Protein AF-A0A382N797-F1 (afdb_monomer)

Mean predicted aligned error: 18.4 Å

Secondary structure (DSSP, 8-state):
--S----TTS-----TT--TT-EEEE-EEEE-STTGGG-TTTTEEEE-PPTTSTT-TTTTSS---EEEE--SS-------TT-SS-----SPPP---TT-EEEEE-SSTTSEEEESBTTB-SSEE--HHHHHHTHHHHS-EEEE-TTSEEEEE-TT-EEE-GGGTS-SEEES--TTSSS-S-EEEEEETTTTEEEEESTT--SS-TTEETTEE-SSGGG--SEEEEEEEEETTTTEEEEEEE-SSSEEEEEEEEHHHHHTTS--EEB--TTSTTB-TT-SEE-B-TTS-B----SSTTSSSSSEEE-SS-EEE-BTTBSHHHHHHTT-EEE-S---TTTT--PPTTEEEETTEEEEP---------TT------

pLDDT: mean 86.3, std 14.15, range [41.28, 98.81]

Foldseek 3Di:
DDDDDDDPPPPPPDDPPQDAFDKDWAWDWAFDDPPCVVPSPVRTDIFFEDQQDPQQVPHPDPDGTGMDHHHPDDDDDDDDTYYHPDDCPDVDLQPQPLPAAKKFFQLAWQQKAWDAAASDRPPHTDHNVNSVQQVLRRPWIWHQHSNQWTWTRSDQWHQDDCLAVDDGGTHQ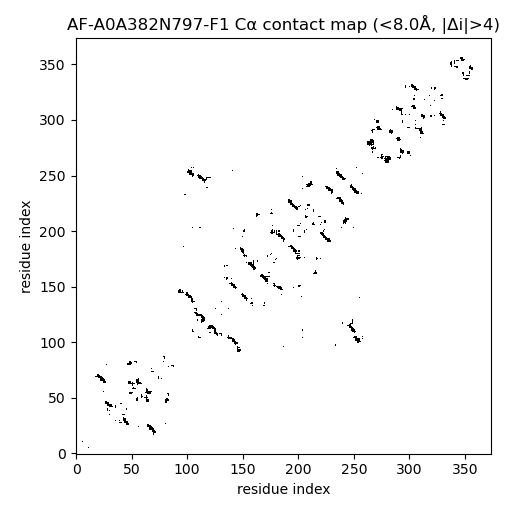DGPPLRRPWRKGWDDDPVQQKIKIFTFNDDDRDSQAAAQAGRSYSVVGDRMGMWRWDADPSSQWIWTWHHNNNHIIIGIMGHPCVSVLVPAAEFDCQPLFPGHDPSGPDFHADPVGFTQTAHPDLVSDPAWFWHDRGTTDRDDDPDAQVNSVVVPTHTRHDDPPLCPPPDEDPQWDDDNVDTDHDDDDDDPDDPPDDDDDDD

Nearest PDB structures (foldseek):
  3pe7-assembly1_A  TM=2.117E-01  e=1.673E-01  Yersinia enterocolitica subsp. enterocolitica 8081
  5jh8-assembly1_A  TM=4.481E-01  e=4.728E+00  Chromobacterium violaceum ATCC 12472
  3cz8-assembly1_A  TM=4.196E-01  e=6.721E+00  Bacillus subtilis subsp. subtilis str. 168
  2inw-assembly2_B  TM=3.812E-01  e=9.011E+00  Shigella flexneri

Radius of gyration: 37.66 Å; Cα contacts (8 Å, |Δi|>4): 709; chains: 1; bounding box: 90×65×115 Å

Organism: NCBI:txid408172

Structure (mmCIF, N/CA/C/O backbone):
data_AF-A0A382N797-F1
#
_entry.id   AF-A0A382N797-F1
#
loop_
_atom_site.group_PDB
_atom_site.id
_atom_site.type_symbol
_atom_site.label_atom_id
_atom_site.label_alt_id
_atom_site.label_comp_id
_atom_site.label_asym_id
_atom_site.label_entity_id
_atom_site.label_seq_id
_atom_site.pdbx_PDB_ins_code
_atom_site.Cartn_x
_atom_site.Cartn_y
_atom_site.Cartn_z
_atom_site.occupancy
_atom_site.B_iso_or_equiv
_atom_site.auth_seq_id
_atom_site.auth_comp_id
_atom_site.auth_asym_id
_atom_site.auth_atom_id
_atom_site.pdbx_PDB_model_num
ATOM 1 N N . TRP A 1 1 ? -46.484 -10.397 19.538 1.00 66.19 1 TRP A N 1
ATOM 2 C CA . TRP A 1 1 ? -46.231 -10.933 18.192 1.00 66.19 1 TRP A CA 1
ATOM 3 C C . TRP A 1 1 ? -46.050 -12.440 18.267 1.00 66.19 1 TRP A C 1
ATOM 5 O O . TRP A 1 1 ? -45.453 -12.907 19.232 1.00 66.19 1 TRP A O 1
ATOM 15 N N . SER A 1 2 ? -46.591 -13.198 17.315 1.00 71.06 2 SER A N 1
ATOM 16 C CA . SER A 1 2 ? -46.309 -14.629 17.145 1.00 71.06 2 SER A CA 1
ATOM 17 C C . SER A 1 2 ? -45.451 -14.793 15.897 1.00 71.06 2 SER A C 1
ATOM 19 O O . SER A 1 2 ? -45.883 -14.368 14.832 1.00 71.06 2 SER A O 1
ATOM 21 N N . GLY A 1 3 ? -44.262 -15.375 16.022 1.00 77.31 3 GLY A N 1
ATOM 22 C CA . GLY A 1 3 ? -43.321 -15.494 14.912 1.00 77.31 3 GLY A CA 1
ATOM 23 C C . GLY A 1 3 ? -41.944 -15.951 15.380 1.00 77.31 3 GLY A C 1
ATOM 24 O O . GLY A 1 3 ? -41.797 -16.489 16.480 1.00 77.31 3 GLY A O 1
ATOM 25 N N . TRP A 1 4 ? -40.952 -15.722 14.534 1.00 78.25 4 TRP A N 1
ATOM 26 C CA . TRP A 1 4 ? -39.536 -15.977 14.778 1.00 78.25 4 TRP A CA 1
ATOM 27 C C . TRP A 1 4 ? -38.754 -14.662 14.656 1.00 78.25 4 TRP A C 1
ATOM 29 O O . TRP A 1 4 ? -39.277 -13.668 14.159 1.00 78.25 4 TRP A O 1
ATOM 39 N N . GLY A 1 5 ? -37.517 -14.647 15.148 1.00 78.00 5 GLY A N 1
ATOM 40 C CA . GLY A 1 5 ? -36.593 -13.525 14.999 1.00 78.00 5 GLY A CA 1
ATOM 41 C C . GLY A 1 5 ? -35.250 -14.029 14.489 1.00 78.00 5 GLY A C 1
ATOM 42 O O . GLY A 1 5 ? -34.885 -15.175 14.752 1.00 78.00 5 GLY A O 1
ATOM 43 N N . VAL A 1 6 ? -34.539 -13.178 13.758 1.00 75.31 6 VAL A N 1
ATOM 44 C CA . VAL A 1 6 ? -33.198 -13.444 13.226 1.00 75.31 6 VAL A CA 1
ATOM 45 C C . VAL A 1 6 ? -32.295 -12.289 13.637 1.00 75.31 6 VAL A C 1
ATOM 47 O O . VAL A 1 6 ? -32.719 -11.135 13.568 1.00 75.31 6 VAL A O 1
ATOM 50 N N . ALA A 1 7 ? -31.081 -12.594 14.093 1.00 72.06 7 ALA A N 1
ATOM 51 C CA . ALA A 1 7 ? -30.064 -11.583 14.351 1.00 72.06 7 ALA A CA 1
ATOM 52 C C . ALA A 1 7 ? -29.232 -11.327 13.086 1.00 72.06 7 ALA A C 1
ATOM 54 O O . ALA A 1 7 ? -29.001 -12.227 12.276 1.00 72.06 7 ALA A O 1
ATOM 55 N N . TYR A 1 8 ? -28.796 -10.080 12.917 1.00 63.75 8 TYR A N 1
ATOM 56 C CA . TYR A 1 8 ? -27.909 -9.682 11.827 1.00 63.75 8 TYR A CA 1
ATOM 57 C C . TYR A 1 8 ? -26.561 -10.414 11.941 1.00 63.75 8 TYR A C 1
ATOM 59 O O . TYR A 1 8 ? -25.984 -10.459 13.025 1.00 63.75 8 TYR A O 1
ATOM 67 N N . GLY A 1 9 ? -26.069 -10.982 10.834 1.00 58.47 9 GLY A N 1
ATOM 68 C CA . GLY A 1 9 ? -24.763 -11.656 10.765 1.00 58.47 9 GLY A CA 1
ATOM 69 C C . GLY A 1 9 ? -24.755 -13.171 11.025 1.00 58.47 9 GLY A C 1
ATOM 70 O O . GLY A 1 9 ? -23.738 -13.813 10.786 1.00 58.47 9 GLY A O 1
ATOM 71 N N . ASP A 1 10 ? -25.870 -13.787 11.425 1.00 53.91 10 ASP A N 1
ATOM 72 C CA . ASP A 1 10 ? -25.884 -15.200 11.858 1.00 53.91 10 ASP A CA 1
ATOM 73 C C . ASP A 1 10 ? -25.878 -16.252 10.726 1.00 53.91 10 ASP A C 1
ATOM 75 O O . ASP A 1 10 ? -26.130 -17.432 10.976 1.00 53.91 10 ASP A O 1
ATOM 79 N N . GLY A 1 11 ? -25.600 -15.877 9.471 1.00 52.81 11 GLY A N 1
ATOM 80 C CA . GLY A 1 11 ? -25.524 -16.841 8.361 1.00 52.81 11 GLY A CA 1
ATOM 81 C C . GLY A 1 11 ? -26.768 -17.739 8.258 1.00 52.81 11 GLY A C 1
ATOM 82 O O . GLY A 1 11 ? -26.660 -18.938 7.986 1.00 52.81 11 GLY A O 1
ATOM 83 N N . VAL A 1 12 ? -27.952 -17.190 8.553 1.00 60.25 12 VAL A N 1
ATOM 84 C CA . VAL A 1 12 ? -29.204 -17.952 8.595 1.00 60.25 12 VAL A CA 1
ATOM 85 C C . VAL A 1 12 ? -29.566 -18.400 7.182 1.00 60.25 12 VAL A C 1
ATOM 87 O O . VAL A 1 12 ? -30.046 -17.626 6.366 1.00 60.25 12 VAL A O 1
ATOM 90 N N . THR A 1 13 ? -29.342 -19.683 6.904 1.00 59.62 13 THR A N 1
ATOM 91 C CA . THR A 1 13 ? -29.558 -20.295 5.581 1.00 59.62 13 THR A CA 1
ATOM 92 C C . THR A 1 13 ? -30.968 -20.851 5.381 1.00 59.62 13 THR A C 1
ATOM 94 O O . THR A 1 13 ? -31.317 -21.249 4.274 1.00 59.62 13 THR A O 1
ATOM 97 N N . SER A 1 14 ? -31.790 -20.929 6.435 1.00 64.88 14 SER A N 1
ATOM 98 C CA . SER A 1 14 ? -33.197 -21.326 6.310 1.00 64.88 14 SER A CA 1
ATOM 99 C C . SER A 1 14 ? -34.033 -20.895 7.510 1.00 64.88 14 SER A C 1
ATOM 101 O O . SER A 1 14 ? -33.578 -20.938 8.654 1.00 64.88 14 SER A O 1
ATOM 103 N N . ILE A 1 15 ? -35.285 -20.523 7.243 1.00 71.88 15 ILE A N 1
ATOM 104 C CA . ILE A 1 15 ? -36.275 -20.158 8.253 1.00 71.88 15 ILE A CA 1
ATOM 105 C C . ILE A 1 15 ? -37.553 -20.952 7.980 1.00 71.88 15 ILE A C 1
ATOM 107 O O . ILE A 1 15 ? -38.082 -20.957 6.870 1.00 71.88 15 ILE A O 1
ATOM 111 N N . GLY A 1 16 ? -38.041 -21.672 8.991 1.00 73.06 16 GLY A N 1
ATOM 112 C CA . GLY A 1 16 ? -39.265 -22.463 8.867 1.00 73.06 16 GLY A CA 1
ATOM 113 C C . GLY A 1 16 ? -40.511 -21.581 8.726 1.00 73.06 16 GLY A C 1
ATOM 114 O O . GLY A 1 16 ? -40.621 -20.551 9.385 1.00 73.06 16 GLY A O 1
ATOM 115 N N . GLY A 1 17 ? -41.479 -22.013 7.913 1.00 76.12 17 GLY A N 1
ATOM 116 C CA . GLY A 1 17 ? -42.756 -21.308 7.721 1.00 76.12 17 GLY A CA 1
ATOM 117 C C . GLY A 1 17 ? -42.804 -20.353 6.523 1.00 76.12 17 GLY A C 1
ATOM 118 O O . GLY A 1 17 ? -43.843 -19.741 6.296 1.00 76.12 17 GLY A O 1
ATOM 119 N N . LEU A 1 18 ? -41.728 -20.264 5.736 1.00 81.44 18 LEU A N 1
ATOM 120 C CA . LEU A 1 18 ? -41.671 -19.535 4.464 1.00 81.44 18 LEU A CA 1
ATOM 121 C C . LEU A 1 18 ? -42.104 -20.434 3.291 1.00 81.44 18 LEU A C 1
ATOM 123 O O . LEU A 1 18 ? -41.305 -20.796 2.433 1.00 81.44 18 LEU A O 1
ATOM 127 N N . GLU A 1 19 ? -43.362 -20.875 3.294 1.00 86.44 19 GLU A N 1
ATOM 128 C CA . GLU A 1 19 ? -43.910 -21.696 2.204 1.00 86.44 19 GLU A CA 1
ATOM 129 C C . GLU A 1 19 ? -44.138 -20.859 0.934 1.00 86.44 19 GLU A C 1
ATOM 131 O O . GLU A 1 19 ? -44.420 -19.663 1.008 1.00 86.44 19 GLU A O 1
ATOM 136 N N . ASP A 1 20 ? -44.052 -21.477 -0.242 1.00 88.25 20 ASP A N 1
ATOM 137 C CA . ASP A 1 20 ? -44.350 -20.786 -1.499 1.00 88.25 20 ASP A CA 1
ATOM 138 C C . ASP A 1 20 ? -45.790 -20.237 -1.513 1.00 88.25 20 ASP A C 1
ATOM 140 O O . ASP A 1 20 ? -46.739 -20.929 -1.132 1.00 88.25 20 ASP A O 1
ATOM 144 N N . GLY A 1 21 ? -45.951 -18.980 -1.924 1.00 86.50 21 GLY A N 1
ATOM 145 C CA . GLY A 1 21 ? -47.214 -18.245 -1.889 1.00 86.50 21 GLY A CA 1
ATOM 146 C C . GLY A 1 21 ? -47.620 -17.714 -0.510 1.00 86.50 21 GLY A C 1
ATOM 147 O O . GLY A 1 21 ? -48.727 -17.188 -0.372 1.00 86.50 21 GLY A O 1
ATOM 148 N N . SER A 1 22 ? -46.771 -17.846 0.516 1.00 88.81 22 SER A N 1
ATOM 149 C CA . SER A 1 22 ? -47.026 -17.261 1.837 1.00 88.81 22 SER A CA 1
ATOM 150 C C . SER A 1 22 ? -46.609 -15.789 1.910 1.00 88.81 22 SER A C 1
ATOM 152 O O . SER A 1 22 ? -45.646 -15.355 1.275 1.00 88.81 22 SER A O 1
ATOM 154 N N . THR A 1 23 ? -47.353 -15.018 2.700 1.00 88.94 23 THR A N 1
ATOM 155 C CA . THR A 1 23 ? -47.099 -13.601 2.978 1.00 88.94 23 THR A CA 1
ATOM 156 C C . THR A 1 23 ? -46.704 -13.427 4.434 1.00 88.94 23 THR A C 1
ATOM 158 O O . THR A 1 23 ? -47.371 -13.986 5.308 1.00 88.94 23 THR A O 1
ATOM 161 N N . HIS A 1 24 ? -45.676 -12.625 4.698 1.00 88.88 24 HIS A N 1
ATOM 162 C CA . HIS A 1 24 ? -45.154 -12.408 6.046 1.00 88.88 24 HIS A CA 1
ATOM 163 C C . HIS A 1 24 ? -44.958 -10.929 6.323 1.00 88.88 24 HIS A C 1
ATOM 165 O O . HIS A 1 24 ? -44.534 -10.183 5.444 1.00 88.88 24 HIS A O 1
ATOM 171 N N . GLU A 1 25 ? -45.237 -10.543 7.563 1.00 90.50 25 GLU A N 1
ATOM 172 C CA . GLU A 1 25 ? -44.983 -9.207 8.085 1.00 90.50 25 GLU A CA 1
ATOM 173 C C . GLU A 1 25 ? -43.771 -9.216 9.015 1.00 90.50 25 GLU A C 1
ATOM 175 O O . GLU A 1 25 ? -43.542 -10.189 9.740 1.00 90.50 25 GLU A O 1
ATOM 180 N N . PHE A 1 26 ? -43.010 -8.127 9.026 1.00 88.88 26 PHE A N 1
ATOM 181 C CA . PHE A 1 26 ? -41.843 -7.978 9.882 1.00 88.88 26 PHE A CA 1
ATOM 182 C C . PHE A 1 26 ? -41.591 -6.517 10.296 1.00 88.88 26 PHE A C 1
ATOM 184 O O . PHE A 1 26 ? -42.184 -5.566 9.796 1.00 88.88 26 PHE A O 1
ATOM 191 N N . LEU A 1 27 ? -40.684 -6.369 11.254 1.00 88.88 27 LEU A N 1
ATOM 192 C CA . LEU A 1 27 ? -40.275 -5.167 11.970 1.00 88.88 27 LEU A CA 1
ATOM 193 C C . LEU A 1 27 ? -38.800 -5.374 12.290 1.00 88.88 27 LEU A C 1
ATOM 195 O O . LEU A 1 27 ? -38.366 -6.510 12.511 1.00 88.88 27 LEU A O 1
ATOM 199 N N . VAL A 1 28 ? -38.043 -4.287 12.361 1.00 86.94 28 VAL A N 1
ATOM 200 C CA . VAL A 1 28 ? -36.624 -4.348 12.704 1.00 86.94 28 VAL A CA 1
ATOM 201 C C . VAL A 1 28 ? -36.442 -3.818 14.122 1.00 86.94 28 VAL A C 1
ATOM 203 O O . VAL A 1 28 ? -36.907 -2.733 14.467 1.00 86.94 28 VAL A O 1
ATOM 206 N N . LEU A 1 29 ? -35.787 -4.613 14.964 1.00 86.62 29 LEU A N 1
ATOM 207 C CA . LEU A 1 29 ? -35.462 -4.255 16.340 1.00 86.62 29 LEU A CA 1
ATOM 208 C C . LEU A 1 29 ? -33.958 -4.009 16.433 1.00 86.62 29 LEU A C 1
ATOM 210 O O . LEU A 1 29 ? -33.167 -4.950 16.418 1.00 86.62 29 LEU A O 1
ATOM 214 N N . CYS A 1 30 ? -33.562 -2.743 16.542 1.00 85.62 30 CYS A N 1
ATOM 215 C CA . CYS A 1 30 ? -32.170 -2.370 16.771 1.00 85.62 30 CYS A CA 1
ATOM 216 C C . CYS A 1 30 ? -31.855 -2.513 18.259 1.00 85.62 30 CYS A C 1
ATOM 218 O O . CYS A 1 30 ? -32.030 -1.559 19.026 1.00 85.62 30 CYS A O 1
ATOM 220 N N . ALA A 1 31 ? -31.445 -3.718 18.657 1.00 85.31 31 ALA A N 1
ATOM 221 C CA . ALA A 1 31 ? -31.042 -4.035 20.021 1.00 85.31 31 ALA A CA 1
ATOM 222 C C . ALA A 1 31 ? -29.854 -3.169 20.459 1.00 85.31 31 ALA A C 1
ATOM 224 O O . ALA A 1 31 ? -28.892 -3.000 19.711 1.00 85.31 31 ALA A O 1
ATOM 225 N N . GLN A 1 32 ? -29.905 -2.630 21.676 1.00 80.19 32 GLN A N 1
ATOM 226 C CA . GLN A 1 32 ? -28.826 -1.826 22.244 1.00 80.19 32 GLN A CA 1
ATOM 227 C C . GLN A 1 32 ? -28.446 -2.294 23.650 1.00 80.19 32 GLN A C 1
ATOM 229 O O . GLN A 1 32 ? -29.306 -2.593 24.480 1.00 80.19 32 GLN A O 1
ATOM 234 N N . GLY A 1 33 ? -27.139 -2.277 23.922 1.00 78.81 33 GLY A N 1
ATOM 235 C CA . GLY A 1 33 ? -26.557 -2.596 25.225 1.00 78.81 33 GLY A CA 1
ATOM 236 C C . GLY A 1 33 ? -26.504 -4.090 25.565 1.00 78.81 33 GLY A C 1
ATOM 237 O O . GLY A 1 33 ? -27.075 -4.946 24.885 1.00 78.81 33 GLY A O 1
ATOM 238 N N . ASP A 1 34 ? -25.807 -4.399 26.658 1.00 80.00 34 ASP A N 1
ATOM 239 C CA . ASP A 1 34 ? -25.708 -5.757 27.194 1.00 80.00 34 ASP A CA 1
ATOM 240 C C . ASP A 1 34 ? -27.033 -6.206 27.827 1.00 80.00 34 ASP A C 1
ATOM 242 O O . ASP A 1 34 ? -27.694 -5.451 28.542 1.00 80.00 34 ASP A O 1
ATOM 246 N N . GLY A 1 35 ? -27.406 -7.473 27.626 1.00 78.19 35 GLY A N 1
ATOM 247 C CA . GLY A 1 35 ? -28.601 -8.057 28.245 1.00 78.19 35 GLY A CA 1
ATOM 248 C C . GLY A 1 35 ? -29.896 -7.912 27.446 1.00 78.19 35 GLY A C 1
ATOM 249 O O . GLY A 1 35 ? -30.950 -8.281 27.964 1.00 78.19 35 GLY A O 1
ATOM 250 N N . TRP A 1 36 ? -29.842 -7.436 26.197 1.00 83.12 36 TRP A N 1
ATOM 251 C CA . TRP A 1 36 ? -31.020 -7.257 25.334 1.00 83.12 36 TRP A CA 1
ATOM 252 C C . TRP A 1 36 ? -31.884 -8.520 25.197 1.00 83.12 36 TRP A C 1
ATOM 254 O O . TRP A 1 36 ? -33.098 -8.439 25.035 1.00 83.12 36 TRP A O 1
ATOM 264 N N . TRP A 1 37 ? -31.282 -9.704 25.322 1.00 84.25 37 TRP A N 1
ATOM 265 C CA . TRP A 1 37 ? -31.961 -10.998 25.229 1.00 84.25 37 TRP A CA 1
ATOM 266 C C . TRP A 1 37 ? -32.987 -11.255 26.346 1.00 84.25 37 TRP A C 1
ATOM 268 O O . TRP A 1 37 ? -33.820 -12.150 26.207 1.00 84.25 37 TRP A O 1
ATOM 278 N N . TYR A 1 38 ? -32.945 -10.510 27.459 1.00 86.06 38 TYR A N 1
ATOM 279 C CA . TYR A 1 38 ? -33.938 -10.629 28.534 1.00 86.06 38 TYR A CA 1
ATOM 280 C C . TYR A 1 38 ? -35.264 -9.938 28.197 1.00 86.06 38 TYR A C 1
ATOM 282 O O . TYR A 1 38 ? -36.314 -10.400 28.644 1.00 86.06 38 TYR A O 1
ATOM 290 N N . ASP A 1 39 ? -35.216 -8.852 27.423 1.00 88.69 39 ASP A N 1
ATOM 291 C CA . ASP A 1 39 ? -36.387 -8.119 26.946 1.00 88.69 39 ASP A CA 1
ATOM 292 C C . ASP A 1 39 ? -36.033 -7.339 25.673 1.00 88.69 39 ASP A C 1
ATOM 294 O O . ASP A 1 39 ? -35.756 -6.140 25.703 1.00 88.69 39 ASP A O 1
ATOM 298 N N . ILE A 1 40 ? -36.043 -8.035 24.533 1.00 85.06 40 ILE A N 1
ATOM 299 C CA . ILE A 1 40 ? -35.671 -7.446 23.239 1.00 85.06 40 ILE A CA 1
ATOM 300 C C . ILE A 1 40 ? -36.532 -6.226 22.895 1.00 85.06 40 ILE A C 1
ATOM 302 O O . ILE A 1 40 ? -36.052 -5.297 22.258 1.00 85.06 40 ILE A O 1
ATOM 306 N N . TRP A 1 41 ? -37.785 -6.188 23.342 1.00 87.00 41 TRP A N 1
ATOM 307 C CA . TRP A 1 41 ? -38.703 -5.095 23.038 1.00 87.00 41 TRP A CA 1
ATOM 308 C C . TRP A 1 41 ? -38.371 -3.833 23.821 1.00 87.00 41 TRP A C 1
ATOM 310 O O . TRP A 1 41 ? -38.393 -2.743 23.257 1.00 87.00 41 TRP A O 1
ATOM 320 N N . ALA A 1 42 ? -38.048 -3.971 25.107 1.00 87.69 42 ALA A N 1
ATOM 321 C CA . ALA A 1 42 ? -37.626 -2.838 25.923 1.00 87.69 42 ALA A CA 1
ATOM 322 C C . ALA A 1 42 ? -36.185 -2.393 25.617 1.00 87.69 42 ALA A C 1
ATOM 324 O O . ALA A 1 42 ? -35.848 -1.229 25.831 1.00 87.69 42 ALA A O 1
ATOM 325 N N . SER A 1 43 ? -35.346 -3.306 25.123 1.00 88.25 43 SER A N 1
ATOM 326 C CA . SER A 1 43 ? -33.927 -3.075 24.830 1.00 88.25 43 SER A CA 1
ATOM 327 C C . SER A 1 43 ? -33.634 -2.725 23.372 1.00 88.25 43 SER A C 1
ATOM 329 O O . SER A 1 43 ? -32.468 -2.719 22.982 1.00 88.25 43 SER A O 1
ATOM 331 N N . SER A 1 44 ? -34.651 -2.432 22.560 1.00 88.31 44 SER A N 1
ATOM 332 C CA . SER A 1 44 ? -34.453 -2.095 21.149 1.00 88.31 44 SER A CA 1
ATOM 333 C C . SER A 1 44 ? -35.111 -0.785 20.763 1.00 88.31 44 SER A C 1
ATOM 335 O O . SER A 1 44 ? -36.187 -0.434 21.243 1.00 88.31 44 SER A O 1
ATOM 337 N N . THR A 1 45 ? -34.491 -0.100 19.806 1.00 88.38 45 THR A N 1
ATOM 338 C CA . THR A 1 45 ? -35.207 0.894 19.005 1.00 88.38 45 THR A CA 1
ATOM 339 C C . THR A 1 45 ? -36.016 0.154 17.943 1.00 88.38 45 THR A C 1
ATOM 341 O O . THR A 1 45 ? -35.453 -0.617 17.167 1.00 88.38 45 THR A O 1
ATOM 344 N N . LEU A 1 46 ? -37.335 0.359 17.930 1.00 86.94 46 LEU A N 1
ATOM 345 C CA . LEU A 1 46 ? -38.235 -0.230 16.939 1.00 86.94 46 LEU A CA 1
ATOM 346 C C . LEU A 1 46 ? -38.202 0.587 15.646 1.00 86.94 46 LEU A C 1
ATOM 348 O O . LEU A 1 46 ? -38.516 1.777 15.659 1.00 86.94 46 LEU A O 1
ATOM 352 N N . LEU A 1 47 ? -37.871 -0.072 14.541 1.00 86.88 47 LEU A N 1
ATOM 353 C CA . LEU A 1 47 ? -37.933 0.481 13.198 1.00 86.88 47 LEU A CA 1
ATOM 354 C C . LEU A 1 47 ? -39.072 -0.188 12.424 1.00 86.88 47 LEU A C 1
ATOM 356 O O . LEU A 1 47 ? -39.081 -1.403 12.213 1.00 86.88 47 LEU A O 1
ATOM 360 N N . GLN A 1 48 ? -40.034 0.629 12.008 1.00 86.81 48 GLN A N 1
ATOM 361 C CA . GLN A 1 48 ? -41.289 0.216 11.383 1.00 86.81 48 GLN A CA 1
ATOM 362 C C . GLN A 1 48 ? -41.763 1.302 10.403 1.00 86.81 48 GLN A C 1
ATOM 364 O O . GLN A 1 48 ? -41.332 2.451 10.559 1.00 86.81 48 GLN A O 1
ATOM 369 N N . PRO A 1 49 ? -42.600 0.976 9.402 1.00 85.25 49 PRO A N 1
ATOM 370 C CA . PRO A 1 49 ? -43.150 1.984 8.504 1.00 85.25 49 PRO A CA 1
ATOM 371 C C . PRO A 1 49 ? -44.133 2.914 9.234 1.00 85.25 49 PRO A C 1
ATOM 373 O O . PRO A 1 49 ? -44.524 2.681 10.380 1.00 85.25 49 PRO A O 1
ATOM 376 N N . GLU A 1 50 ? -44.556 3.988 8.567 1.00 86.00 50 GLU A N 1
ATOM 377 C CA . GLU A 1 50 ? -45.672 4.800 9.058 1.00 86.00 50 GLU A CA 1
ATOM 378 C C . GLU A 1 50 ? -46.992 4.028 8.883 1.00 86.00 50 GLU A C 1
ATOM 380 O O . GLU A 1 50 ? -47.215 3.389 7.854 1.00 86.00 50 GLU A O 1
ATOM 385 N N . LEU A 1 51 ? -47.877 4.074 9.885 1.00 88.06 51 LEU A N 1
ATOM 386 C CA . LEU A 1 51 ? -49.164 3.372 9.845 1.00 88.06 51 LEU A CA 1
ATOM 387 C C . LEU A 1 51 ? -50.019 3.859 8.669 1.00 88.06 51 LEU A C 1
ATOM 389 O O . LEU A 1 51 ? -50.281 5.057 8.543 1.00 88.06 51 LEU A O 1
ATOM 393 N N . GLY A 1 52 ? -50.490 2.928 7.838 1.00 83.94 52 GLY A N 1
ATOM 394 C CA . GLY A 1 52 ? -51.257 3.222 6.629 1.00 83.94 52 GLY A CA 1
ATOM 395 C C . GLY A 1 52 ? -50.437 3.786 5.464 1.00 83.94 52 GLY A C 1
ATOM 396 O O . GLY A 1 52 ? -51.034 4.266 4.497 1.00 83.94 52 GLY A O 1
ATOM 397 N N . SER A 1 53 ? -49.103 3.760 5.547 1.00 84.06 53 SER A N 1
ATOM 398 C CA . SER A 1 53 ? -48.226 4.046 4.404 1.00 84.06 53 SER A CA 1
ATOM 399 C C . SER A 1 53 ? -48.234 2.899 3.387 1.00 84.06 53 SER A C 1
ATOM 401 O O . SER A 1 53 ? -48.813 1.844 3.617 1.00 84.06 53 SER A O 1
ATOM 403 N N . GLU A 1 54 ? -47.600 3.085 2.232 1.00 82.69 54 GLU A N 1
ATOM 404 C CA . GLU A 1 54 ? -47.556 2.051 1.187 1.00 82.69 54 GLU A CA 1
ATOM 405 C C . GLU A 1 54 ? -46.717 0.808 1.547 1.00 82.69 54 GLU A C 1
ATOM 407 O O . GLU A 1 54 ? -46.908 -0.244 0.942 1.00 82.69 54 GLU A O 1
ATOM 412 N N . CYS A 1 55 ? -45.833 0.901 2.544 1.00 83.38 55 CYS A N 1
ATOM 413 C CA . CYS A 1 55 ? -45.056 -0.230 3.072 1.00 83.38 55 CYS A CA 1
ATOM 414 C C . CYS A 1 55 ? -45.652 -0.818 4.337 1.00 83.38 55 CYS A C 1
ATOM 416 O O . CYS A 1 55 ? -45.081 -1.764 4.874 1.00 83.38 55 CYS A O 1
ATOM 418 N N . ASP A 1 56 ? -46.758 -0.251 4.820 1.00 89.62 56 ASP A N 1
ATOM 419 C CA . ASP A 1 56 ? -47.633 -0.945 5.744 1.00 89.62 56 ASP A CA 1
ATOM 420 C C . ASP A 1 56 ? -48.316 -2.074 4.965 1.00 89.62 56 ASP A C 1
ATOM 422 O O . ASP A 1 56 ? -49.294 -1.870 4.237 1.00 89.62 56 ASP A O 1
ATOM 426 N N . PHE A 1 57 ? -47.708 -3.258 5.032 1.00 89.12 57 PHE A N 1
ATOM 427 C CA . PHE A 1 57 ? -48.004 -4.365 4.128 1.00 89.12 57 PHE A CA 1
ATOM 428 C C . PHE A 1 57 ? -49.478 -4.779 4.191 1.00 89.12 57 PHE A C 1
ATOM 430 O O . PHE A 1 57 ? -50.078 -5.123 3.167 1.00 89.12 57 PHE A O 1
ATOM 437 N N . VAL A 1 58 ? -50.084 -4.687 5.378 1.00 87.88 58 VAL A N 1
ATOM 438 C CA . VAL A 1 58 ? -51.520 -4.879 5.590 1.00 87.88 58 VAL A CA 1
ATOM 439 C C . VAL A 1 58 ? -52.171 -3.548 5.960 1.00 87.88 58 VAL A C 1
ATOM 441 O O . VAL A 1 58 ? -52.657 -3.341 7.069 1.00 87.88 58 VAL A O 1
ATOM 444 N N . ALA A 1 59 ? -52.257 -2.654 4.974 1.00 76.94 59 ALA A N 1
ATOM 445 C CA . ALA A 1 59 ? -52.891 -1.355 5.151 1.00 76.94 59 ALA A CA 1
ATOM 446 C C . ALA A 1 59 ? -54.310 -1.466 5.753 1.00 76.94 59 ALA A C 1
ATOM 448 O O . ALA A 1 59 ? -55.225 -2.059 5.165 1.00 76.94 59 ALA A O 1
ATOM 449 N N . GLY A 1 60 ? -54.509 -0.822 6.906 1.00 74.62 60 GLY A N 1
ATOM 450 C CA . GLY A 1 60 ? -55.812 -0.695 7.566 1.00 74.62 60 GLY A CA 1
ATOM 451 C C . GLY A 1 60 ? -56.030 -1.594 8.782 1.00 74.62 60 GLY A C 1
ATOM 452 O O . GLY A 1 60 ? -57.155 -1.627 9.294 1.00 74.62 60 GLY A O 1
ATOM 453 N N . ASP A 1 61 ? -54.997 -2.291 9.252 1.00 85.75 61 ASP A N 1
ATOM 454 C CA . ASP A 1 61 ? -54.972 -2.804 10.617 1.00 85.75 61 ASP A CA 1
ATOM 455 C C . ASP A 1 61 ? -54.422 -1.745 11.610 1.00 85.75 61 ASP A C 1
ATOM 457 O O . ASP A 1 61 ? -54.414 -0.544 11.323 1.00 85.75 61 ASP A O 1
ATOM 461 N N . GLU A 1 62 ? -54.082 -2.159 12.834 1.00 88.94 62 GLU A N 1
ATOM 462 C CA . GLU A 1 62 ? -53.555 -1.267 13.879 1.00 88.94 62 GLU A CA 1
ATOM 463 C C . GLU A 1 62 ? -52.015 -1.313 13.988 1.00 88.94 62 GLU A C 1
ATOM 465 O O . GLU A 1 62 ? -51.452 -0.705 14.904 1.00 88.94 62 GLU A O 1
ATOM 470 N N . TYR A 1 63 ? -51.329 -2.029 13.091 1.00 88.19 63 TYR A N 1
ATOM 471 C CA . TYR A 1 63 ? -49.911 -2.363 13.182 1.00 88.19 63 TYR A CA 1
ATOM 472 C C . TYR A 1 63 ? -49.171 -2.029 11.889 1.00 88.19 63 TYR A C 1
ATOM 474 O O . TYR A 1 63 ? -49.255 -2.744 10.905 1.00 88.19 63 TYR A O 1
ATOM 482 N N . ALA A 1 64 ? -48.340 -0.991 11.931 1.00 88.88 64 ALA A N 1
ATOM 483 C CA . ALA A 1 64 ? -47.490 -0.656 10.801 1.00 88.88 64 ALA A CA 1
ATOM 484 C C . ALA A 1 64 ? -46.338 -1.667 10.696 1.00 88.88 64 ALA A C 1
ATOM 486 O O . ALA A 1 64 ? -45.346 -1.526 11.410 1.00 88.88 64 ALA A O 1
ATOM 487 N N . ASN A 1 65 ? -46.452 -2.670 9.826 1.00 90.75 65 ASN A N 1
ATOM 488 C CA . ASN A 1 65 ? -45.393 -3.656 9.597 1.00 90.75 65 ASN A CA 1
ATOM 489 C C . ASN A 1 65 ? -44.939 -3.63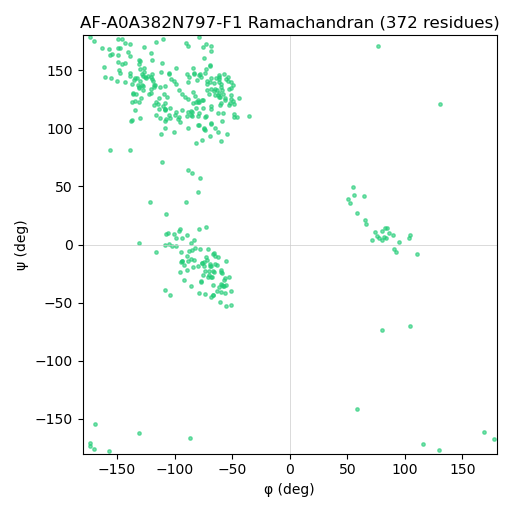6 8.138 1.00 90.75 65 ASN A C 1
ATOM 491 O O . ASN A 1 65 ? -45.749 -3.500 7.223 1.00 90.75 65 ASN A O 1
ATOM 495 N N . TYR A 1 66 ? -43.644 -3.854 7.915 1.00 90.12 66 TYR A N 1
ATOM 496 C CA . TYR A 1 66 ? -43.167 -4.218 6.583 1.00 90.12 66 TYR A CA 1
ATOM 497 C C . TYR A 1 66 ? -43.671 -5.609 6.224 1.00 90.12 66 TYR A C 1
ATOM 499 O O . TYR A 1 66 ? -44.071 -6.376 7.098 1.00 90.12 66 TYR A O 1
ATOM 507 N N . GLY A 1 67 ? -43.565 -5.996 4.958 1.00 89.94 67 GLY A N 1
ATOM 508 C CA . GLY A 1 67 ? -43.868 -7.364 4.583 1.00 89.94 67 GLY A CA 1
ATOM 509 C C . GLY A 1 67 ? -43.329 -7.767 3.228 1.00 89.94 67 GLY A C 1
ATOM 510 O O . GLY A 1 67 ? -42.834 -6.950 2.454 1.00 89.94 67 GLY A O 1
ATOM 511 N N . PHE A 1 68 ? -43.403 -9.064 2.972 1.00 89.25 68 PHE A N 1
ATOM 512 C CA . PHE A 1 68 ? -42.955 -9.682 1.734 1.00 89.25 68 PHE A CA 1
ATOM 513 C C . PHE A 1 68 ? -43.802 -10.913 1.405 1.00 89.25 68 PHE A C 1
ATOM 515 O O . PHE A 1 68 ? -44.513 -11.462 2.250 1.00 89.25 68 PHE A O 1
ATOM 522 N N . THR A 1 69 ? -43.732 -11.352 0.148 1.00 89.25 69 THR A N 1
ATOM 523 C CA . THR A 1 69 ? -44.401 -12.567 -0.338 1.00 89.25 69 THR A CA 1
ATOM 524 C C . THR A 1 69 ? -43.371 -13.517 -0.927 1.00 89.25 69 THR A C 1
ATOM 526 O O . THR A 1 69 ? -42.589 -13.114 -1.785 1.00 89.25 69 THR A O 1
ATOM 529 N N . VAL A 1 70 ? -43.397 -14.777 -0.502 1.00 88.06 70 VAL A N 1
ATOM 530 C CA . VAL A 1 70 ? -42.542 -15.837 -1.051 1.00 88.06 70 VAL A CA 1
ATOM 531 C C . VAL A 1 70 ? -43.141 -16.331 -2.366 1.00 88.06 70 VAL A C 1
ATOM 533 O O . VAL A 1 70 ? -44.303 -16.725 -2.385 1.00 88.06 70 VAL A O 1
ATOM 536 N N . ASN A 1 71 ? -42.370 -16.309 -3.460 1.00 83.88 71 ASN A N 1
ATOM 537 C CA . ASN A 1 71 ? -42.838 -16.707 -4.796 1.00 83.88 71 ASN A CA 1
ATOM 538 C C . ASN A 1 71 ? -41.782 -17.527 -5.559 1.00 83.88 71 ASN A C 1
ATOM 540 O O . ASN A 1 71 ? -41.071 -17.011 -6.419 1.00 83.88 71 ASN A O 1
ATOM 544 N N . GLY A 1 72 ? -41.699 -18.822 -5.273 1.00 76.12 72 GLY A N 1
ATOM 545 C CA . GLY A 1 72 ? -40.962 -19.811 -6.064 1.00 76.12 72 GLY A CA 1
ATOM 546 C C . GLY A 1 72 ? -39.434 -19.726 -5.997 1.00 76.12 72 GLY A C 1
ATOM 547 O O . GLY A 1 72 ? -38.772 -20.494 -6.698 1.00 76.12 72 GLY A O 1
ATOM 548 N N . GLY A 1 73 ? -38.877 -18.835 -5.174 1.00 78.88 73 GLY A N 1
ATOM 549 C CA . GLY A 1 73 ? -37.440 -18.614 -5.009 1.00 78.88 73 GLY A CA 1
ATOM 550 C C . GLY A 1 73 ? -37.123 -17.643 -3.870 1.00 78.88 73 GLY A C 1
ATOM 551 O O . GLY A 1 73 ? -38.023 -17.239 -3.128 1.00 78.88 73 GLY A O 1
ATOM 552 N N . ASP A 1 74 ? -35.841 -17.298 -3.751 1.00 77.38 74 ASP A N 1
ATOM 553 C CA . ASP A 1 74 ? -35.341 -16.341 -2.763 1.00 77.38 74 ASP A CA 1
ATOM 554 C C . ASP A 1 74 ? -35.973 -14.957 -2.982 1.00 77.38 74 ASP A C 1
ATOM 556 O O . ASP A 1 74 ? -36.260 -14.555 -4.113 1.00 77.38 74 ASP A O 1
ATOM 560 N N . VAL A 1 75 ? -36.239 -14.249 -1.882 1.00 74.94 75 VAL A N 1
ATOM 561 C CA . VAL A 1 75 ? -36.886 -12.933 -1.894 1.00 74.94 75 VAL A CA 1
ATOM 562 C C . VAL A 1 75 ? -35.907 -11.901 -1.359 1.00 74.94 75 VAL A C 1
ATOM 564 O O . VAL A 1 75 ? -35.625 -11.884 -0.161 1.00 74.94 75 VAL A O 1
ATOM 567 N N . ASP A 1 76 ? -35.454 -11.011 -2.235 1.00 74.56 76 ASP A N 1
ATOM 568 C CA . ASP A 1 76 ? -34.689 -9.834 -1.838 1.00 74.56 76 ASP A CA 1
ATOM 569 C C . ASP A 1 76 ? -35.650 -8.744 -1.356 1.00 74.56 76 ASP A C 1
ATOM 571 O O . ASP A 1 76 ? -36.504 -8.259 -2.104 1.00 74.56 76 ASP A O 1
ATOM 575 N N . VAL A 1 77 ? -35.532 -8.371 -0.082 1.00 74.94 77 VAL A N 1
ATOM 576 C CA . VAL A 1 77 ? -36.324 -7.297 0.526 1.00 74.94 77 VAL A CA 1
ATOM 577 C C . VAL A 1 77 ? -35.412 -6.101 0.773 1.00 74.94 77 VAL A C 1
ATOM 579 O O . VAL A 1 77 ? -34.677 -6.065 1.757 1.00 74.94 77 VAL A O 1
ATOM 582 N N . SER A 1 78 ? -35.478 -5.105 -0.108 1.00 72.94 78 SER A N 1
ATOM 583 C CA . SER A 1 78 ? -34.773 -3.828 0.055 1.00 72.94 78 SER A CA 1
ATOM 584 C C . SER A 1 78 ? -35.756 -2.748 0.493 1.00 72.94 78 SER A C 1
ATOM 586 O O . SER A 1 78 ? -36.613 -2.330 -0.283 1.00 72.94 78 SER A O 1
ATOM 588 N N . LEU A 1 79 ? -35.645 -2.312 1.748 1.00 71.50 79 LEU A N 1
ATOM 589 C CA . LEU A 1 79 ? -36.503 -1.292 2.350 1.00 71.50 79 LEU A CA 1
ATOM 590 C C . LEU A 1 79 ? -35.663 -0.342 3.202 1.00 71.50 79 LEU A C 1
ATOM 592 O O . LEU A 1 79 ? -34.704 -0.761 3.850 1.00 71.50 79 LEU A O 1
ATOM 596 N N . CYS A 1 80 ? -36.069 0.923 3.256 1.00 69.50 80 CYS A N 1
ATOM 597 C CA . CYS A 1 80 ? -35.407 1.932 4.073 1.00 69.50 80 CYS A CA 1
ATOM 598 C C . CYS A 1 80 ? -36.136 2.074 5.400 1.00 69.50 80 CYS A C 1
ATOM 600 O O . CYS A 1 80 ? -37.265 2.558 5.472 1.00 69.50 80 CYS A O 1
ATOM 602 N N . ALA A 1 81 ? -35.484 1.616 6.464 1.00 66.69 81 ALA A N 1
ATOM 603 C CA . ALA A 1 81 ? -36.101 1.520 7.771 1.00 66.69 81 ALA A CA 1
ATOM 604 C C . ALA A 1 81 ? -36.615 2.895 8.258 1.00 66.69 81 ALA A C 1
ATOM 606 O O . ALA A 1 81 ? -35.840 3.803 8.541 1.00 66.69 81 ALA A O 1
ATOM 607 N N . GLY A 1 82 ? -37.939 3.031 8.363 1.00 64.00 82 GLY A N 1
ATOM 608 C CA . GLY A 1 82 ? -38.654 4.207 8.856 1.00 64.00 82 GLY A CA 1
ATOM 609 C C . GLY A 1 82 ? -39.436 4.987 7.792 1.00 64.00 82 GLY A C 1
ATOM 610 O O . GLY A 1 82 ? -40.188 5.884 8.166 1.00 64.00 82 GLY A O 1
ATOM 611 N N . THR A 1 83 ? -39.296 4.680 6.494 1.00 67.00 83 THR A N 1
ATOM 612 C CA . THR A 1 83 ? -40.011 5.387 5.408 1.00 67.00 83 THR A CA 1
ATOM 613 C C . THR A 1 83 ? -40.329 4.464 4.227 1.00 67.00 83 THR A C 1
ATOM 615 O O . THR A 1 83 ? -39.796 3.361 4.151 1.00 67.00 83 THR A O 1
ATOM 618 N N . CYS A 1 84 ? -41.170 4.934 3.301 1.00 64.94 84 CYS A N 1
ATOM 619 C CA . CYS A 1 84 ? -41.588 4.164 2.128 1.00 64.94 84 CYS A CA 1
ATOM 620 C C . CYS A 1 84 ? -41.021 4.601 0.790 1.00 64.94 84 CYS A C 1
ATOM 622 O O . CYS A 1 84 ? -40.628 3.771 -0.020 1.00 64.94 84 CYS A O 1
ATOM 624 N N . ASP A 1 85 ? -40.918 5.910 0.614 1.00 54.97 85 ASP A N 1
ATOM 625 C CA . ASP A 1 85 ? -40.503 6.520 -0.642 1.00 54.97 85 ASP A CA 1
ATOM 626 C C . ASP A 1 85 ? -39.067 7.057 -0.595 1.00 54.97 85 ASP A C 1
ATOM 628 O O . ASP A 1 85 ? -38.600 7.661 -1.563 1.00 54.97 85 ASP A O 1
ATOM 632 N N . ALA A 1 86 ? -38.356 6.913 0.529 1.00 55.66 86 ALA A N 1
ATOM 633 C CA . ALA A 1 86 ? -36.961 7.319 0.559 1.00 55.66 86 ALA A CA 1
ATOM 634 C C . ALA A 1 86 ? -36.135 6.256 -0.163 1.00 55.66 86 ALA A C 1
ATOM 636 O O . ALA A 1 86 ? -36.123 5.090 0.231 1.00 55.66 86 ALA A O 1
ATOM 637 N N . THR A 1 87 ? -35.373 6.670 -1.177 1.00 53.88 87 THR A N 1
ATOM 638 C CA . THR A 1 87 ? -34.082 6.026 -1.396 1.00 53.88 87 THR A CA 1
ATOM 639 C C . THR A 1 87 ? -33.362 6.054 -0.064 1.00 53.88 87 THR A C 1
ATOM 641 O O . THR A 1 87 ? -33.372 7.078 0.625 1.00 53.88 87 THR A O 1
ATOM 644 N N . CYS A 1 88 ? -32.770 4.933 0.322 1.00 59.31 88 CYS A N 1
ATOM 645 C CA . CYS A 1 88 ? -31.815 4.942 1.403 1.00 59.31 88 CYS A CA 1
ATOM 646 C C . CYS A 1 88 ? -30.713 5.849 0.865 1.00 59.31 88 CYS A C 1
ATOM 648 O O . CYS A 1 88 ? -29.896 5.407 0.062 1.00 59.31 88 CYS A O 1
ATOM 650 N N . ASP A 1 89 ? -30.735 7.132 1.225 1.00 49.03 89 ASP A N 1
ATOM 651 C CA . ASP A 1 89 ? -29.509 7.900 1.322 1.00 49.03 89 ASP A CA 1
ATOM 652 C C . ASP A 1 89 ? -28.747 7.111 2.368 1.00 49.03 89 AS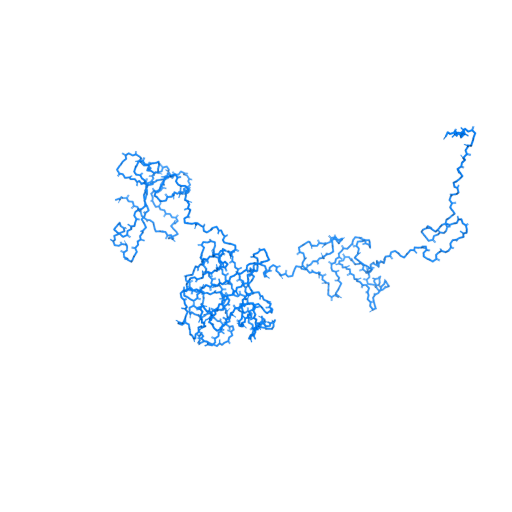P A C 1
ATOM 654 O O . ASP A 1 89 ? -29.018 7.237 3.566 1.00 49.03 89 ASP A O 1
ATOM 658 N N . GLY A 1 90 ? -27.980 6.129 1.894 1.00 44.53 90 GLY A N 1
ATOM 659 C CA . GLY A 1 90 ? -27.352 5.165 2.756 1.00 44.53 90 GLY A CA 1
ATOM 660 C C . GLY A 1 90 ? -26.655 5.945 3.860 1.00 44.53 90 GLY A C 1
ATOM 661 O O . GLY A 1 90 ? -25.937 6.913 3.601 1.00 44.53 90 GLY A O 1
ATOM 662 N N . GLY A 1 91 ? -26.774 5.473 5.100 1.00 48.38 91 GLY A N 1
ATOM 663 C CA . GLY A 1 91 ? -25.499 5.255 5.770 1.00 48.38 91 GLY A CA 1
ATOM 664 C C . GLY A 1 91 ? -24.760 4.348 4.800 1.00 48.38 91 GLY A C 1
ATOM 665 O O . GLY A 1 91 ? -25.172 3.199 4.677 1.00 48.38 91 GLY A O 1
ATOM 666 N N . GLY A 1 92 ? -23.934 4.957 3.942 1.00 41.88 92 GLY A N 1
ATOM 667 C CA . GLY A 1 92 ? -23.526 4.341 2.692 1.00 41.88 92 GLY A CA 1
ATOM 668 C C . GLY A 1 92 ? -23.015 2.945 2.983 1.00 41.88 92 GLY A C 1
ATOM 669 O O . GLY A 1 92 ? -22.258 2.769 3.938 1.00 41.88 92 GLY A O 1
ATOM 670 N N . ASP A 1 93 ? -23.349 1.986 2.123 1.00 44.00 93 ASP A N 1
ATOM 671 C CA . ASP A 1 93 ? -22.211 1.204 1.658 1.00 44.00 93 ASP A CA 1
ATOM 672 C C . ASP A 1 93 ? -21.180 2.256 1.246 1.00 44.00 93 ASP A C 1
ATOM 674 O O . ASP A 1 93 ? -21.553 3.170 0.489 1.00 44.00 93 ASP A O 1
ATOM 678 N N . PRO A 1 94 ? -19.979 2.270 1.849 1.00 45.66 94 PRO A N 1
ATOM 679 C CA . PRO A 1 94 ? -18.956 3.173 1.377 1.00 45.66 94 PRO A CA 1
ATOM 680 C C . PRO A 1 94 ? -18.908 2.961 -0.131 1.00 45.66 94 PRO A C 1
ATOM 682 O O . PRO A 1 94 ? -18.760 1.829 -0.590 1.00 45.66 94 PRO A O 1
ATOM 685 N N . GLU A 1 95 ? -19.100 4.028 -0.912 1.00 45.16 95 GLU A N 1
ATOM 686 C CA . GLU A 1 95 ? -18.616 4.003 -2.289 1.00 45.16 95 GLU A CA 1
ATOM 687 C C . GLU A 1 95 ? -17.211 3.402 -2.208 1.00 45.16 95 GLU A C 1
ATOM 689 O O . GLU A 1 95 ? -16.453 3.878 -1.346 1.00 45.16 95 GLU A O 1
ATOM 694 N N . PRO A 1 96 ? -16.903 2.333 -2.974 1.00 53.69 96 PRO A N 1
ATOM 695 C CA . PRO A 1 96 ? -15.668 1.586 -2.812 1.00 53.69 96 PRO A CA 1
ATOM 696 C C . PRO A 1 96 ? -14.549 2.605 -2.774 1.00 53.69 96 PRO A C 1
ATOM 698 O O . PRO A 1 96 ? -14.349 3.377 -3.717 1.00 53.69 96 PRO A O 1
ATOM 701 N N . THR A 1 97 ? -13.927 2.720 -1.601 1.00 72.94 97 THR A N 1
ATOM 702 C CA . THR A 1 97 ? -12.935 3.767 -1.415 1.00 72.94 97 THR A CA 1
ATOM 703 C C . THR A 1 97 ? -11.834 3.489 -2.426 1.00 72.94 97 THR A C 1
ATOM 705 O O . THR A 1 97 ? -11.510 2.326 -2.657 1.00 72.94 97 THR A O 1
ATOM 708 N N . VAL A 1 98 ? -11.201 4.522 -2.972 1.00 85.56 98 VAL A N 1
ATOM 709 C CA . VAL A 1 98 ? -10.015 4.345 -3.830 1.00 85.56 98 VAL A CA 1
ATOM 710 C C . VAL A 1 98 ? -8.891 3.553 -3.138 1.00 85.56 98 VAL A C 1
ATOM 712 O O . VAL A 1 98 ? -7.971 3.086 -3.791 1.00 85.56 98 VAL A O 1
ATOM 715 N N . LEU A 1 99 ? -8.968 3.387 -1.810 1.00 93.50 99 LEU A N 1
ATOM 716 C CA . LEU A 1 99 ? -8.036 2.595 -1.012 1.00 93.50 99 LEU A CA 1
ATOM 717 C C . LEU A 1 99 ? -8.382 1.105 -0.937 1.00 93.50 99 LEU A C 1
ATOM 719 O O . LEU A 1 99 ? -7.552 0.344 -0.447 1.00 93.50 99 LEU A O 1
ATOM 723 N N . ALA A 1 100 ? -9.583 0.692 -1.351 1.00 93.19 100 ALA A N 1
ATOM 724 C CA . ALA A 1 100 ? -10.048 -0.679 -1.183 1.00 93.19 100 ALA A CA 1
ATOM 725 C C . ALA A 1 100 ? -9.112 -1.666 -1.899 1.00 93.19 100 ALA A C 1
ATOM 727 O O . ALA A 1 100 ? -8.650 -1.410 -3.010 1.00 93.19 100 ALA A O 1
ATOM 728 N N . GLY A 1 101 ? -8.832 -2.793 -1.248 1.00 93.50 101 GLY A N 1
ATOM 729 C CA . GLY A 1 101 ? -7.851 -3.777 -1.697 1.00 93.50 101 GLY A CA 1
ATOM 730 C C . GLY A 1 101 ? -6.662 -3.922 -0.749 1.00 93.50 101 GLY A C 1
ATOM 731 O O . GLY A 1 101 ? -6.655 -3.411 0.374 1.00 93.50 101 GLY A O 1
ATOM 732 N N . ALA A 1 102 ? -5.664 -4.682 -1.198 1.00 97.00 102 ALA A N 1
ATOM 733 C CA . ALA A 1 102 ? -4.457 -4.986 -0.438 1.00 97.00 102 ALA A CA 1
ATOM 734 C C . ALA A 1 102 ? -3.302 -4.070 -0.852 1.00 97.00 102 ALA A C 1
ATOM 736 O O . ALA A 1 102 ? -3.084 -3.817 -2.039 1.00 97.00 102 ALA A O 1
ATOM 737 N N . TRP A 1 103 ? -2.548 -3.598 0.135 1.00 98.69 103 TRP A N 1
ATOM 738 C CA . TRP A 1 103 ? -1.385 -2.735 -0.042 1.00 98.69 103 TRP A CA 1
ATOM 739 C C . TRP A 1 103 ? -0.181 -3.316 0.683 1.00 98.69 103 TRP A C 1
ATOM 741 O O . TRP A 1 103 ? -0.324 -3.840 1.782 1.00 98.69 103 TRP A O 1
ATOM 751 N N . ARG A 1 104 ? 1.015 -3.147 0.121 1.00 98.31 104 ARG A N 1
ATOM 752 C CA . ARG A 1 104 ? 2.288 -3.525 0.754 1.00 98.31 104 ARG A CA 1
ATOM 753 C C . ARG A 1 104 ? 3.270 -2.370 0.697 1.00 98.31 104 ARG A C 1
ATOM 755 O O . ARG A 1 104 ? 3.156 -1.479 -0.149 1.00 98.31 104 ARG A O 1
ATOM 762 N N . ILE A 1 105 ? 4.262 -2.378 1.584 1.00 98.62 105 ILE A N 1
ATOM 763 C CA . ILE A 1 105 ? 5.395 -1.449 1.476 1.00 98.62 105 ILE A CA 1
ATOM 764 C C . ILE A 1 105 ? 6.108 -1.745 0.162 1.00 98.62 105 ILE A C 1
ATOM 766 O O . ILE A 1 105 ? 6.436 -2.893 -0.122 1.00 98.62 105 ILE A O 1
ATOM 770 N N . ALA A 1 106 ? 6.339 -0.711 -0.648 1.00 97.38 106 ALA A N 1
ATOM 771 C CA . ALA A 1 106 ? 7.020 -0.872 -1.920 1.00 97.38 106 ALA A CA 1
ATOM 772 C C . ALA A 1 106 ? 8.397 -1.524 -1.670 1.00 97.38 106 ALA A C 1
ATOM 774 O O . ALA A 1 106 ? 9.174 -0.986 -0.874 1.00 97.38 106 ALA A O 1
ATOM 775 N N . PRO A 1 107 ? 8.726 -2.660 -2.315 1.00 95.88 107 PRO A N 1
ATOM 776 C CA . PRO A 1 107 ? 9.964 -3.401 -2.066 1.00 95.88 107 PRO A CA 1
ATOM 777 C C . PRO A 1 107 ? 11.167 -2.733 -2.757 1.00 95.88 107 PRO A C 1
ATOM 779 O O . PRO A 1 107 ? 11.865 -3.323 -3.577 1.00 95.88 107 PRO A O 1
ATOM 782 N N . GLU A 1 108 ? 11.409 -1.462 -2.437 1.00 92.31 108 GLU A N 1
ATOM 783 C CA . GLU A 1 108 ? 12.468 -0.632 -3.001 1.00 92.31 108 GLU A CA 1
ATOM 784 C C . GLU A 1 108 ? 13.146 0.237 -1.931 1.00 92.31 108 GLU A C 1
ATOM 786 O O . GLU A 1 108 ? 12.635 0.457 -0.828 1.00 92.31 108 GLU A O 1
ATOM 791 N N . ALA A 1 109 ? 14.342 0.740 -2.243 1.00 92.75 109 ALA A N 1
ATOM 792 C CA . ALA A 1 109 ? 15.067 1.632 -1.344 1.00 92.75 109 ALA A CA 1
ATOM 793 C C . ALA A 1 109 ? 14.306 2.951 -1.130 1.00 92.75 109 ALA A C 1
ATOM 795 O O . ALA A 1 109 ? 13.773 3.532 -2.074 1.00 92.75 109 ALA A O 1
ATOM 796 N N . ASN A 1 110 ? 14.372 3.483 0.089 1.00 93.81 110 ASN A N 1
ATOM 797 C CA . ASN A 1 110 ? 13.668 4.691 0.532 1.00 93.81 110 ASN A CA 1
ATOM 798 C C . ASN A 1 110 ? 12.131 4.570 0.572 1.00 93.81 110 ASN A C 1
ATOM 800 O O . ASN A 1 110 ? 11.450 5.587 0.645 1.00 93.81 110 ASN A O 1
ATOM 804 N N . ALA A 1 111 ? 11.569 3.361 0.566 1.00 97.44 111 ALA A N 1
ATOM 805 C CA . ALA A 1 111 ? 10.145 3.141 0.812 1.00 97.44 111 ALA A CA 1
ATOM 806 C C . ALA A 1 111 ? 9.747 3.254 2.296 1.00 97.44 111 ALA A C 1
ATOM 808 O O . ALA A 1 111 ? 8.570 3.388 2.596 1.00 97.44 111 ALA A O 1
ATOM 809 N N . LEU A 1 112 ? 10.701 3.215 3.230 1.00 96.88 112 LEU A N 1
ATOM 810 C CA . LEU A 1 112 ? 10.506 3.343 4.677 1.00 96.88 112 LEU A CA 1
ATOM 811 C C . LEU A 1 112 ? 11.570 4.305 5.206 1.00 96.88 112 LEU A C 1
ATOM 813 O O . LEU A 1 112 ? 12.767 4.018 5.121 1.00 96.88 112 LEU A O 1
ATOM 817 N N . MET A 1 113 ? 11.165 5.460 5.728 1.00 97.81 113 MET A N 1
ATOM 818 C CA . MET A 1 113 ? 12.105 6.496 6.159 1.00 97.81 113 MET A CA 1
ATOM 819 C C . MET A 1 113 ? 11.622 7.274 7.377 1.00 97.81 113 MET A C 1
ATOM 821 O O . MET A 1 113 ? 10.423 7.409 7.611 1.00 97.81 113 MET A O 1
ATOM 825 N N . VAL A 1 114 ? 12.576 7.834 8.120 1.00 98.50 114 VAL A N 1
ATOM 826 C CA . VAL A 1 114 ? 12.308 8.685 9.279 1.00 98.50 114 VAL A CA 1
ATOM 827 C C . VAL A 1 114 ? 13.220 9.909 9.292 1.00 98.50 114 VAL A C 1
ATOM 829 O O . VAL A 1 114 ? 14.426 9.819 9.024 1.00 98.50 114 VAL A O 1
ATOM 832 N N . GLY A 1 115 ? 12.649 11.062 9.632 1.00 98.19 115 GLY A N 1
ATOM 833 C CA . GLY A 1 115 ? 13.398 12.307 9.769 1.00 98.19 115 GLY A CA 1
ATOM 834 C C . GLY A 1 115 ? 12.585 13.469 10.324 1.00 98.19 115 GLY A C 1
ATOM 835 O O . GLY A 1 115 ? 11.458 13.322 10.797 1.00 98.19 115 GLY A O 1
ATOM 836 N N . GLU A 1 116 ? 13.185 14.657 10.285 1.00 97.81 116 GLU A N 1
ATOM 837 C CA . GLU A 1 116 ? 12.619 15.881 10.862 1.00 97.81 116 GLU A CA 1
ATOM 838 C C . GLU A 1 116 ? 11.429 16.476 10.088 1.00 97.81 116 GLU A C 1
ATOM 840 O O . GLU A 1 116 ? 10.779 17.395 10.589 1.00 97.81 116 GLU A O 1
ATOM 845 N N . ALA A 1 117 ? 11.148 15.986 8.879 1.00 96.50 117 ALA A N 1
ATOM 846 C CA . ALA A 1 117 ? 10.076 16.472 8.016 1.00 96.50 117 ALA A CA 1
ATOM 847 C C . ALA A 1 117 ? 9.417 15.313 7.239 1.00 96.50 117 ALA A C 1
ATOM 849 O O . ALA A 1 117 ? 10.073 14.295 7.009 1.00 96.50 117 ALA A O 1
ATOM 850 N N . PRO A 1 118 ? 8.153 15.461 6.799 1.00 95.25 118 PRO A N 1
ATOM 851 C CA . PRO A 1 118 ? 7.517 14.515 5.881 1.00 95.25 118 PRO A CA 1
ATOM 852 C C . PRO A 1 118 ? 8.353 14.294 4.618 1.00 95.25 118 PRO A C 1
ATOM 854 O O . PRO A 1 118 ? 8.942 15.248 4.103 1.00 95.25 118 PRO A O 1
ATOM 857 N N . ASN A 1 119 ? 8.359 13.067 4.087 1.00 92.00 119 ASN A N 1
ATOM 858 C CA . ASN A 1 119 ? 9.086 12.705 2.861 1.00 92.00 119 ASN A CA 1
ATOM 859 C C . ASN A 1 119 ? 10.599 12.966 2.936 1.00 92.00 119 ASN A C 1
ATOM 861 O O . ASN A 1 119 ? 11.247 13.228 1.919 1.00 92.00 119 ASN A O 1
ATOM 865 N N . PHE A 1 120 ? 11.166 12.940 4.144 1.00 92.06 120 PHE A N 1
ATOM 866 C CA . PHE A 1 120 ? 12.574 13.229 4.364 1.00 92.06 120 PHE A CA 1
ATOM 867 C C . PHE A 1 120 ? 13.209 12.249 5.351 1.00 92.06 120 PHE A C 1
ATOM 869 O O . PHE A 1 120 ? 13.019 12.340 6.560 1.00 92.06 120 PHE A O 1
ATOM 876 N N . GLY A 1 121 ? 14.044 11.350 4.835 1.00 93.69 121 GLY A N 1
ATOM 877 C CA . GLY A 1 121 ? 14.809 10.370 5.607 1.00 93.69 121 GLY A CA 1
ATOM 878 C C . GLY A 1 121 ? 16.077 10.911 6.270 1.00 93.69 121 GLY A C 1
ATOM 879 O O . GLY A 1 121 ? 17.135 10.292 6.171 1.00 93.69 121 GLY A O 1
ATOM 880 N N . GLY A 1 122 ? 16.006 12.083 6.907 1.00 95.88 122 GLY A N 1
ATOM 881 C CA . GLY A 1 122 ? 17.165 12.767 7.496 1.00 95.88 122 GLY A CA 1
ATOM 882 C C . GLY A 1 122 ? 17.901 11.976 8.582 1.00 95.88 122 GLY A C 1
ATOM 883 O O . GLY A 1 122 ? 19.088 12.215 8.819 1.00 95.88 122 GLY A O 1
ATOM 884 N N . TRP A 1 123 ? 17.220 11.030 9.237 1.00 97.94 123 TRP A N 1
ATOM 885 C CA . TRP A 1 123 ? 17.813 10.177 10.270 1.00 97.94 123 TRP A CA 1
ATOM 886 C C . TRP A 1 123 ? 18.104 8.773 9.759 1.00 97.94 123 TRP A C 1
ATOM 888 O O . TRP A 1 123 ? 19.174 8.236 10.052 1.00 97.94 123 TRP A O 1
ATOM 898 N N . TRP A 1 124 ? 17.176 8.181 9.005 1.00 98.25 124 TRP A N 1
ATOM 899 C CA . TRP A 1 124 ? 17.355 6.859 8.412 1.00 98.25 124 TRP A CA 1
ATOM 900 C C . TRP A 1 124 ? 16.380 6.619 7.248 1.00 98.25 124 TRP A C 1
ATOM 902 O O . TRP A 1 124 ? 15.285 7.183 7.198 1.00 98.25 124 TRP A O 1
ATOM 912 N N . SER A 1 125 ? 16.771 5.762 6.305 1.00 97.75 125 SER A N 1
ATOM 913 C CA . SER A 1 125 ? 15.916 5.218 5.239 1.00 97.75 125 SER A CA 1
ATOM 914 C C . SER A 1 125 ? 16.360 3.801 4.904 1.00 97.75 125 SER A C 1
ATOM 916 O O . SER A 1 125 ? 17.556 3.507 4.987 1.00 97.75 125 SER A O 1
ATOM 918 N N . ASN A 1 126 ? 15.423 2.937 4.512 1.00 98.31 126 ASN A N 1
ATOM 919 C CA . ASN A 1 126 ? 15.755 1.576 4.106 1.00 98.31 126 ASN A CA 1
ATOM 920 C C . ASN A 1 126 ? 16.592 1.582 2.818 1.00 98.31 126 ASN A C 1
ATOM 922 O O . ASN A 1 126 ? 16.333 2.328 1.872 1.00 98.31 126 ASN A O 1
ATOM 926 N N . SER A 1 127 ? 17.595 0.716 2.772 1.00 95.50 127 SER A N 1
ATOM 927 C CA . SER A 1 127 ? 18.350 0.402 1.563 1.00 95.50 127 SER A CA 1
ATOM 928 C C . SER A 1 127 ? 17.690 -0.738 0.782 1.00 95.50 127 SER A C 1
ATOM 930 O O . SER A 1 127 ? 16.812 -1.428 1.295 1.00 95.50 127 SER A O 1
ATOM 932 N N . ALA A 1 128 ? 18.162 -1.000 -0.440 1.00 92.00 128 ALA A N 1
ATOM 933 C CA . ALA A 1 128 ? 17.756 -2.196 -1.184 1.00 92.00 128 ALA A CA 1
ATOM 934 C C . ALA A 1 128 ? 18.112 -3.494 -0.430 1.00 92.00 128 ALA A C 1
ATOM 936 O O . ALA A 1 128 ? 17.349 -4.446 -0.453 1.00 92.00 128 ALA A O 1
ATOM 937 N N . ALA A 1 129 ? 19.226 -3.511 0.312 1.00 92.00 129 ALA A N 1
ATOM 938 C CA . ALA A 1 129 ? 19.609 -4.670 1.118 1.00 92.00 129 ALA A CA 1
ATOM 939 C C . ALA A 1 129 ? 18.689 -4.882 2.334 1.00 92.00 129 ALA A C 1
ATOM 941 O O . ALA A 1 129 ? 18.559 -6.007 2.811 1.00 92.00 129 ALA A O 1
ATOM 942 N N . ASP A 1 130 ? 18.055 -3.820 2.845 1.00 96.50 130 ASP A N 1
ATOM 943 C CA . ASP A 1 130 ? 17.064 -3.946 3.916 1.00 96.50 130 ASP A CA 1
ATOM 944 C C . ASP A 1 130 ? 15.769 -4.596 3.416 1.00 96.50 130 ASP A C 1
ATOM 946 O O . ASP A 1 130 ? 15.108 -5.256 4.209 1.00 96.50 130 ASP A O 1
ATOM 950 N N . VAL A 1 131 ? 15.432 -4.456 2.126 1.00 94.62 131 VAL A N 1
ATOM 951 C CA . VAL A 1 131 ? 14.289 -5.158 1.513 1.00 94.62 131 VAL A CA 1
ATOM 952 C C . VAL A 1 131 ? 14.494 -6.668 1.611 1.00 94.62 131 VAL A C 1
ATOM 954 O O . VAL A 1 131 ? 13.646 -7.368 2.153 1.00 94.62 131 VAL A O 1
ATOM 957 N N . ASP A 1 132 ? 15.669 -7.159 1.207 1.00 92.44 132 ASP A N 1
ATOM 958 C CA . ASP A 1 132 ? 16.004 -8.586 1.296 1.00 92.44 132 ASP A CA 1
ATOM 959 C C . ASP A 1 132 ? 16.113 -9.069 2.751 1.00 92.44 132 ASP A C 1
ATOM 961 O O . ASP A 1 132 ? 15.640 -10.149 3.108 1.00 92.44 132 ASP A O 1
ATOM 965 N N . ALA A 1 133 ? 16.763 -8.280 3.613 1.00 94.88 133 ALA A N 1
ATOM 966 C CA . ALA A 1 133 ? 17.002 -8.661 5.004 1.00 94.88 133 ALA A CA 1
ATOM 967 C C . ALA A 1 133 ? 15.725 -8.666 5.858 1.00 94.88 133 ALA A C 1
ATOM 969 O O . ALA A 1 133 ? 15.693 -9.335 6.891 1.00 94.88 133 ALA A O 1
ATOM 970 N N . ARG A 1 134 ? 14.701 -7.915 5.440 1.00 97.38 134 ARG A N 1
ATOM 971 C CA . ARG A 1 134 ? 13.412 -7.771 6.123 1.00 97.38 134 ARG A CA 1
ATOM 972 C C . ARG A 1 134 ? 12.262 -8.201 5.219 1.00 97.38 134 ARG A C 1
ATOM 974 O O . ARG A 1 134 ? 11.212 -7.580 5.264 1.00 97.38 134 ARG A O 1
ATOM 981 N N . ALA A 1 135 ? 12.458 -9.235 4.399 1.00 96.00 135 ALA A N 1
ATOM 982 C CA . ALA A 1 135 ? 11.465 -9.665 3.413 1.00 96.00 135 ALA A CA 1
ATOM 983 C C . ALA A 1 135 ? 10.059 -9.861 4.018 1.00 96.00 135 ALA A C 1
ATOM 985 O O . ALA A 1 135 ? 9.103 -9.377 3.430 1.00 96.00 135 ALA A O 1
ATOM 986 N N . CYS A 1 136 ? 9.981 -10.427 5.231 1.00 97.81 136 CYS A N 1
ATOM 987 C CA . CYS A 1 136 ? 8.749 -10.605 6.016 1.00 97.81 136 CYS A CA 1
ATOM 988 C C . CYS A 1 136 ? 8.028 -9.300 6.433 1.00 97.81 136 CYS A C 1
ATOM 990 O O . CYS A 1 136 ? 6.968 -9.343 7.026 1.00 97.81 136 CYS A O 1
ATOM 992 N N . LEU A 1 137 ? 8.644 -8.123 6.266 1.00 98.31 137 LEU A N 1
ATOM 993 C CA . LEU A 1 137 ? 7.983 -6.822 6.457 1.00 98.31 137 LEU A CA 1
ATOM 994 C C . LEU A 1 137 ? 7.396 -6.303 5.140 1.00 98.31 137 LEU A C 1
ATOM 996 O O . LEU A 1 137 ? 6.456 -5.515 5.137 1.00 98.31 137 LEU A O 1
ATOM 1000 N N . PHE A 1 138 ? 8.033 -6.649 4.020 1.00 97.81 138 PHE A N 1
ATOM 1001 C CA . PHE A 1 138 ? 7.669 -6.141 2.698 1.00 97.81 138 PHE A CA 1
ATOM 1002 C C . PHE A 1 138 ? 6.604 -7.010 2.015 1.00 97.81 138 PHE A C 1
ATOM 1004 O O . PHE A 1 138 ? 6.015 -6.563 1.032 1.00 97.81 138 PHE A O 1
ATOM 1011 N N . ASP A 1 139 ? 6.344 -8.218 2.517 1.00 96.44 139 ASP A N 1
ATOM 1012 C CA . ASP A 1 139 ? 5.223 -9.066 2.105 1.00 96.44 139 ASP A CA 1
ATOM 1013 C C . ASP A 1 139 ? 3.961 -8.896 2.975 1.00 96.44 139 ASP A C 1
ATOM 1015 O O . ASP A 1 139 ? 2.889 -9.292 2.522 1.00 96.44 139 ASP A O 1
ATOM 1019 N N . ASP A 1 140 ? 4.062 -8.256 4.148 1.00 98.56 140 ASP A N 1
ATOM 1020 C CA . ASP A 1 140 ? 2.926 -7.879 5.003 1.00 98.56 140 ASP A CA 1
ATOM 1021 C C . ASP A 1 140 ? 1.910 -7.003 4.252 1.00 98.56 140 ASP A C 1
ATOM 1023 O O . ASP A 1 140 ? 2.253 -5.930 3.738 1.00 98.56 140 ASP A O 1
ATOM 1027 N N . GLU A 1 141 ? 0.636 -7.409 4.258 1.00 98.44 141 GLU A N 1
ATOM 1028 C CA . GLU A 1 141 ? -0.437 -6.674 3.586 1.00 98.44 141 GLU A CA 1
ATOM 1029 C C . GLU A 1 141 ? -1.313 -5.866 4.551 1.00 98.44 141 GLU A C 1
ATOM 1031 O O . GLU A 1 141 ? -1.698 -6.304 5.640 1.00 98.44 141 GLU A O 1
ATOM 1036 N N . TYR A 1 142 ? -1.707 -4.686 4.084 1.00 98.69 142 TYR A N 1
ATOM 1037 C CA . TYR A 1 142 ? -2.709 -3.819 4.688 1.00 98.69 142 TYR A CA 1
ATOM 1038 C C . TYR A 1 142 ? -3.965 -3.871 3.822 1.00 98.69 142 TYR A C 1
ATOM 1040 O O . TYR A 1 142 ? -3.968 -3.354 2.703 1.00 98.69 142 TYR A O 1
ATOM 1048 N N . VAL A 1 143 ? -5.013 -4.530 4.313 1.00 97.62 143 VAL A N 1
ATOM 1049 C CA . VAL A 1 143 ? -6.222 -4.810 3.533 1.00 97.62 143 VAL A CA 1
ATOM 1050 C C . VAL A 1 143 ? -7.349 -3.881 3.960 1.00 97.62 143 VAL A C 1
ATOM 1052 O O . VAL A 1 143 ? -7.811 -3.937 5.100 1.00 97.62 143 VAL A O 1
ATOM 1055 N N . PHE A 1 144 ? -7.801 -3.050 3.027 1.00 96.81 144 PHE A N 1
ATOM 1056 C CA . PHE A 1 144 ? -8.954 -2.168 3.168 1.00 96.81 144 PHE A CA 1
ATOM 1057 C C . PHE A 1 144 ? -10.167 -2.828 2.504 1.00 96.81 144 PHE A C 1
ATOM 1059 O O . PHE A 1 144 ? -10.177 -3.039 1.290 1.00 96.81 144 PHE A O 1
ATOM 1066 N N . GLY A 1 145 ? -11.176 -3.192 3.293 1.00 89.06 145 GLY A N 1
ATOM 1067 C CA . GLY A 1 145 ? -12.424 -3.755 2.784 1.00 89.06 145 GLY A CA 1
ATOM 1068 C C . GLY A 1 145 ? -13.351 -2.679 2.226 1.00 89.06 145 GLY A C 1
ATOM 1069 O O . GLY A 1 145 ? -13.425 -1.575 2.756 1.00 89.06 145 GLY A O 1
ATOM 1070 N N . GLU A 1 146 ? -14.111 -3.005 1.182 1.00 84.00 146 GLU A N 1
ATOM 1071 C CA . GLU A 1 146 ? -15.101 -2.085 0.595 1.00 84.00 146 GLU A CA 1
ATOM 1072 C C . GLU A 1 146 ? -16.172 -1.639 1.607 1.00 84.00 146 GLU A C 1
ATOM 1074 O O . GLU A 1 146 ? -16.724 -0.551 1.493 1.00 84.00 146 GLU A O 1
ATOM 1079 N N . ASP A 1 147 ? -16.412 -2.447 2.641 1.00 79.38 147 ASP A N 1
ATOM 1080 C CA . ASP A 1 147 ? -17.352 -2.201 3.738 1.00 79.38 147 ASP A CA 1
ATOM 1081 C C . ASP A 1 147 ? -16.778 -1.324 4.872 1.00 79.38 147 ASP A C 1
ATOM 1083 O O . ASP A 1 147 ? -17.431 -1.118 5.899 1.00 79.38 147 ASP A O 1
ATOM 1087 N N . GLY A 1 148 ? -15.553 -0.811 4.719 1.00 85.12 148 GLY A N 1
ATOM 1088 C CA . GLY A 1 148 ? -14.851 -0.039 5.747 1.00 85.12 148 GLY A CA 1
ATOM 1089 C C . GLY A 1 148 ? -14.126 -0.896 6.791 1.00 85.12 148 GLY A C 1
ATOM 1090 O O . GLY A 1 148 ? -13.584 -0.349 7.759 1.00 85.12 148 GLY A O 1
ATOM 1091 N N . SER A 1 149 ? -14.091 -2.222 6.630 1.00 88.50 149 SER A N 1
ATOM 1092 C CA . SER A 1 149 ? -13.249 -3.100 7.450 1.00 88.50 149 SER A CA 1
ATOM 1093 C C . SER A 1 149 ? -11.762 -2.910 7.137 1.00 88.50 149 SER A C 1
ATOM 1095 O O . SER A 1 149 ? -11.379 -2.493 6.044 1.00 88.50 149 SER A O 1
ATOM 1097 N N . PHE A 1 150 ? -10.901 -3.195 8.113 1.00 96.31 150 PHE A N 1
ATOM 1098 C CA . PHE A 1 150 ? -9.452 -3.142 7.940 1.00 96.31 150 PHE A CA 1
ATOM 1099 C C . PHE A 1 150 ? -8.791 -4.382 8.536 1.00 96.31 150 PHE A C 1
ATOM 1101 O O . PHE A 1 150 ? -9.211 -4.851 9.594 1.00 96.31 150 PHE A O 1
ATOM 1108 N N . ASN A 1 151 ? -7.738 -4.887 7.891 1.00 96.31 151 ASN A N 1
ATOM 1109 C CA . ASN A 1 151 ? -6.954 -5.993 8.425 1.00 96.31 151 ASN A CA 1
ATOM 1110 C C . ASN A 1 151 ? -5.454 -5.866 8.127 1.00 96.31 151 ASN A C 1
ATOM 1112 O O . ASN A 1 151 ? -5.055 -5.543 7.009 1.00 96.31 151 ASN A O 1
ATOM 1116 N N . ASN A 1 152 ? -4.628 -6.211 9.115 1.00 98.44 152 ASN A N 1
ATOM 1117 C CA . ASN A 1 152 ? -3.208 -6.486 8.916 1.00 98.44 152 ASN A CA 1
ATOM 1118 C C . ASN A 1 152 ? -3.046 -7.981 8.601 1.00 98.44 152 ASN A C 1
ATOM 1120 O O . ASN A 1 152 ? -3.260 -8.822 9.473 1.00 98.44 152 ASN A O 1
ATOM 1124 N N . VAL A 1 153 ? -2.677 -8.329 7.369 1.00 98.00 153 VAL A N 1
ATOM 1125 C CA . VAL A 1 153 ? -2.415 -9.716 6.955 1.00 98.00 153 VAL A CA 1
ATOM 1126 C C . VAL A 1 153 ? -0.907 -9.939 6.946 1.00 98.00 153 VAL A C 1
ATOM 1128 O O . VAL A 1 153 ? -0.225 -9.604 5.986 1.00 98.00 153 VAL A O 1
ATOM 1131 N N . LEU A 1 154 ? -0.400 -10.513 8.038 1.00 96.25 154 LEU A N 1
ATOM 1132 C CA . LEU A 1 154 ? 1.038 -10.627 8.323 1.00 96.25 154 LEU A CA 1
ATOM 1133 C C . LEU A 1 154 ? 1.636 -12.010 8.002 1.00 96.25 154 LEU A C 1
ATOM 1135 O O . LEU A 1 154 ? 2.728 -12.360 8.437 1.00 96.25 154 LEU A O 1
ATOM 1139 N N . GLY A 1 155 ? 0.864 -12.876 7.341 1.00 93.25 155 GLY A N 1
ATOM 1140 C CA . GLY A 1 155 ? 1.300 -14.234 7.017 1.00 93.25 155 GLY A CA 1
ATOM 1141 C C . GLY A 1 155 ? 1.687 -15.086 8.238 1.00 93.25 155 GLY A C 1
ATOM 1142 O O . GLY A 1 155 ? 1.007 -15.092 9.266 1.00 93.25 155 GLY A O 1
ATOM 1143 N N . ALA A 1 156 ? 2.743 -15.891 8.081 1.00 95.00 156 ALA A N 1
ATOM 1144 C CA . ALA A 1 156 ? 3.285 -16.741 9.146 1.00 95.00 156 ALA A CA 1
ATOM 1145 C C . ALA A 1 156 ? 4.353 -16.025 9.989 1.00 95.00 156 ALA A C 1
ATOM 1147 O O . ALA A 1 156 ? 4.632 -16.444 11.117 1.00 95.00 156 ALA A O 1
ATOM 1148 N N . ASP A 1 157 ? 4.959 -14.982 9.433 1.00 97.06 157 ASP A N 1
ATOM 1149 C CA . ASP A 1 157 ? 6.026 -14.209 10.031 1.00 97.06 157 ASP A CA 1
ATOM 1150 C C . ASP A 1 157 ? 5.997 -12.757 9.556 1.00 97.06 157 ASP A C 1
ATOM 1152 O O . ASP A 1 157 ? 5.810 -12.497 8.381 1.00 97.06 157 ASP A O 1
ATOM 1156 N N . THR A 1 158 ? 6.264 -11.840 10.485 1.00 98.44 158 THR A N 1
ATOM 1157 C CA . THR A 1 158 ? 6.469 -10.405 10.243 1.00 98.44 158 THR A CA 1
ATOM 1158 C C . THR A 1 158 ? 7.802 -9.971 10.851 1.00 98.44 158 THR A C 1
ATOM 1160 O O . THR A 1 158 ? 8.444 -10.723 11.603 1.00 98.44 158 THR A O 1
ATOM 1163 N N . TRP A 1 159 ? 8.250 -8.750 10.561 1.00 98.25 159 TRP A N 1
ATOM 1164 C CA . TRP A 1 159 ? 9.429 -8.185 11.207 1.00 98.25 159 TRP A CA 1
ATOM 1165 C C . TRP A 1 159 ? 9.133 -7.761 12.646 1.00 98.25 159 TRP A C 1
ATOM 1167 O O . TRP A 1 159 ? 8.636 -6.667 12.915 1.00 98.25 159 TRP A O 1
ATOM 1177 N N . ASN A 1 160 ? 9.529 -8.610 13.589 1.00 98.38 160 ASN A N 1
ATOM 1178 C CA . ASN A 1 160 ? 9.440 -8.300 15.004 1.00 98.38 160 ASN A CA 1
ATOM 1179 C C . ASN A 1 160 ? 10.638 -7.474 15.483 1.00 98.38 160 ASN A C 1
ATOM 1181 O O . ASN A 1 160 ? 11.780 -7.665 15.057 1.00 98.38 160 ASN A O 1
ATOM 1185 N N . GLU A 1 161 ? 10.394 -6.605 16.458 1.00 97.88 161 GLU A N 1
ATOM 1186 C CA . GLU A 1 161 ? 11.406 -5.811 17.149 1.00 97.88 161 GLU A CA 1
ATOM 1187 C C . GLU A 1 161 ? 11.426 -6.125 18.655 1.00 97.88 161 GLU A C 1
ATOM 1189 O O . GLU A 1 161 ? 10.450 -6.583 19.252 1.00 97.88 161 GLU A O 1
ATOM 1194 N N . GLY A 1 162 ? 12.548 -5.829 19.319 1.00 97.62 162 GLY A N 1
ATOM 1195 C CA . GLY A 1 162 ? 12.742 -6.188 20.731 1.00 97.62 162 GLY A CA 1
ATOM 1196 C C . GLY A 1 162 ? 11.725 -5.585 21.715 1.00 97.62 162 GLY A C 1
ATOM 1197 O O . GLY A 1 162 ? 11.535 -6.138 22.800 1.00 97.62 162 GLY A O 1
ATOM 1198 N N . TRP A 1 163 ? 11.050 -4.485 21.359 1.00 97.56 163 TRP A N 1
ATOM 1199 C CA . TRP A 1 163 ? 10.011 -3.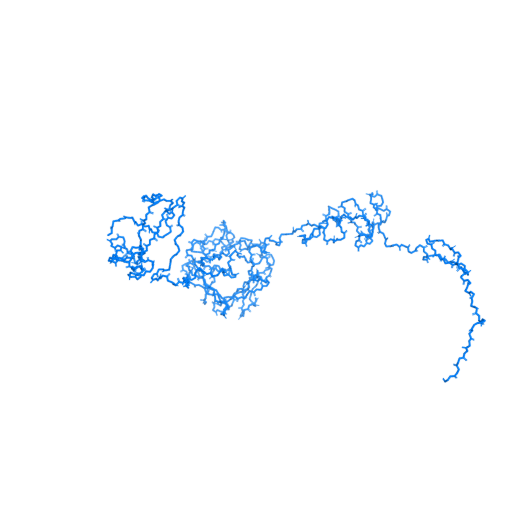868 22.198 1.00 97.56 163 TRP A CA 1
ATOM 1200 C C . TRP A 1 163 ? 8.771 -4.765 22.355 1.00 97.56 163 TRP A C 1
ATOM 1202 O O . TRP A 1 163 ? 8.076 -4.666 23.364 1.00 97.56 163 TRP A O 1
ATOM 1212 N N . GLN A 1 164 ? 8.545 -5.703 21.428 1.00 98.12 164 GLN A N 1
ATOM 1213 C CA . GLN A 1 164 ? 7.467 -6.697 21.500 1.00 98.12 164 GLN A CA 1
ATOM 1214 C C . GLN A 1 164 ? 7.785 -7.856 22.463 1.00 98.12 164 GLN A C 1
ATOM 1216 O O . GLN A 1 164 ? 6.953 -8.730 22.687 1.00 98.12 164 GLN A O 1
ATOM 1221 N N . GLY A 1 165 ? 8.986 -7.889 23.055 1.00 96.75 165 GLY A N 1
ATOM 1222 C CA . GLY A 1 165 ? 9.394 -8.938 23.995 1.00 96.75 165 GLY A CA 1
ATOM 1223 C C . GLY A 1 165 ? 9.861 -10.240 23.336 1.00 96.75 165 GLY A C 1
ATOM 1224 O O . GLY A 1 165 ? 10.058 -11.239 24.033 1.00 96.75 165 GLY A O 1
ATOM 1225 N N . VAL A 1 166 ? 10.080 -10.228 22.020 1.00 97.19 166 VAL A N 1
ATOM 1226 C CA . VAL A 1 166 ? 10.628 -11.341 21.231 1.00 97.19 166 VAL A CA 1
ATOM 1227 C C . VAL A 1 166 ? 11.984 -10.967 20.619 1.00 97.19 166 VAL A C 1
ATOM 1229 O O . VAL A 1 166 ? 12.472 -9.848 20.783 1.00 97.19 166 VAL A O 1
ATOM 1232 N N . ALA A 1 167 ? 12.651 -11.929 19.978 1.00 97.00 167 ALA A N 1
ATOM 1233 C CA . ALA A 1 167 ? 13.893 -11.653 19.261 1.00 97.00 167 ALA A CA 1
ATOM 1234 C C . ALA A 1 167 ? 13.612 -10.796 18.018 1.00 97.00 167 ALA A C 1
ATOM 1236 O O . ALA A 1 167 ? 12.630 -11.036 17.325 1.00 97.00 167 ALA A O 1
ATOM 1237 N N . GLU A 1 168 ? 14.488 -9.830 17.740 1.00 97.81 168 GLU A N 1
ATOM 1238 C CA . GLU A 1 168 ? 14.378 -8.988 16.547 1.00 97.81 168 GLU A CA 1
ATOM 1239 C C . GLU A 1 168 ? 14.654 -9.798 15.273 1.00 97.81 168 GLU A C 1
ATOM 1241 O O . GLU A 1 168 ? 15.632 -10.553 15.212 1.00 97.81 168 GLU A O 1
ATOM 1246 N N . GLY A 1 169 ? 13.798 -9.619 14.269 1.00 97.88 169 GLY A N 1
ATOM 1247 C CA . GLY A 1 169 ? 13.848 -10.309 12.984 1.00 97.88 169 GLY A CA 1
ATOM 1248 C C . GLY A 1 169 ? 12.507 -10.925 12.588 1.00 97.88 169 GLY A C 1
ATOM 1249 O O . GLY A 1 169 ? 11.514 -10.797 13.303 1.00 97.88 169 GLY A O 1
ATOM 1250 N N . CYS A 1 170 ? 12.495 -11.622 11.451 1.00 98.31 170 CYS A N 1
ATOM 1251 C CA . CYS A 1 170 ? 11.313 -12.344 10.984 1.00 98.31 170 CYS A CA 1
ATOM 1252 C C . CYS A 1 170 ? 10.890 -13.432 11.982 1.00 98.31 170 CYS A C 1
ATOM 1254 O O . CYS A 1 170 ? 11.702 -14.279 12.376 1.00 98.31 170 CYS A O 1
ATOM 1256 N N . GLY A 1 171 ? 9.624 -13.409 12.392 1.00 98.25 171 GLY A N 1
ATOM 1257 C CA . GLY A 1 171 ? 9.027 -14.413 13.267 1.00 98.25 171 GLY A CA 1
ATOM 1258 C C . GLY A 1 171 ? 7.523 -14.220 13.440 1.00 98.25 171 GLY A C 1
ATOM 1259 O O . GLY A 1 171 ? 6.960 -13.267 12.918 1.00 98.25 171 GLY A O 1
ATOM 1260 N N . GLU A 1 172 ? 6.886 -15.117 14.197 1.00 98.25 172 GLU A N 1
ATOM 1261 C CA . GLU A 1 172 ? 5.432 -15.106 14.426 1.00 98.25 172 GLU A CA 1
ATOM 1262 C C . GLU A 1 172 ? 4.946 -13.725 14.920 1.00 98.25 172 GLU A C 1
ATOM 1264 O O . GLU A 1 172 ? 5.583 -13.159 15.820 1.00 98.25 172 GLU A O 1
ATOM 1269 N N . PRO A 1 173 ? 3.856 -13.173 14.354 1.00 98.25 173 PRO A N 1
ATOM 1270 C CA . PRO A 1 173 ? 3.306 -11.894 14.791 1.00 98.25 173 PRO A CA 1
ATOM 1271 C C . PRO A 1 173 ? 2.932 -11.872 16.282 1.00 98.25 173 PRO A C 1
ATOM 1273 O O . PRO A 1 173 ? 2.512 -12.880 16.854 1.00 98.25 173 PRO A O 1
ATOM 1276 N N . VAL A 1 174 ? 3.086 -10.712 16.931 1.00 98.31 174 VAL A N 1
ATOM 1277 C CA . VAL A 1 174 ? 2.905 -10.565 18.388 1.00 98.31 174 VAL A CA 1
ATOM 1278 C C . VAL A 1 174 ? 1.719 -9.661 18.717 1.00 98.31 174 VAL A C 1
ATOM 1280 O O . VAL A 1 174 ? 1.723 -8.474 18.386 1.00 98.31 174 VAL A O 1
ATOM 1283 N N . ALA A 1 175 ? 0.745 -10.205 19.455 1.00 97.12 175 ALA A N 1
ATOM 1284 C CA . ALA A 1 175 ? -0.421 -9.471 19.942 1.00 97.12 175 ALA A CA 1
ATOM 1285 C C . ALA A 1 175 ? -0.028 -8.195 20.726 1.00 97.12 175 ALA A C 1
ATOM 1287 O O . ALA A 1 175 ? 0.920 -8.235 21.517 1.00 97.12 175 ALA A O 1
ATOM 1288 N N . PRO A 1 176 ? -0.764 -7.077 20.570 1.00 97.44 176 PRO A N 1
ATOM 1289 C CA . PRO A 1 176 ? -1.981 -6.935 19.763 1.00 97.44 176 PRO A CA 1
ATOM 1290 C C . PRO A 1 176 ? -1.722 -6.625 18.274 1.00 97.44 176 PRO A C 1
ATOM 1292 O O . PRO A 1 176 ? -2.674 -6.479 17.519 1.00 97.44 176 PRO A O 1
ATOM 1295 N N . HIS A 1 177 ? -0.462 -6.534 17.837 1.00 98.25 177 HIS A N 1
ATOM 1296 C CA . HIS A 1 177 ? -0.079 -6.204 16.456 1.00 98.25 177 HIS A CA 1
ATOM 1297 C C . HIS A 1 177 ? 0.058 -7.456 15.577 1.00 98.25 177 HIS A C 1
ATOM 1299 O O . HIS A 1 177 ? 0.960 -7.548 14.751 1.00 98.25 177 HIS A O 1
ATOM 1305 N N . ASP A 1 178 ? -0.796 -8.455 15.796 1.00 97.25 178 ASP A N 1
ATOM 1306 C CA . ASP A 1 178 ? -0.739 -9.767 15.141 1.00 97.25 178 ASP A CA 1
ATOM 1307 C C . ASP A 1 178 ? -1.813 -9.968 14.063 1.00 97.25 178 ASP A C 1
ATOM 1309 O O . ASP A 1 178 ? -2.014 -11.083 13.587 1.00 97.25 178 ASP A O 1
ATOM 1313 N N . GLY A 1 179 ? -2.529 -8.901 13.696 1.00 95.25 179 GLY A N 1
ATOM 1314 C CA . GLY A 1 179 ? -3.634 -8.967 12.738 1.00 95.25 179 GLY A CA 1
ATOM 1315 C C . GLY A 1 179 ? -4.926 -9.559 13.305 1.00 95.25 179 GLY A C 1
ATOM 1316 O O . GLY A 1 179 ? -5.880 -9.762 12.564 1.00 95.25 179 GLY A O 1
ATOM 1317 N N . SER A 1 180 ? -5.007 -9.830 14.613 1.00 91.44 180 SER A N 1
ATOM 1318 C CA . SER A 1 180 ? -6.241 -10.339 15.234 1.00 91.44 180 SER A CA 1
ATOM 1319 C C . SER A 1 180 ? -7.243 -9.244 15.629 1.00 91.44 180 SER A C 1
ATOM 1321 O O . SER A 1 180 ? -8.345 -9.550 16.098 1.00 91.44 180 SER A O 1
ATOM 1323 N N . ALA A 1 181 ? -6.876 -7.968 15.467 1.00 87.81 181 ALA A N 1
ATOM 1324 C CA . ALA A 1 181 ? -7.716 -6.836 15.830 1.00 87.81 181 ALA A CA 1
ATOM 1325 C C . ALA A 1 181 ? -8.995 -6.786 14.978 1.00 87.81 181 ALA A C 1
ATOM 1327 O O . ALA A 1 181 ? -8.950 -6.868 13.754 1.00 87.81 181 ALA A O 1
ATOM 1328 N N . ASN A 1 182 ? -10.146 -6.575 15.623 1.00 88.25 182 ASN A N 1
ATOM 1329 C CA . ASN A 1 182 ? -11.368 -6.207 14.910 1.00 88.25 182 ASN A CA 1
ATOM 1330 C C . ASN A 1 182 ? -11.275 -4.728 14.519 1.00 88.25 182 ASN A C 1
ATOM 1332 O O . ASN A 1 182 ? -11.633 -3.861 15.323 1.00 88.25 182 ASN A O 1
ATOM 1336 N N . ALA A 1 183 ? -10.725 -4.462 13.336 1.00 90.56 183 ALA A N 1
ATOM 1337 C CA . ALA A 1 183 ? -10.356 -3.127 12.903 1.00 90.56 183 ALA A CA 1
ATOM 1338 C C . ALA A 1 183 ? -11.227 -2.597 11.758 1.00 90.56 183 ALA A C 1
ATOM 1340 O O . ALA A 1 183 ? -11.849 -3.340 10.997 1.00 90.56 183 ALA A O 1
ATOM 1341 N N . SER A 1 184 ? -11.275 -1.275 11.652 1.00 92.75 184 SER A N 1
ATOM 1342 C CA . SER A 1 184 ? -11.973 -0.554 10.590 1.00 92.75 184 SER A CA 1
ATOM 1343 C C . SER A 1 184 ? -11.163 0.657 10.152 1.00 92.75 184 SER A C 1
ATOM 1345 O O . SER A 1 184 ? -10.254 1.095 10.863 1.00 92.75 184 SER A O 1
ATOM 1347 N N . TYR A 1 185 ? -11.514 1.241 9.011 1.00 95.75 185 TYR A N 1
ATOM 1348 C CA . TYR A 1 185 ? -10.914 2.488 8.560 1.00 95.75 185 TYR A CA 1
ATOM 1349 C C . TYR A 1 185 ? -11.952 3.524 8.137 1.00 95.75 185 TYR A C 1
ATOM 1351 O O . TYR A 1 185 ? -13.097 3.214 7.814 1.00 95.75 185 TYR A O 1
ATOM 1359 N N . SER A 1 186 ? -11.527 4.782 8.137 1.00 90.56 186 SER A N 1
ATOM 1360 C CA . SER A 1 186 ? -12.218 5.872 7.459 1.00 90.56 186 SER A CA 1
ATOM 1361 C C . SER A 1 186 ? -11.225 6.680 6.634 1.00 90.56 186 SER A C 1
ATOM 1363 O O . SER A 1 186 ? -10.119 6.978 7.089 1.00 90.56 186 SER A O 1
ATOM 1365 N N . TYR A 1 187 ? -11.626 7.031 5.415 1.00 92.81 187 TYR A N 1
ATOM 1366 C CA . TYR A 1 187 ? -10.836 7.840 4.494 1.00 92.81 187 TYR A CA 1
ATOM 1367 C C . TYR A 1 187 ? -11.519 9.192 4.265 1.00 92.81 187 TYR A C 1
ATOM 1369 O O . TYR A 1 187 ? -12.698 9.249 3.917 1.00 92.81 187 TYR A O 1
ATOM 1377 N N . ASP A 1 188 ? -10.776 10.275 4.483 1.00 89.81 188 ASP A N 1
ATOM 1378 C CA . ASP A 1 188 ? -11.181 11.646 4.177 1.00 89.81 188 ASP A CA 1
ATOM 1379 C C . ASP A 1 188 ? -10.311 12.166 3.027 1.00 89.81 188 ASP A C 1
ATOM 1381 O O . ASP A 1 188 ? -9.193 12.642 3.241 1.00 89.81 188 ASP A O 1
ATOM 1385 N N . ASP A 1 189 ? -10.831 12.054 1.802 1.00 85.81 189 ASP A N 1
ATOM 1386 C CA . ASP A 1 189 ? -10.167 12.516 0.576 1.00 85.81 189 ASP A CA 1
ATOM 1387 C C . ASP A 1 189 ? -9.870 14.023 0.609 1.00 85.81 189 ASP A C 1
ATOM 1389 O O . ASP A 1 189 ? -8.774 14.467 0.272 1.00 85.81 189 ASP A O 1
ATOM 1393 N N . ALA A 1 190 ? -10.808 14.828 1.115 1.00 83.00 190 ALA A N 1
ATOM 1394 C CA . ALA A 1 190 ? -10.644 16.277 1.163 1.00 83.00 190 ALA A CA 1
ATOM 1395 C C . ALA A 1 190 ? -9.528 16.706 2.129 1.00 83.00 190 ALA A C 1
ATOM 1397 O O . ALA A 1 190 ? -8.842 17.702 1.879 1.00 83.00 190 ALA A O 1
ATOM 1398 N N . ALA A 1 191 ? -9.359 15.977 3.234 1.00 87.06 191 ALA A N 1
ATOM 1399 C CA . ALA A 1 191 ? -8.264 16.183 4.174 1.00 87.06 191 ALA A CA 1
ATOM 1400 C C . ALA A 1 191 ? -6.968 15.468 3.756 1.00 87.06 191 ALA A C 1
ATOM 1402 O O . ALA A 1 191 ? -5.905 15.830 4.256 1.00 87.06 191 ALA A O 1
ATOM 1403 N N . GLY A 1 192 ? -7.049 14.471 2.871 1.00 92.00 192 GLY A N 1
ATOM 1404 C CA . GLY A 1 192 ? -5.940 13.578 2.552 1.00 92.00 192 GLY A CA 1
ATOM 1405 C C . GLY A 1 192 ? -5.519 12.741 3.757 1.00 92.00 192 GLY A C 1
ATOM 1406 O O . GLY A 1 192 ? -4.327 12.604 4.010 1.00 92.00 192 GLY A O 1
ATOM 1407 N N . THR A 1 193 ? -6.472 12.225 4.541 1.00 96.75 193 THR A N 1
ATOM 1408 C CA . THR A 1 193 ? -6.159 11.429 5.741 1.00 96.75 193 THR A CA 1
ATOM 1409 C C . THR A 1 193 ? -6.897 10.098 5.767 1.00 96.75 193 THR A C 1
ATOM 1411 O O . THR A 1 193 ? -8.036 9.993 5.317 1.00 96.75 193 THR A O 1
ATOM 1414 N N . VAL A 1 194 ? -6.251 9.079 6.333 1.00 97.94 194 VAL A N 1
ATOM 1415 C CA . VAL A 1 194 ? -6.870 7.789 6.655 1.00 97.94 194 VAL A CA 1
ATOM 1416 C C . VAL A 1 194 ? -6.742 7.538 8.152 1.00 97.94 194 VAL A C 1
ATOM 1418 O O . VAL A 1 194 ? -5.683 7.756 8.738 1.00 97.94 194 VAL A O 1
ATOM 1421 N N . THR A 1 195 ? -7.827 7.114 8.794 1.00 97.75 195 THR A N 1
ATOM 1422 C CA . THR A 1 195 ? -7.840 6.754 10.216 1.00 97.75 195 THR A CA 1
ATOM 1423 C C . THR A 1 195 ? -8.166 5.281 10.364 1.00 97.75 195 THR A C 1
ATOM 1425 O O . THR A 1 195 ? -9.221 4.844 9.917 1.00 97.75 195 THR A O 1
ATOM 1428 N N . ILE A 1 196 ? -7.276 4.539 11.015 1.00 98.25 196 ILE A N 1
ATOM 1429 C CA . ILE A 1 196 ? -7.461 3.137 11.385 1.00 98.25 196 ILE A CA 1
ATOM 1430 C C . ILE A 1 196 ? -7.959 3.081 12.828 1.00 98.25 196 ILE A C 1
ATOM 1432 O O . ILE A 1 196 ? -7.413 3.753 13.703 1.00 98.25 196 ILE A O 1
ATOM 1436 N N . ASN A 1 197 ? -8.995 2.288 13.084 1.00 93.69 197 ASN A N 1
ATOM 1437 C CA . ASN A 1 197 ? -9.542 2.033 14.414 1.00 93.69 197 ASN A CA 1
ATOM 1438 C C . ASN A 1 197 ? -9.381 0.554 14.748 1.00 93.69 197 ASN A C 1
ATOM 1440 O O . ASN A 1 197 ? -9.666 -0.292 13.909 1.00 93.69 197 ASN A O 1
ATOM 1444 N N . GLY A 1 198 ? -8.973 0.251 15.977 1.00 95.19 198 GLY A N 1
ATOM 1445 C CA . GLY A 1 198 ? -8.702 -1.105 16.449 1.00 95.19 198 GLY A CA 1
ATOM 1446 C C . GLY A 1 198 ? -7.344 -1.179 17.139 1.00 95.19 198 GLY A C 1
ATOM 1447 O O . GLY A 1 198 ? -6.317 -0.876 16.538 1.00 95.19 198 GLY A O 1
ATOM 1448 N N . THR A 1 199 ? -7.328 -1.588 18.410 1.00 96.06 199 THR A N 1
ATOM 1449 C CA . THR A 1 199 ? -6.082 -1.719 19.175 1.00 96.06 199 THR A CA 1
ATOM 1450 C C . THR A 1 199 ? -5.144 -2.723 18.522 1.00 96.06 199 THR A C 1
ATOM 1452 O O . THR A 1 199 ? -5.485 -3.897 18.406 1.00 96.06 199 THR A O 1
ATOM 1455 N N . GLY A 1 200 ? -3.955 -2.251 18.145 1.00 96.12 200 GLY A N 1
ATOM 1456 C CA . GLY A 1 200 ? -2.929 -3.054 17.482 1.00 96.12 200 GLY A CA 1
ATOM 1457 C C . GLY A 1 200 ? -3.002 -3.061 15.953 1.00 96.12 200 GLY A C 1
ATOM 1458 O O . GLY A 1 200 ? -2.104 -3.617 15.329 1.00 96.12 200 GLY A O 1
ATOM 1459 N N . ALA A 1 201 ? -4.005 -2.420 15.344 1.00 98.31 201 ALA A N 1
ATOM 1460 C CA . ALA A 1 201 ? -4.051 -2.217 13.898 1.00 98.31 201 ALA A CA 1
ATOM 1461 C C . ALA A 1 201 ? -3.169 -1.031 13.476 1.00 98.31 201 ALA A C 1
ATOM 1463 O O . ALA A 1 201 ? -3.111 -0.012 14.169 1.00 98.31 201 ALA A O 1
ATOM 1464 N N . PHE A 1 202 ? -2.479 -1.152 12.341 1.00 98.62 202 PHE A N 1
ATOM 1465 C CA . PHE A 1 202 ? -1.504 -0.151 11.892 1.00 98.62 202 PHE A CA 1
ATOM 1466 C C . PHE A 1 202 ? -1.310 -0.139 10.371 1.00 98.62 202 PHE A C 1
ATOM 1468 O O . PHE A 1 202 ? -1.627 -1.103 9.681 1.00 98.62 202 PHE A O 1
ATOM 1475 N N . LEU A 1 203 ? -0.707 0.937 9.862 1.00 98.50 203 LEU A N 1
ATOM 1476 C CA . LEU A 1 203 ? -0.111 1.019 8.529 1.00 98.50 203 LEU A CA 1
ATOM 1477 C C . LEU A 1 203 ? 1.398 1.288 8.639 1.00 98.50 203 LEU A C 1
ATOM 1479 O O . LEU A 1 203 ? 1.838 2.124 9.435 1.00 98.50 203 LEU A O 1
ATOM 1483 N N . GLY A 1 204 ? 2.199 0.599 7.823 1.00 97.75 204 GLY A N 1
ATOM 1484 C CA . GLY A 1 204 ? 3.653 0.768 7.746 1.00 97.75 204 GLY A CA 1
ATOM 1485 C C . GLY A 1 204 ? 4.431 0.047 8.853 1.00 97.75 204 GLY A C 1
ATOM 1486 O O . GLY A 1 204 ? 5.098 -0.945 8.589 1.00 97.75 204 GLY A O 1
ATOM 1487 N N . LEU A 1 205 ? 4.404 0.548 10.091 1.00 98.19 205 LEU A N 1
ATOM 1488 C CA . LEU A 1 205 ? 5.137 -0.059 11.214 1.00 98.19 205 LEU A CA 1
ATOM 1489 C C . LEU A 1 205 ? 4.266 -0.180 12.460 1.00 98.19 205 LEU A C 1
ATOM 1491 O O . LEU A 1 205 ? 3.742 0.823 12.943 1.00 98.19 205 LEU A O 1
ATOM 1495 N N . ALA A 1 206 ? 4.242 -1.377 13.050 1.00 98.00 206 ALA A N 1
ATOM 1496 C CA . ALA A 1 206 ? 3.469 -1.697 14.251 1.00 98.00 206 ALA A CA 1
ATOM 1497 C C . ALA A 1 206 ? 3.758 -0.770 15.442 1.00 98.00 206 ALA A C 1
ATOM 1499 O O . ALA A 1 206 ? 2.866 -0.443 16.216 1.00 98.00 206 ALA A O 1
ATOM 1500 N N . LYS A 1 207 ? 5.005 -0.309 15.599 1.00 97.56 207 LYS A N 1
ATOM 1501 C CA . LYS A 1 207 ? 5.377 0.522 16.751 1.00 97.56 207 LYS A CA 1
ATOM 1502 C C . LYS A 1 207 ? 4.851 1.954 16.686 1.00 97.56 207 LYS A C 1
ATOM 1504 O O . LYS A 1 207 ? 4.831 2.609 17.723 1.00 97.56 207 LYS A O 1
ATOM 1509 N N . VAL A 1 208 ? 4.545 2.485 15.503 1.00 98.31 208 VAL A N 1
ATOM 1510 C CA . VAL A 1 208 ? 4.417 3.936 15.297 1.00 98.31 208 VAL A CA 1
ATOM 1511 C C . VAL A 1 208 ? 2.966 4.376 15.449 1.00 98.31 208 VAL A C 1
ATOM 1513 O O . VAL A 1 208 ? 2.086 3.843 14.785 1.00 98.31 208 VAL A O 1
ATOM 1516 N N . TYR A 1 209 ? 2.725 5.405 16.262 1.00 98.50 209 TYR A N 1
ATOM 1517 C CA . TYR A 1 209 ? 1.409 6.024 16.417 1.00 98.50 209 TYR A CA 1
ATOM 1518 C C . TYR A 1 209 ? 1.495 7.554 16.492 1.00 98.50 209 TYR A C 1
ATOM 1520 O O . TYR A 1 209 ? 2.576 8.145 16.554 1.00 98.50 209 TYR A O 1
ATOM 1528 N N . ASN A 1 210 ? 0.344 8.234 16.484 1.00 98.44 210 ASN A N 1
ATOM 1529 C CA . ASN A 1 210 ? 0.310 9.693 16.550 1.00 98.44 210 ASN A CA 1
ATOM 1530 C C . ASN A 1 210 ? 0.918 10.201 17.863 1.00 98.44 210 ASN A C 1
ATOM 1532 O O . ASN A 1 210 ? 0.354 10.028 18.942 1.00 98.44 210 ASN A O 1
ATOM 1536 N N . GLY A 1 211 ? 2.056 10.887 17.764 1.00 98.19 211 GLY A N 1
ATOM 1537 C CA . GLY A 1 211 ? 2.749 11.450 18.921 1.00 98.19 211 GLY A CA 1
ATOM 1538 C C . GLY A 1 211 ? 3.646 10.486 19.706 1.00 98.19 211 GLY A C 1
ATOM 1539 O O . GLY A 1 211 ? 4.184 10.921 20.728 1.00 98.19 211 GLY A O 1
ATOM 1540 N N . GLY A 1 212 ? 3.860 9.242 19.253 1.00 97.94 212 GLY A N 1
ATOM 1541 C CA . GLY A 1 212 ? 4.862 8.374 19.873 1.00 97.94 212 GLY A CA 1
ATOM 1542 C C . GLY A 1 212 ? 5.186 7.072 19.140 1.00 97.94 212 GLY A C 1
ATOM 1543 O O . GLY A 1 212 ? 4.703 6.788 18.047 1.00 97.94 212 GLY A O 1
ATOM 1544 N N . GLU A 1 213 ? 6.041 6.279 19.783 1.00 97.75 213 GLU A N 1
ATOM 1545 C CA . GLU A 1 213 ? 6.360 4.901 19.404 1.00 97.75 213 GLU A CA 1
ATOM 1546 C C . GLU A 1 213 ? 6.130 3.989 20.616 1.00 97.75 213 GLU A C 1
ATOM 1548 O O . GLU A 1 213 ? 6.358 4.400 21.761 1.00 97.75 213 GLU A O 1
ATOM 1553 N N . CYS A 1 214 ? 5.650 2.769 20.382 1.00 97.81 214 CYS A N 1
ATOM 1554 C CA . CYS A 1 214 ? 5.367 1.799 21.433 1.00 97.81 214 CYS A CA 1
ATOM 1555 C C . CYS A 1 214 ? 6.665 1.361 22.122 1.00 97.81 214 CYS A C 1
ATOM 1557 O O . CYS A 1 214 ? 7.646 1.003 21.468 1.00 97.81 214 CYS A O 1
ATOM 1559 N N . GLY A 1 215 ? 6.673 1.372 23.458 1.00 97.25 215 GLY A N 1
ATOM 1560 C CA . GLY A 1 215 ? 7.747 0.780 24.260 1.00 97.25 215 GLY A CA 1
ATOM 1561 C C . GLY A 1 215 ? 7.461 -0.674 24.642 1.00 97.25 215 GLY A C 1
ATOM 1562 O O . GLY A 1 215 ? 8.375 -1.400 25.035 1.00 97.25 215 GLY A O 1
ATOM 1563 N N . SER A 1 216 ? 6.198 -1.080 24.540 1.00 97.25 216 SER A N 1
ATOM 1564 C CA . SER A 1 216 ? 5.669 -2.409 24.815 1.00 97.25 216 SER A CA 1
ATOM 1565 C C . SER A 1 216 ? 4.362 -2.639 24.039 1.00 97.25 216 SER A C 1
ATOM 1567 O O . SER A 1 216 ? 3.738 -1.666 23.612 1.00 97.25 216 SER A O 1
ATOM 1569 N N . PRO A 1 217 ? 3.902 -3.894 23.882 1.00 97.31 217 PRO A N 1
ATOM 1570 C CA . PRO A 1 217 ? 2.613 -4.190 23.249 1.00 97.31 217 PRO A CA 1
ATOM 1571 C C . PRO A 1 217 ? 1.404 -3.499 23.900 1.00 97.31 217 PRO A C 1
ATOM 1573 O O . PRO A 1 217 ? 0.443 -3.182 23.207 1.00 97.31 217 PRO A O 1
ATOM 1576 N N . ASP A 1 218 ? 1.467 -3.220 25.206 1.00 96.44 218 ASP A N 1
ATOM 1577 C CA . ASP A 1 218 ? 0.388 -2.566 25.962 1.00 96.44 218 ASP A CA 1
ATOM 1578 C C . ASP A 1 218 ? 0.232 -1.069 25.626 1.00 96.44 218 ASP A C 1
ATOM 1580 O O . ASP A 1 218 ? -0.767 -0.458 26.004 1.00 96.44 218 ASP A O 1
ATOM 1584 N N . ASP A 1 219 ? 1.205 -0.468 24.929 1.00 97.31 219 ASP A N 1
ATOM 1585 C CA . ASP A 1 219 ? 1.160 0.940 24.512 1.00 97.31 219 ASP A CA 1
ATOM 1586 C C . ASP A 1 219 ? 0.338 1.156 23.224 1.00 97.31 219 ASP A C 1
ATOM 1588 O O . ASP A 1 219 ? 0.180 2.298 22.788 1.00 97.31 219 ASP A O 1
ATOM 1592 N N . ALA A 1 220 ? -0.180 0.081 22.614 1.00 97.56 220 ALA A N 1
ATOM 1593 C CA . ALA A 1 220 ? -0.941 0.136 21.370 1.00 97.56 220 ALA A CA 1
ATOM 1594 C C . ALA A 1 220 ? -2.198 1.023 21.515 1.00 97.56 220 ALA A C 1
ATOM 1596 O O . ALA A 1 220 ? -3.055 0.745 22.363 1.00 97.56 220 ALA A O 1
ATOM 1597 N N . PRO A 1 221 ? -2.354 2.082 20.702 1.00 97.31 221 PRO A N 1
ATOM 1598 C CA . PRO A 1 221 ? -3.526 2.949 20.764 1.00 97.31 221 PRO A CA 1
ATOM 1599 C C . PRO A 1 221 ? -4.761 2.273 20.157 1.00 97.31 221 PRO A C 1
ATOM 1601 O O . PRO A 1 221 ? -4.655 1.353 19.353 1.00 97.31 221 PRO A O 1
ATOM 1604 N N . GLU A 1 222 ? -5.952 2.769 20.496 1.00 95.50 222 GLU A N 1
ATOM 1605 C CA . GLU A 1 222 ? -7.220 2.313 19.899 1.00 95.50 222 GLU A CA 1
ATOM 1606 C C . GLU A 1 222 ? -7.455 2.868 18.480 1.00 95.50 222 GLU A C 1
ATOM 1608 O O . GLU A 1 222 ? -8.331 2.377 17.769 1.00 95.50 222 GLU A O 1
ATOM 1613 N N . SER A 1 223 ? -6.713 3.905 18.073 1.00 97.50 223 SER A N 1
ATOM 1614 C CA . SER A 1 223 ? -6.867 4.576 16.779 1.00 97.50 223 SER A CA 1
ATOM 1615 C C . SER A 1 223 ? -5.572 5.272 16.347 1.00 97.50 223 SER A C 1
ATOM 1617 O O . SER A 1 223 ? -4.857 5.824 17.191 1.00 97.50 223 SER A O 1
ATOM 1619 N N . ILE A 1 224 ? -5.280 5.250 15.043 1.00 98.81 224 ILE A N 1
ATOM 1620 C CA . ILE A 1 224 ? -4.126 5.912 14.422 1.00 98.81 224 ILE A CA 1
ATOM 1621 C C . ILE A 1 224 ? -4.576 6.610 13.135 1.00 98.81 224 ILE A C 1
ATOM 1623 O O . ILE A 1 224 ? -5.196 5.998 12.268 1.00 98.81 224 ILE A O 1
ATOM 1627 N N . THR A 1 225 ? -4.234 7.887 12.992 1.00 98.62 225 THR A N 1
ATOM 1628 C CA . THR A 1 225 ? -4.500 8.696 11.798 1.00 98.62 225 THR A CA 1
ATOM 1629 C C . THR A 1 225 ? -3.209 8.963 11.034 1.00 98.62 225 THR A C 1
ATOM 1631 O O . THR A 1 225 ? -2.190 9.337 11.618 1.00 98.62 225 THR A O 1
ATOM 1634 N N . TYR A 1 226 ? -3.267 8.836 9.717 1.00 98.75 226 TYR A N 1
ATOM 1635 C CA . TYR A 1 226 ? -2.157 9.076 8.810 1.00 98.75 226 TYR A CA 1
ATOM 1636 C C . TYR A 1 226 ? -2.537 10.130 7.775 1.00 98.75 226 TYR A C 1
ATOM 1638 O O . TYR A 1 226 ? -3.678 10.165 7.313 1.00 98.75 226 TYR A O 1
ATOM 1646 N N . ASP A 1 227 ? -1.566 10.949 7.384 1.00 98.62 227 ASP A N 1
ATOM 1647 C CA . ASP A 1 227 ? -1.672 11.789 6.194 1.00 98.62 227 ASP A CA 1
ATOM 1648 C C . ASP A 1 227 ? -1.273 10.940 4.980 1.00 98.62 227 ASP A C 1
ATOM 1650 O O . ASP A 1 227 ? -0.234 10.274 5.007 1.00 98.62 227 ASP A O 1
ATOM 1654 N N . ILE A 1 228 ? -2.078 10.949 3.919 1.00 98.06 228 ILE A N 1
ATOM 1655 C CA . ILE A 1 228 ? -1.814 10.187 2.698 1.00 98.06 228 ILE A CA 1
ATOM 1656 C C . ILE A 1 228 ? -1.837 11.055 1.448 1.00 98.06 228 ILE A C 1
ATOM 1658 O O . ILE A 1 228 ? -2.506 12.082 1.356 1.00 98.06 228 ILE A O 1
ATOM 1662 N N . THR A 1 229 ? -1.084 10.626 0.446 1.00 94.50 229 THR A N 1
ATOM 1663 C CA . THR A 1 229 ? -1.151 11.158 -0.913 1.00 94.50 229 THR A CA 1
ATOM 1664 C C . THR A 1 229 ? -1.094 9.995 -1.887 1.00 94.50 229 THR A C 1
ATOM 1666 O O . THR A 1 229 ? -0.138 9.220 -1.856 1.00 94.50 229 THR A O 1
ATOM 1669 N N . LEU A 1 230 ? -2.113 9.887 -2.737 1.00 92.50 230 LEU A N 1
ATOM 1670 C CA . LEU A 1 230 ? -2.170 8.895 -3.803 1.00 92.50 230 LEU A CA 1
ATOM 1671 C C . LEU A 1 230 ? -1.496 9.427 -5.073 1.00 92.50 230 LEU A C 1
ATOM 1673 O O . LEU A 1 230 ? -1.548 10.624 -5.377 1.00 92.50 230 LEU A O 1
ATOM 1677 N N . SER A 1 231 ? -0.826 8.538 -5.796 1.00 84.81 231 SER A N 1
ATOM 1678 C CA . SER A 1 231 ? -0.201 8.794 -7.092 1.00 84.81 231 SER A CA 1
ATOM 1679 C C . SER A 1 231 ? -0.279 7.553 -7.977 1.00 84.81 231 SER A C 1
ATOM 1681 O O . SER A 1 231 ? -0.764 6.511 -7.548 1.00 84.81 231 SER A O 1
ATOM 1683 N N . ASP A 1 232 ? 0.207 7.669 -9.216 1.00 79.44 232 ASP A N 1
ATOM 1684 C CA . ASP A 1 232 ? 0.271 6.557 -10.173 1.00 79.44 232 ASP A CA 1
ATOM 1685 C C . ASP A 1 232 ? -1.098 5.893 -10.396 1.00 79.44 232 ASP A C 1
ATOM 1687 O O . ASP A 1 232 ? -1.234 4.684 -10.308 1.00 79.44 232 ASP A O 1
ATOM 1691 N N . ASN A 1 233 ? -2.126 6.712 -10.660 1.00 79.81 233 ASN A N 1
ATOM 1692 C CA . ASN A 1 233 ? -3.522 6.271 -10.806 1.00 79.81 233 ASN A CA 1
ATOM 1693 C C . ASN A 1 233 ? -4.047 5.499 -9.584 1.00 79.81 233 ASN A C 1
ATOM 1695 O O . ASN A 1 233 ? -4.726 4.491 -9.733 1.00 79.81 233 ASN A O 1
ATOM 1699 N N . ASP A 1 234 ? -3.726 5.995 -8.390 1.00 86.94 234 ASP A N 1
ATOM 1700 C CA . ASP A 1 234 ? -4.126 5.413 -7.108 1.00 86.94 234 ASP A CA 1
ATOM 1701 C C . ASP A 1 234 ? -3.519 4.024 -6.832 1.00 86.94 234 ASP A C 1
ATOM 1703 O O . ASP A 1 234 ? -3.994 3.304 -5.964 1.00 86.94 234 ASP A O 1
ATOM 1707 N N . GLU A 1 235 ? -2.416 3.666 -7.502 1.00 89.06 235 GLU A N 1
ATOM 1708 C CA . GLU A 1 235 ? -1.654 2.435 -7.226 1.00 89.06 235 GLU A CA 1
ATOM 1709 C C . GLU A 1 235 ? -0.486 2.645 -6.252 1.00 89.06 235 GLU A C 1
ATOM 1711 O O . GLU A 1 235 ? 0.067 1.679 -5.720 1.00 89.06 235 GLU A O 1
ATOM 1716 N N . THR A 1 236 ? -0.097 3.899 -6.002 1.00 93.19 236 THR A N 1
ATOM 1717 C CA . THR A 1 236 ? 0.964 4.271 -5.058 1.00 93.19 236 THR A CA 1
ATOM 1718 C C . THR A 1 236 ? 0.400 5.182 -3.975 1.00 93.19 236 THR A C 1
ATOM 1720 O O . THR A 1 236 ? -0.205 6.212 -4.266 1.00 93.19 236 THR A O 1
ATOM 1723 N N . MET A 1 237 ? 0.681 4.861 -2.713 1.00 98.25 237 MET A N 1
ATOM 1724 C CA . MET A 1 237 ? 0.323 5.684 -1.563 1.00 98.25 237 MET A CA 1
ATOM 1725 C C . MET A 1 237 ? 1.585 6.137 -0.833 1.00 98.25 237 MET A C 1
ATOM 1727 O O . MET A 1 237 ? 2.355 5.335 -0.307 1.00 98.25 237 MET A O 1
ATOM 1731 N N . THR A 1 238 ? 1.774 7.451 -0.748 1.00 98.12 238 THR A N 1
ATOM 1732 C CA . THR A 1 238 ? 2.702 8.054 0.209 1.00 98.12 238 THR A CA 1
ATOM 1733 C C . THR A 1 238 ? 1.972 8.241 1.529 1.00 98.12 238 THR A C 1
ATOM 1735 O O . THR A 1 238 ? 1.025 9.018 1.600 1.00 98.12 238 THR A O 1
ATOM 1738 N N . LEU A 1 239 ? 2.411 7.533 2.561 1.00 98.62 239 LEU A N 1
ATOM 1739 C CA . LEU A 1 239 ? 1.833 7.520 3.899 1.00 98.62 239 LEU A CA 1
ATOM 1740 C C . LEU A 1 239 ? 2.772 8.244 4.866 1.00 98.62 239 LEU A C 1
ATOM 1742 O O . LEU A 1 239 ? 3.957 7.925 4.937 1.00 98.62 239 LEU A O 1
ATOM 1746 N N . VAL A 1 240 ? 2.259 9.193 5.640 1.00 98.81 240 VAL A N 1
ATOM 1747 C CA . VAL A 1 240 ? 3.034 9.981 6.602 1.00 98.81 240 VAL A CA 1
ATOM 1748 C C . VAL A 1 240 ? 2.367 9.936 7.970 1.00 98.81 240 VAL A C 1
ATOM 1750 O O . VAL A 1 240 ? 1.155 10.089 8.101 1.00 98.81 240 VAL A O 1
ATOM 1753 N N . ILE A 1 241 ? 3.179 9.779 9.015 1.00 98.75 241 ILE A N 1
ATOM 1754 C CA . ILE A 1 241 ? 2.725 9.892 10.400 1.00 98.75 241 ILE A CA 1
ATOM 1755 C C . ILE A 1 241 ? 3.705 10.708 11.236 1.00 98.75 241 ILE A C 1
ATOM 1757 O O . ILE A 1 241 ? 4.915 10.469 11.247 1.00 98.75 241 ILE A O 1
ATOM 1761 N N . ASN A 1 242 ? 3.166 11.686 11.962 1.00 98.44 242 ASN A N 1
ATOM 1762 C CA . ASN A 1 242 ? 3.909 12.439 12.963 1.00 98.44 242 ASN A CA 1
ATOM 1763 C C . ASN A 1 242 ? 3.886 11.688 14.298 1.00 98.44 242 ASN A C 1
ATOM 1765 O O . ASN A 1 242 ? 2.856 11.625 14.975 1.00 98.44 242 ASN A O 1
ATOM 1769 N N . PHE A 1 243 ? 5.042 11.171 14.700 1.00 98.12 243 PHE A N 1
ATOM 1770 C CA . PHE A 1 243 ? 5.196 10.428 15.950 1.00 98.12 243 PHE A CA 1
ATOM 1771 C C . PHE A 1 243 ? 5.693 11.312 17.110 1.00 98.12 243 PHE A C 1
ATOM 1773 O O . PHE A 1 243 ? 6.096 10.816 18.154 1.00 98.12 243 PHE A O 1
ATOM 1780 N N . GLY A 1 244 ? 5.668 12.640 16.953 1.00 97.38 244 GLY A N 1
ATOM 1781 C CA . GLY A 1 244 ? 6.030 13.636 17.963 1.00 97.38 244 GLY A CA 1
ATOM 1782 C C . GLY A 1 244 ? 7.398 14.279 17.702 1.00 97.38 244 GLY A C 1
ATOM 1783 O O . GLY A 1 244 ? 7.447 15.463 17.364 1.00 97.38 244 GLY A O 1
ATOM 1784 N N . PRO A 1 245 ? 8.521 13.549 17.858 1.00 96.94 245 PRO A N 1
ATOM 1785 C CA . PRO A 1 245 ? 9.860 14.062 17.561 1.00 96.94 245 PRO A CA 1
ATOM 1786 C C . PRO A 1 245 ? 10.119 14.336 16.075 1.00 96.94 245 PRO A C 1
ATOM 1788 O O . PRO A 1 245 ? 10.951 15.187 15.763 1.00 96.94 245 PRO A O 1
ATOM 1791 N N . GLY A 1 246 ? 9.443 13.618 15.177 1.00 98.12 246 GLY A N 1
ATOM 1792 C CA . GLY A 1 246 ? 9.614 13.717 13.730 1.00 98.12 246 GLY A CA 1
ATOM 1793 C C . GLY A 1 246 ? 8.522 12.967 12.976 1.00 98.12 246 GLY A C 1
ATOM 1794 O O . GLY A 1 246 ? 7.419 12.771 13.492 1.00 98.12 246 GLY A O 1
ATOM 1795 N N . PHE A 1 247 ? 8.846 12.541 11.760 1.00 98.69 247 PHE A N 1
ATOM 1796 C CA . PHE A 1 247 ? 7.906 11.908 10.845 1.00 98.69 247 PHE A CA 1
ATOM 1797 C C . PHE A 1 247 ? 8.454 10.582 10.349 1.00 98.69 247 PHE A C 1
ATOM 1799 O O . PHE A 1 247 ? 9.602 10.512 9.909 1.00 98.69 247 PHE A O 1
ATOM 1806 N N . TRP A 1 248 ? 7.606 9.563 10.386 1.00 98.75 248 TRP A N 1
ATOM 1807 C CA . TRP A 1 248 ? 7.776 8.385 9.553 1.00 98.75 248 TRP A CA 1
ATOM 1808 C C . TRP A 1 248 ? 7.078 8.628 8.215 1.00 98.75 248 TRP A C 1
ATOM 1810 O O . TRP A 1 248 ? 6.009 9.241 8.158 1.00 98.75 248 TRP A O 1
ATOM 1820 N N . THR A 1 249 ? 7.703 8.185 7.131 1.00 98.69 249 THR A N 1
ATOM 1821 C CA . THR A 1 249 ? 7.122 8.193 5.790 1.00 98.69 249 THR A CA 1
ATOM 1822 C C . THR A 1 249 ? 7.303 6.825 5.158 1.00 98.69 249 THR A C 1
ATOM 1824 O O . THR A 1 249 ? 8.395 6.252 5.211 1.00 98.69 249 THR A O 1
ATOM 1827 N N . PHE A 1 250 ? 6.230 6.335 4.550 1.00 98.81 250 PHE A N 1
ATOM 1828 C CA . PHE A 1 250 ? 6.182 5.068 3.849 1.00 98.81 250 PHE A CA 1
ATOM 1829 C C . PHE A 1 250 ? 5.703 5.281 2.418 1.00 98.81 250 PHE A C 1
ATOM 1831 O O . PHE A 1 250 ? 4.820 6.102 2.169 1.00 98.81 250 PHE A O 1
ATOM 1838 N N . LYS A 1 251 ? 6.263 4.518 1.487 1.00 98.50 251 LYS A N 1
ATOM 1839 C CA . LYS A 1 251 ? 5.713 4.333 0.151 1.00 98.50 251 LYS A CA 1
ATOM 1840 C C . LYS A 1 251 ? 5.080 2.952 0.112 1.00 98.50 251 LYS A C 1
ATOM 1842 O O . LYS A 1 251 ? 5.785 1.949 0.187 1.00 98.50 251 LYS A O 1
ATOM 1847 N N . LEU A 1 252 ? 3.763 2.915 0.015 1.00 98.62 252 LEU A N 1
ATOM 1848 C CA . LEU A 1 252 ? 2.991 1.708 -0.224 1.00 98.62 252 LEU A CA 1
ATOM 1849 C C . LEU A 1 252 ? 2.636 1.635 -1.711 1.00 98.62 252 LEU A C 1
ATOM 1851 O O . LEU A 1 252 ? 2.504 2.665 -2.377 1.00 98.62 252 LEU A O 1
ATOM 1855 N N . ARG A 1 253 ? 2.459 0.422 -2.218 1.00 97.50 253 ARG A N 1
ATOM 1856 C CA . ARG A 1 253 ? 1.824 0.160 -3.510 1.00 97.50 253 ARG A CA 1
ATOM 1857 C C . ARG A 1 253 ? 0.763 -0.916 -3.338 1.00 97.50 253 ARG A C 1
ATOM 1859 O O . ARG A 1 253 ? 0.852 -1.706 -2.395 1.00 97.50 253 ARG A O 1
ATOM 1866 N N . THR A 1 254 ? -0.226 -0.944 -4.224 1.00 96.62 254 THR A N 1
ATOM 1867 C CA . THR A 1 254 ? -1.192 -2.050 -4.247 1.00 96.62 254 THR A CA 1
ATOM 1868 C C . THR A 1 254 ? -0.445 -3.377 -4.386 1.00 96.62 254 THR A C 1
ATOM 1870 O O . THR A 1 254 ? 0.566 -3.457 -5.093 1.00 96.62 254 THR A O 1
ATOM 1873 N N . SER A 1 255 ? -0.914 -4.424 -3.703 1.00 95.25 255 SER A N 1
ATOM 1874 C CA . SER A 1 255 ? -0.322 -5.757 -3.828 1.00 95.25 255 SER A CA 1
ATOM 1875 C C . SER A 1 255 ? -0.317 -6.198 -5.288 1.00 95.25 255 SER A C 1
ATOM 1877 O O . SER A 1 255 ? 0.717 -6.654 -5.762 1.00 95.25 255 SER A O 1
ATOM 1879 N N . GLU A 1 256 ? -1.406 -5.941 -6.013 1.00 91.12 256 GLU A N 1
ATOM 1880 C CA . GLU A 1 256 ? -1.516 -6.194 -7.449 1.00 91.12 256 GLU A CA 1
ATOM 1881 C C . GLU A 1 256 ? -0.397 -5.506 -8.237 1.00 91.12 256 GLU A C 1
ATOM 1883 O O . GLU A 1 256 ? 0.368 -6.197 -8.890 1.00 91.12 256 GLU A O 1
ATOM 1888 N N . SER A 1 257 ? -0.166 -4.196 -8.091 1.00 89.06 257 SER A N 1
ATOM 1889 C CA . SER A 1 257 ? 0.882 -3.514 -8.875 1.00 89.06 257 SER A CA 1
ATOM 1890 C C . SER A 1 257 ? 2.321 -3.911 -8.497 1.00 89.06 257 SER A C 1
ATOM 1892 O O . SER A 1 257 ? 3.259 -3.675 -9.268 1.00 89.06 257 SER A O 1
ATOM 1894 N N . ILE A 1 258 ? 2.531 -4.501 -7.314 1.00 90.81 258 ILE A N 1
ATOM 1895 C CA . ILE A 1 258 ? 3.808 -5.123 -6.932 1.00 90.81 258 ILE A CA 1
ATOM 1896 C C . ILE A 1 258 ? 3.944 -6.509 -7.579 1.00 90.81 258 ILE A C 1
ATOM 1898 O O . ILE A 1 258 ? 5.024 -6.830 -8.073 1.00 90.81 258 ILE A O 1
ATOM 1902 N N . ASP A 1 259 ? 2.877 -7.310 -7.605 1.00 87.12 259 ASP A N 1
ATOM 1903 C CA . ASP A 1 259 ? 2.884 -8.659 -8.183 1.00 87.12 259 ASP A CA 1
ATOM 1904 C C . ASP A 1 259 ? 2.821 -8.643 -9.716 1.00 87.12 259 ASP A C 1
ATOM 1906 O O . ASP A 1 259 ? 3.423 -9.489 -10.366 1.00 87.12 259 ASP A O 1
ATOM 1910 N N . GLU A 1 260 ? 2.153 -7.670 -10.325 1.00 76.00 260 GLU A N 1
ATOM 1911 C CA . GLU A 1 260 ? 2.117 -7.445 -11.775 1.00 76.00 260 GLU A CA 1
ATOM 1912 C C . GLU A 1 260 ? 3.418 -6.834 -12.299 1.00 76.00 260 GLU A C 1
ATOM 1914 O O . GLU A 1 260 ? 3.726 -6.944 -13.480 1.00 76.00 260 GLU A O 1
ATOM 1919 N N . ASN A 1 261 ? 4.265 -6.305 -11.411 1.00 65.31 261 ASN A N 1
ATOM 1920 C CA . ASN A 1 261 ? 5.671 -6.045 -11.720 1.00 65.31 261 ASN A CA 1
ATOM 1921 C C . ASN A 1 261 ? 6.503 -7.350 -11.802 1.00 65.31 261 ASN A C 1
ATOM 1923 O O . ASN A 1 261 ? 7.736 -7.322 -11.747 1.00 65.31 261 ASN A O 1
ATOM 1927 N N . THR A 1 262 ? 5.846 -8.513 -11.905 1.00 60.78 262 THR A N 1
ATOM 1928 C CA . THR A 1 262 ? 6.484 -9.763 -12.306 1.00 60.78 262 THR A CA 1
ATOM 1929 C C . THR A 1 262 ? 6.887 -9.666 -13.767 1.00 60.78 262 THR A C 1
ATOM 1931 O O . THR A 1 262 ? 6.070 -9.497 -14.660 1.00 60.78 262 THR A O 1
ATOM 1934 N N . VAL A 1 263 ? 8.190 -9.786 -13.998 1.00 67.88 263 VAL A N 1
ATOM 1935 C CA . VAL A 1 263 ? 8.806 -9.757 -15.321 1.00 67.88 263 VAL A CA 1
ATOM 1936 C C . VAL A 1 263 ? 8.076 -10.698 -16.289 1.00 67.88 263 VAL A C 1
ATOM 1938 O O . VAL A 1 263 ? 8.194 -11.924 -16.182 1.00 67.88 263 VAL A O 1
ATOM 1941 N N . VAL A 1 264 ? 7.366 -10.130 -17.265 1.00 80.25 264 VAL A N 1
ATOM 1942 C CA . VAL A 1 264 ? 6.790 -10.879 -18.383 1.00 80.25 264 VAL A CA 1
ATOM 1943 C C . VAL A 1 264 ? 7.851 -10.927 -19.479 1.00 80.25 264 VAL A C 1
ATOM 1945 O O . VAL A 1 264 ? 8.084 -9.950 -20.190 1.00 80.25 264 VAL A O 1
ATOM 1948 N N . LEU A 1 265 ? 8.557 -12.058 -19.572 1.00 86.19 265 LEU A N 1
ATOM 1949 C CA . LEU A 1 265 ? 9.569 -12.277 -20.606 1.00 86.19 265 LEU A CA 1
ATOM 1950 C C . LEU A 1 265 ? 8.898 -12.570 -21.950 1.00 86.19 265 LEU A C 1
ATOM 1952 O O . LEU A 1 265 ? 8.279 -13.621 -22.114 1.00 86.19 265 LEU A O 1
ATOM 1956 N N . GLY A 1 266 ? 9.123 -11.705 -22.936 1.00 91.75 266 GLY A N 1
ATOM 1957 C CA . GLY A 1 266 ? 8.648 -11.903 -24.305 1.00 91.75 266 GLY A CA 1
ATOM 1958 C C . GLY A 1 266 ? 9.464 -11.115 -25.324 1.00 91.75 266 GLY A C 1
ATOM 1959 O O . GLY A 1 266 ? 10.467 -10.485 -24.989 1.00 91.75 266 GLY A O 1
ATOM 1960 N N . CYS A 1 267 ? 9.088 -11.191 -26.600 1.00 95.31 267 CYS A N 1
ATOM 1961 C CA . CYS A 1 267 ? 9.716 -10.355 -27.617 1.00 95.31 267 CYS A CA 1
ATOM 1962 C C . CYS A 1 267 ? 9.120 -8.945 -27.565 1.00 95.31 267 CYS A C 1
ATOM 1964 O O . CYS A 1 267 ? 7.913 -8.795 -27.748 1.00 9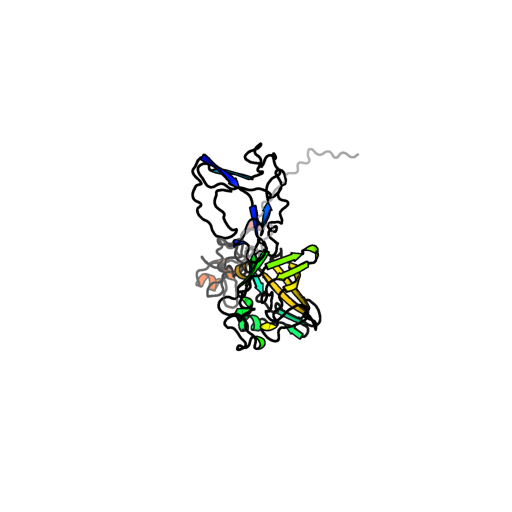5.31 267 CYS A O 1
ATOM 1966 N N . LEU A 1 268 ? 9.962 -7.926 -27.364 1.00 94.06 268 LEU A N 1
ATOM 1967 C CA . LEU A 1 268 ? 9.522 -6.528 -27.259 1.00 94.06 268 LEU A CA 1
ATOM 1968 C C . LEU A 1 268 ? 9.427 -5.806 -28.610 1.00 94.06 268 LEU A C 1
ATOM 1970 O O . LEU A 1 268 ? 8.995 -4.657 -28.654 1.00 94.06 268 LEU A O 1
ATOM 1974 N N . ASP A 1 269 ? 9.851 -6.444 -29.701 1.00 95.12 269 ASP A N 1
ATOM 1975 C CA . ASP A 1 269 ? 9.881 -5.843 -31.033 1.00 95.12 269 ASP A CA 1
ATOM 1976 C C . ASP A 1 269 ? 8.543 -6.040 -31.771 1.00 95.12 269 ASP A C 1
ATOM 1978 O O . ASP A 1 269 ? 8.218 -7.178 -32.119 1.00 95.12 269 ASP A O 1
ATOM 1982 N N . PRO A 1 270 ? 7.779 -4.969 -32.069 1.00 94.75 270 PRO A N 1
ATOM 1983 C CA . PRO A 1 270 ? 6.495 -5.069 -32.765 1.00 94.75 270 PRO A CA 1
ATOM 1984 C C . PRO A 1 270 ? 6.576 -5.616 -34.194 1.00 94.75 270 PRO A C 1
ATOM 1986 O O . PRO A 1 270 ? 5.547 -6.016 -34.742 1.00 94.75 270 PRO A O 1
ATOM 1989 N N . ASN A 1 271 ? 7.761 -5.611 -34.815 1.00 94.06 271 ASN A N 1
ATOM 1990 C CA . ASN A 1 271 ? 7.966 -6.171 -36.152 1.00 94.06 271 ASN A CA 1
ATOM 1991 C C . ASN A 1 271 ? 8.200 -7.691 -36.118 1.00 94.06 271 ASN A C 1
ATOM 1993 O O . ASN A 1 271 ? 8.122 -8.352 -37.154 1.00 94.06 271 ASN A O 1
ATOM 1997 N N . ALA A 1 272 ? 8.461 -8.272 -34.943 1.00 95.94 272 ALA A N 1
ATOM 1998 C CA . ALA A 1 272 ? 8.638 -9.708 -34.800 1.00 95.94 272 ALA A CA 1
ATOM 1999 C C . ALA A 1 272 ? 7.294 -10.454 -34.835 1.00 95.94 272 ALA A C 1
ATOM 2001 O O . ALA A 1 272 ? 6.280 -10.028 -34.281 1.00 95.94 272 ALA A O 1
ATOM 2002 N N . ALA A 1 273 ? 7.293 -11.648 -35.423 1.00 95.62 273 ALA A N 1
ATOM 2003 C CA . ALA A 1 273 ? 6.115 -12.506 -35.519 1.00 95.62 273 ALA A CA 1
ATOM 2004 C C . ALA A 1 273 ? 5.624 -13.026 -34.154 1.00 95.62 273 ALA A C 1
ATOM 2006 O O . ALA A 1 273 ? 4.461 -13.407 -34.025 1.00 95.62 273 ALA A O 1
ATOM 2007 N N . ASN A 1 274 ? 6.506 -13.072 -33.154 1.00 95.44 274 ASN A N 1
ATOM 2008 C CA . ASN A 1 274 ? 6.209 -13.460 -31.775 1.00 95.44 274 ASN A CA 1
ATOM 2009 C C . ASN A 1 274 ? 6.228 -12.265 -30.807 1.00 95.44 274 ASN A C 1
ATOM 2011 O O . ASN A 1 274 ? 6.505 -12.468 -29.625 1.00 95.44 274 ASN A O 1
ATOM 2015 N N . TYR A 1 275 ? 5.971 -11.048 -31.305 1.00 96.25 275 TYR A N 1
ATOM 2016 C CA . TYR A 1 275 ? 5.774 -9.869 -30.465 1.00 96.25 275 TYR A CA 1
ATOM 2017 C C . TYR A 1 275 ? 4.741 -10.149 -29.369 1.00 96.25 275 TYR A C 1
ATOM 2019 O O . TYR A 1 275 ? 3.636 -10.622 -29.657 1.00 96.25 275 TYR A O 1
ATOM 2027 N N . ASP A 1 276 ? 5.112 -9.846 -28.130 1.00 91.25 276 ASP A N 1
ATOM 2028 C CA . ASP A 1 276 ? 4.248 -9.978 -26.967 1.00 91.25 276 ASP A CA 1
ATOM 2029 C C . ASP A 1 276 ? 3.936 -8.575 -26.418 1.00 91.25 276 ASP A C 1
ATOM 2031 O O . ASP A 1 276 ? 4.835 -7.918 -25.887 1.00 91.25 276 ASP A O 1
ATOM 2035 N N . PRO A 1 277 ? 2.695 -8.075 -26.574 1.00 86.75 277 PRO A N 1
ATOM 2036 C CA . PRO A 1 277 ? 2.323 -6.752 -26.085 1.00 86.75 277 PRO A CA 1
ATOM 2037 C C . PRO A 1 277 ? 2.271 -6.664 -24.555 1.00 86.75 277 PRO A C 1
ATOM 2039 O O . PRO A 1 277 ? 2.290 -5.551 -24.034 1.00 86.75 277 PRO A O 1
ATOM 2042 N N . ASP A 1 278 ? 2.218 -7.804 -23.861 1.00 82.19 278 ASP A N 1
ATOM 2043 C CA . ASP A 1 278 ? 2.157 -7.881 -22.402 1.00 82.19 278 ASP A CA 1
ATOM 2044 C C . ASP A 1 278 ? 3.560 -8.064 -21.788 1.00 82.19 278 ASP A C 1
ATOM 2046 O O . ASP A 1 278 ? 3.719 -8.013 -20.568 1.00 82.19 278 ASP A O 1
ATOM 2050 N N . ALA A 1 279 ? 4.597 -8.256 -22.615 1.00 84.25 279 ALA A N 1
ATOM 2051 C CA . ALA A 1 279 ? 5.970 -8.407 -22.152 1.00 84.25 279 ALA A CA 1
ATOM 2052 C C . ALA A 1 279 ? 6.547 -7.099 -21.595 1.00 84.25 279 ALA A C 1
ATOM 2054 O O . ALA A 1 279 ? 6.540 -6.054 -22.248 1.00 84.25 279 ALA A O 1
ATOM 2055 N N . THR A 1 280 ? 7.122 -7.182 -20.397 1.00 79.12 280 THR A N 1
ATOM 2056 C CA . THR A 1 280 ? 7.808 -6.067 -19.731 1.00 79.12 280 THR A CA 1
ATOM 2057 C C . THR A 1 280 ? 9.313 -6.089 -19.986 1.00 79.12 280 THR A C 1
ATOM 2059 O O . THR A 1 280 ? 9.961 -5.043 -19.938 1.00 79.12 280 THR A O 1
ATOM 2062 N N . ASP A 1 281 ? 9.871 -7.262 -20.312 1.00 85.50 281 ASP A N 1
ATOM 2063 C CA . ASP A 1 281 ? 11.303 -7.464 -20.515 1.00 85.50 281 ASP A CA 1
ATOM 2064 C C . ASP A 1 281 ? 11.592 -8.369 -21.714 1.00 85.50 281 ASP A C 1
ATOM 2066 O O . ASP A 1 281 ? 10.900 -9.353 -21.988 1.00 85.50 281 ASP A O 1
ATOM 2070 N N . GLN A 1 282 ? 12.689 -8.059 -22.408 1.00 92.88 282 GLN A N 1
ATOM 2071 C CA . GLN A 1 282 ? 13.125 -8.815 -23.574 1.00 92.88 282 GLN A CA 1
ATOM 2072 C C . GLN A 1 282 ? 13.585 -10.217 -23.165 1.00 92.88 282 GLN A C 1
ATOM 2074 O O . GLN A 1 282 ? 14.600 -10.385 -22.487 1.00 92.88 282 GLN A O 1
ATOM 2079 N N . ALA A 1 283 ? 12.884 -11.236 -23.657 1.00 93.31 283 ALA A N 1
ATOM 2080 C CA . ALA A 1 283 ? 13.305 -12.621 -23.532 1.00 93.31 283 ALA A CA 1
ATOM 2081 C C . ALA A 1 283 ? 14.653 -12.833 -24.241 1.00 93.31 283 ALA A C 1
ATOM 2083 O O . ALA A 1 283 ? 14.818 -12.448 -25.405 1.00 93.31 283 ALA A O 1
ATOM 2084 N N . LEU A 1 284 ? 15.599 -13.464 -23.539 1.00 94.25 284 LEU A N 1
ATOM 2085 C CA . LEU A 1 284 ? 16.917 -13.843 -24.050 1.00 94.25 284 LEU A CA 1
ATOM 2086 C C . LEU A 1 284 ? 17.103 -15.361 -23.972 1.00 94.25 28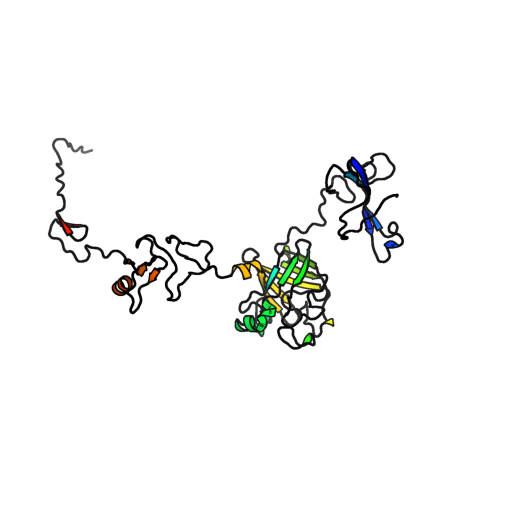4 LEU A C 1
ATOM 2088 O O . LEU A 1 284 ? 16.619 -16.008 -23.041 1.00 94.25 284 LEU A O 1
ATOM 2092 N N . ASP A 1 285 ? 17.834 -15.931 -24.925 1.00 91.94 285 ASP A N 1
ATOM 2093 C CA . ASP A 1 285 ? 18.269 -17.324 -24.843 1.00 91.94 285 ASP A CA 1
ATOM 2094 C C . ASP A 1 285 ? 19.490 -17.489 -23.910 1.00 91.94 285 ASP A C 1
ATOM 2096 O O . ASP A 1 285 ? 20.035 -16.533 -23.353 1.00 91.94 285 ASP A O 1
ATOM 2100 N N . GLN A 1 286 ? 19.962 -18.728 -23.738 1.00 91.25 286 GLN A N 1
ATOM 2101 C CA . GLN A 1 286 ? 21.111 -19.037 -22.871 1.00 91.25 286 GLN A CA 1
ATOM 2102 C C . GLN A 1 286 ? 22.456 -18.443 -23.345 1.00 91.25 286 GLN A C 1
ATOM 2104 O O . GLN A 1 286 ? 23.455 -18.559 -22.632 1.00 91.25 286 GLN A O 1
ATOM 2109 N N . TRP A 1 287 ? 22.505 -17.854 -24.541 1.00 88.12 287 TRP A N 1
ATOM 2110 C CA . TRP A 1 287 ? 23.675 -17.190 -25.116 1.00 88.12 287 TRP A CA 1
ATOM 2111 C C . TRP A 1 287 ? 23.521 -15.663 -25.165 1.00 88.12 287 TRP A C 1
ATOM 2113 O O . TRP A 1 287 ? 24.464 -14.981 -25.563 1.00 88.12 287 TRP A O 1
ATOM 2123 N N . GLY A 1 288 ? 22.383 -15.128 -24.711 1.00 89.12 288 GLY A N 1
ATOM 2124 C CA . GLY A 1 288 ? 22.093 -13.696 -24.698 1.00 89.12 288 GLY A CA 1
ATOM 2125 C C . GLY A 1 288 ? 21.540 -13.154 -26.017 1.00 89.12 288 GLY A C 1
ATOM 2126 O O . GLY A 1 288 ? 21.518 -11.938 -26.190 1.00 89.12 288 GLY A O 1
ATOM 2127 N N . ASN A 1 289 ? 21.105 -14.015 -26.942 1.00 92.69 289 ASN A N 1
ATOM 2128 C CA . ASN A 1 289 ? 20.406 -13.573 -28.151 1.00 92.69 289 ASN A CA 1
ATOM 2129 C C . ASN A 1 289 ? 18.957 -13.225 -27.808 1.00 92.69 289 ASN A C 1
ATOM 2131 O O . ASN A 1 289 ? 18.358 -13.874 -26.947 1.00 92.69 289 ASN A O 1
ATOM 2135 N N . ILE A 1 290 ? 18.377 -12.238 -28.493 1.00 95.81 290 ILE A N 1
ATOM 2136 C CA . ILE A 1 290 ? 16.974 -11.877 -28.275 1.00 95.81 290 ILE A CA 1
ATOM 2137 C C . ILE A 1 290 ? 16.070 -12.970 -28.849 1.00 95.81 290 ILE A C 1
ATOM 2139 O O . ILE A 1 290 ? 16.263 -13.415 -29.977 1.00 95.81 290 ILE A O 1
ATOM 2143 N N . VAL A 1 291 ? 15.073 -13.410 -28.087 1.00 96.69 291 VAL A N 1
ATOM 2144 C CA . VAL A 1 291 ? 14.108 -14.445 -28.498 1.00 96.69 291 VAL A CA 1
ATOM 2145 C C . VAL A 1 291 ? 12.972 -13.787 -29.289 1.00 96.69 291 VAL A C 1
ATOM 2147 O O . VAL A 1 291 ? 11.810 -13.771 -28.885 1.00 96.69 291 VAL A O 1
ATOM 2150 N N . CYS A 1 292 ? 13.339 -13.182 -30.415 1.00 97.12 292 CYS A N 1
ATOM 2151 C CA . CYS A 1 292 ? 12.435 -12.579 -31.388 1.00 97.12 292 CYS A CA 1
ATOM 2152 C C . CYS A 1 292 ? 12.567 -13.309 -32.729 1.00 97.12 292 CYS A C 1
ATOM 2154 O O . CYS A 1 292 ? 13.675 -13.607 -33.178 1.00 97.12 292 CYS A O 1
ATOM 2156 N N . VAL A 1 293 ? 11.430 -13.605 -33.357 1.00 96.12 293 VAL A N 1
ATOM 2157 C CA . VAL A 1 293 ? 11.323 -14.324 -34.628 1.00 96.12 293 VAL A CA 1
ATOM 2158 C C . VAL A 1 293 ? 10.911 -13.345 -35.712 1.00 96.12 293 VAL A C 1
ATOM 2160 O O . VAL A 1 293 ? 9.797 -12.827 -35.693 1.00 96.12 293 VAL A O 1
ATOM 2163 N N . TYR A 1 294 ? 11.790 -13.134 -36.681 1.00 95.75 294 TYR A N 1
ATOM 2164 C CA . TYR A 1 294 ? 11.574 -12.206 -37.789 1.00 95.75 294 TYR A CA 1
ATOM 2165 C C . TYR A 1 294 ? 11.261 -12.968 -39.080 1.00 95.75 294 TYR A C 1
ATOM 2167 O O . TYR A 1 294 ? 11.723 -14.097 -39.271 1.00 95.75 294 TYR A O 1
ATOM 2175 N N . ALA A 1 295 ? 10.431 -12.386 -39.951 1.00 93.12 295 ALA A N 1
ATOM 2176 C CA . ALA A 1 295 ? 10.052 -13.026 -41.210 1.00 93.12 295 ALA A CA 1
ATOM 2177 C C . ALA A 1 295 ? 11.076 -12.748 -42.321 1.00 93.12 295 ALA A C 1
ATOM 2179 O O . ALA A 1 295 ? 11.349 -13.638 -43.135 1.00 93.12 295 ALA A O 1
ATOM 2180 N N . SER A 1 296 ? 11.665 -11.550 -42.340 1.00 92.56 296 SER A N 1
ATOM 2181 C CA . SER A 1 296 ? 12.800 -11.198 -43.195 1.00 92.56 296 SER A CA 1
ATOM 2182 C C . SER A 1 296 ? 13.791 -10.266 -42.490 1.00 92.56 296 SER A C 1
ATOM 2184 O O . SER A 1 296 ? 13.542 -9.761 -41.398 1.00 92.56 296 SER A O 1
ATOM 2186 N N . CYS A 1 297 ? 14.922 -10.012 -43.153 1.00 91.12 297 CYS A N 1
ATOM 2187 C CA . CYS A 1 297 ? 15.892 -9.005 -42.725 1.00 91.12 297 CYS A CA 1
ATOM 2188 C C . CYS A 1 297 ? 15.365 -7.562 -42.813 1.00 91.12 297 CYS A C 1
ATOM 2190 O O . CYS A 1 297 ? 16.025 -6.663 -42.316 1.00 91.12 297 CYS A O 1
ATOM 2192 N N . ASP A 1 298 ? 14.192 -7.331 -43.403 1.00 90.12 298 ASP A N 1
ATOM 2193 C CA . ASP A 1 298 ? 13.559 -6.007 -43.397 1.00 90.12 298 ASP A CA 1
ATOM 2194 C C . ASP A 1 298 ? 12.839 -5.728 -42.066 1.00 90.12 298 ASP A C 1
ATOM 2196 O O . ASP A 1 298 ? 12.537 -4.578 -41.753 1.00 90.12 298 ASP A O 1
ATOM 2200 N N . ASP A 1 299 ? 12.548 -6.783 -41.292 1.00 92.12 299 ASP A N 1
ATOM 2201 C CA . ASP A 1 299 ? 11.816 -6.699 -40.027 1.00 92.12 299 ASP A CA 1
ATOM 2202 C C . ASP A 1 299 ? 12.751 -6.606 -38.809 1.00 92.12 299 ASP A C 1
ATOM 2204 O O . ASP A 1 299 ? 12.290 -6.290 -37.711 1.00 92.12 299 ASP A O 1
ATOM 2208 N N . VAL A 1 300 ? 14.046 -6.920 -38.972 1.00 92.38 300 VAL A N 1
ATOM 2209 C CA . VAL A 1 300 ? 14.999 -6.947 -37.853 1.00 92.38 300 VAL A CA 1
ATOM 2210 C C . VAL A 1 300 ? 15.357 -5.524 -37.402 1.00 92.38 300 VAL A C 1
ATOM 2212 O O . VAL A 1 300 ? 15.423 -4.604 -38.217 1.00 92.38 300 VAL A O 1
ATOM 2215 N N . PRO A 1 301 ? 15.629 -5.308 -36.106 1.00 88.94 301 PRO A N 1
ATOM 2216 C CA . PRO A 1 301 ? 15.792 -3.963 -35.554 1.00 88.94 301 PRO A CA 1
ATOM 2217 C C . PRO A 1 301 ? 17.128 -3.298 -35.921 1.00 88.94 301 PRO A C 1
ATOM 2219 O O . PRO A 1 301 ? 17.272 -2.087 -35.741 1.00 88.94 301 PRO A O 1
ATOM 2222 N N . TYR A 1 302 ? 18.122 -4.080 -36.350 1.00 90.62 302 TYR A N 1
ATOM 2223 C CA . TYR A 1 302 ? 19.466 -3.643 -36.741 1.00 90.62 302 TYR A CA 1
ATOM 2224 C C . TYR A 1 302 ? 20.233 -4.794 -37.414 1.00 90.62 302 TYR A C 1
ATOM 2226 O O . TYR A 1 302 ? 19.754 -5.926 -37.435 1.00 90.62 302 TYR A O 1
ATOM 2234 N N . ASP A 1 303 ? 21.442 -4.521 -37.915 1.00 93.25 303 ASP A N 1
ATOM 2235 C CA . ASP A 1 303 ? 22.322 -5.534 -38.508 1.00 93.25 303 ASP A CA 1
ATOM 2236 C C . ASP A 1 303 ? 22.647 -6.673 -37.525 1.00 93.25 303 ASP A C 1
ATOM 2238 O O . ASP A 1 303 ? 23.102 -6.460 -36.393 1.00 93.25 303 ASP A O 1
ATOM 2242 N N . GLY A 1 304 ? 22.465 -7.911 -37.970 1.00 94.31 304 GLY A N 1
ATOM 2243 C CA . GLY A 1 304 ? 22.673 -9.076 -37.126 1.00 94.31 304 GLY A CA 1
ATOM 2244 C C . GLY A 1 304 ? 22.359 -10.396 -37.809 1.00 94.31 304 GLY A C 1
ATOM 2245 O O . GLY A 1 304 ? 22.212 -10.504 -39.021 1.00 94.31 304 GLY A O 1
ATOM 2246 N N . CYS A 1 305 ? 22.275 -11.442 -37.006 1.00 96.00 305 CYS A N 1
ATO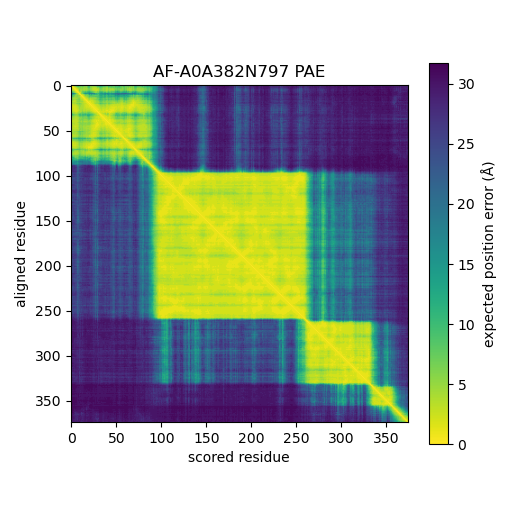M 2247 C CA . CYS A 1 305 ? 22.020 -12.799 -37.434 1.00 96.00 305 CYS A CA 1
ATOM 2248 C C . CYS A 1 305 ? 20.615 -13.228 -37.031 1.00 96.00 305 CYS A C 1
ATOM 2250 O O . CYS A 1 305 ? 20.315 -13.344 -35.841 1.00 96.00 305 CYS A O 1
ATOM 2252 N N . MET A 1 306 ? 19.779 -13.517 -38.022 1.00 95.75 306 MET A N 1
ATOM 2253 C CA . MET A 1 306 ? 18.440 -14.053 -37.818 1.00 95.75 306 MET A CA 1
ATOM 2254 C C . MET A 1 306 ? 18.475 -15.584 -37.754 1.00 95.75 306 MET A C 1
ATOM 2256 O O . MET A 1 306 ? 18.955 -16.250 -38.675 1.00 95.75 306 MET A O 1
ATOM 2260 N N . TYR A 1 307 ? 17.934 -16.146 -36.678 1.00 94.94 307 TYR A N 1
ATOM 2261 C CA . TYR A 1 307 ? 17.697 -17.577 -36.495 1.00 94.94 307 TYR A CA 1
ATOM 2262 C C . TYR A 1 307 ? 16.191 -17.878 -36.522 1.00 94.94 307 TYR A C 1
ATOM 2264 O O . TYR A 1 307 ? 15.360 -16.983 -36.647 1.00 94.94 307 TYR A O 1
ATOM 2272 N N . ALA A 1 308 ? 15.827 -19.160 -36.436 1.00 93.12 308 ALA A N 1
ATOM 2273 C CA . ALA A 1 308 ? 14.426 -19.584 -36.474 1.00 93.12 308 ALA A CA 1
ATOM 2274 C C . ALA A 1 308 ? 13.627 -19.166 -35.224 1.00 93.12 308 ALA A C 1
ATOM 2276 O O . ALA A 1 308 ? 12.409 -19.022 -35.301 1.00 93.12 308 ALA A O 1
ATOM 2277 N N . ASP A 1 309 ? 14.303 -19.020 -34.086 1.00 94.31 309 ASP A N 1
ATOM 2278 C CA . ASP A 1 309 ? 13.730 -18.760 -32.764 1.00 94.31 309 ASP A CA 1
ATOM 2279 C C . ASP A 1 309 ? 14.411 -17.599 -32.015 1.00 94.31 309 ASP A C 1
ATOM 2281 O O . ASP A 1 309 ? 14.030 -17.296 -30.886 1.00 94.31 309 ASP A O 1
ATOM 2285 N N . ALA A 1 310 ? 15.399 -16.941 -32.626 1.00 95.25 310 ALA A N 1
ATOM 2286 C CA . ALA A 1 310 ? 16.154 -15.863 -32.001 1.00 95.25 310 ALA A CA 1
ATOM 2287 C C . ALA A 1 310 ? 16.801 -14.925 -33.029 1.00 95.25 310 ALA A C 1
ATOM 2289 O O . ALA A 1 310 ? 16.932 -15.244 -34.212 1.00 95.25 310 ALA A O 1
ATOM 2290 N N . PHE A 1 311 ? 17.299 -13.793 -32.547 1.00 96.81 311 PHE A N 1
ATOM 2291 C CA . PHE A 1 311 ? 18.096 -12.843 -33.305 1.00 96.81 311 PHE A CA 1
ATOM 2292 C C . PHE A 1 311 ? 19.310 -12.390 -32.489 1.00 96.81 311 PHE A C 1
ATOM 2294 O O . PHE A 1 311 ? 19.241 -12.213 -31.273 1.00 96.81 311 PHE A O 1
ATOM 2301 N N . SER A 1 312 ? 20.451 -12.224 -33.153 1.00 95.31 312 SER A N 1
ATOM 2302 C CA . SER A 1 312 ? 21.721 -11.888 -32.506 1.00 95.31 312 SER A CA 1
ATOM 2303 C C . SER A 1 312 ? 22.397 -10.717 -33.200 1.00 95.31 312 SER A C 1
ATOM 2305 O O . SER A 1 312 ? 22.699 -10.800 -34.385 1.00 95.31 312 SER A O 1
ATOM 2307 N N . GLY A 1 313 ? 22.682 -9.641 -32.471 1.00 92.69 313 GLY A N 1
ATOM 2308 C CA . GLY A 1 313 ? 23.470 -8.529 -33.001 1.00 92.69 313 GLY A CA 1
ATOM 2309 C C . GLY A 1 313 ? 24.940 -8.883 -33.225 1.00 92.69 313 GLY A C 1
ATOM 2310 O O . GLY A 1 313 ? 25.511 -9.737 -32.538 1.00 92.69 313 GLY A O 1
ATOM 2311 N N . TRP A 1 314 ? 25.585 -8.171 -34.148 1.00 92.75 314 TRP A N 1
ATOM 2312 C CA . TRP A 1 314 ? 27.028 -8.291 -34.356 1.00 92.75 314 TRP A CA 1
ATOM 2313 C C . TRP A 1 314 ? 27.838 -7.891 -33.120 1.00 92.75 314 TRP A C 1
ATOM 2315 O O . TRP A 1 314 ? 27.513 -6.935 -32.414 1.00 92.75 314 TRP A O 1
ATOM 2325 N N . ASN A 1 315 ? 28.932 -8.613 -32.863 1.00 88.06 315 ASN A N 1
ATOM 2326 C CA . ASN A 1 315 ? 29.851 -8.320 -31.763 1.00 88.06 315 ASN A CA 1
ATOM 2327 C C . ASN A 1 315 ? 31.298 -8.734 -32.086 1.00 88.06 315 ASN A C 1
ATOM 2329 O O . ASN A 1 315 ? 31.599 -9.273 -33.153 1.00 88.06 315 ASN A O 1
ATOM 2333 N N . GLU A 1 316 ? 32.225 -8.440 -31.169 1.00 87.88 316 GLU A N 1
ATOM 2334 C CA . GLU A 1 316 ? 33.642 -8.770 -31.339 1.00 87.88 316 GLU A CA 1
ATOM 2335 C C . GLU A 1 316 ? 33.848 -10.296 -31.382 1.00 87.88 316 GLU A C 1
ATOM 2337 O O . GLU A 1 316 ? 33.897 -10.968 -30.354 1.00 87.88 316 GLU A O 1
ATOM 2342 N N . GLY A 1 317 ? 33.997 -10.835 -32.595 1.00 87.38 317 GLY A N 1
ATOM 2343 C CA . GLY A 1 317 ? 34.165 -12.271 -32.842 1.00 87.38 317 GLY A CA 1
ATOM 2344 C C . GLY A 1 317 ? 32.918 -12.986 -33.368 1.00 87.38 317 GLY A C 1
ATOM 2345 O O . GLY A 1 317 ? 32.962 -14.205 -33.527 1.00 87.38 317 GLY A O 1
ATOM 2346 N N . PHE A 1 318 ? 31.842 -12.254 -33.664 1.00 90.81 318 PHE A N 1
ATOM 2347 C CA . PHE A 1 318 ? 30.633 -12.792 -34.281 1.00 90.81 318 PHE A CA 1
ATOM 2348 C C . PHE A 1 318 ? 30.111 -11.836 -35.363 1.00 90.81 318 PHE A C 1
ATOM 2350 O O . PHE A 1 318 ? 29.561 -10.777 -35.054 1.00 90.81 318 PHE A O 1
ATOM 2357 N N . GLY A 1 319 ? 30.304 -12.217 -36.629 1.00 91.94 319 GLY A N 1
ATOM 2358 C CA . GLY A 1 319 ? 29.811 -11.500 -37.804 1.00 91.94 319 GLY A CA 1
ATOM 2359 C C . GLY A 1 319 ? 29.088 -12.420 -38.801 1.00 91.94 319 GLY A C 1
ATOM 2360 O O . GLY A 1 319 ? 28.717 -13.549 -38.460 1.00 91.94 319 GLY A O 1
ATOM 2361 N N . PRO A 1 320 ? 28.911 -11.985 -40.062 1.00 92.06 320 PRO A N 1
ATOM 2362 C CA . PRO A 1 320 ? 28.140 -12.720 -41.075 1.00 92.06 320 PRO A CA 1
ATOM 2363 C C . PRO A 1 320 ? 28.643 -14.142 -41.365 1.00 92.06 320 PRO A C 1
ATOM 2365 O O . PRO A 1 320 ? 27.859 -15.066 -41.611 1.00 92.06 320 PRO A O 1
ATOM 2368 N N . ALA A 1 321 ? 29.964 -14.341 -41.324 1.00 92.00 321 ALA A N 1
ATOM 2369 C CA . ALA A 1 321 ? 30.576 -15.645 -41.559 1.00 92.00 321 ALA A CA 1
ATOM 2370 C C . ALA A 1 321 ? 30.250 -16.626 -40.425 1.00 92.00 321 ALA A C 1
ATOM 2372 O O . ALA A 1 321 ? 29.870 -17.770 -40.685 1.00 92.00 321 ALA A O 1
ATOM 2373 N N . GLU A 1 322 ? 30.361 -16.173 -39.176 1.00 94.56 322 GLU A N 1
ATOM 2374 C CA . GLU A 1 322 ? 30.000 -16.950 -37.994 1.00 94.56 322 GLU A CA 1
ATOM 2375 C C . GLU A 1 322 ? 28.494 -17.206 -37.950 1.00 94.56 322 GLU A C 1
ATOM 2377 O O . GLU A 1 322 ? 28.086 -18.342 -37.734 1.00 94.56 322 GLU A O 1
ATOM 2382 N N . CYS A 1 323 ? 27.672 -16.202 -38.251 1.00 94.56 323 CYS A N 1
ATOM 2383 C CA . CYS A 1 323 ? 26.223 -16.348 -38.376 1.00 94.56 323 CYS A CA 1
ATOM 2384 C C . CYS A 1 323 ? 25.838 -17.501 -39.311 1.00 94.56 323 CYS A C 1
ATOM 2386 O O . CYS A 1 323 ? 25.129 -18.428 -38.916 1.00 94.56 323 CYS A O 1
ATOM 2388 N N . THR A 1 324 ? 26.401 -17.506 -40.522 1.00 93.75 324 THR A N 1
ATOM 2389 C CA . THR A 1 324 ? 26.171 -18.583 -41.495 1.00 93.75 324 THR A CA 1
ATOM 2390 C C . THR A 1 324 ? 26.702 -19.925 -40.980 1.00 93.75 324 THR A C 1
ATOM 2392 O O . THR A 1 324 ? 26.066 -20.964 -41.159 1.00 93.75 324 THR A O 1
ATOM 2395 N N . MET A 1 325 ? 27.866 -19.929 -40.318 1.00 94.62 325 MET A N 1
ATOM 2396 C CA . MET A 1 325 ? 28.470 -21.135 -39.738 1.00 94.62 325 MET A CA 1
ATOM 2397 C C . MET A 1 325 ? 27.581 -21.775 -38.667 1.00 94.62 325 MET A C 1
ATOM 2399 O O . MET A 1 325 ? 27.521 -23.003 -38.582 1.00 94.62 325 MET A O 1
ATOM 2403 N N . TYR A 1 326 ? 26.882 -20.956 -37.883 1.00 92.88 326 TYR A N 1
ATOM 2404 C CA . TYR A 1 326 ? 25.941 -21.396 -36.855 1.00 92.88 326 TYR A CA 1
ATOM 2405 C C . TYR A 1 326 ? 24.508 -21.584 -37.377 1.00 92.88 326 TYR A C 1
ATOM 2407 O O . TYR A 1 326 ? 23.610 -21.893 -36.599 1.00 92.88 326 TYR A O 1
ATOM 2415 N N . GLY A 1 327 ? 24.300 -21.495 -38.694 1.00 93.69 327 GLY A N 1
ATOM 2416 C CA . GLY A 1 327 ? 23.026 -21.806 -39.345 1.00 93.69 327 GLY A CA 1
ATOM 2417 C C . GLY A 1 327 ? 22.000 -20.673 -39.328 1.00 93.69 327 GLY A C 1
ATOM 2418 O O . GLY A 1 327 ? 20.831 -20.934 -39.603 1.00 93.69 327 GLY A O 1
ATOM 2419 N N . GLY A 1 328 ? 22.418 -19.448 -39.012 1.00 94.12 328 GLY A N 1
ATOM 2420 C CA . GLY A 1 328 ? 21.588 -18.256 -39.129 1.00 94.12 328 GLY A CA 1
ATOM 2421 C C . GLY A 1 328 ? 21.706 -17.578 -40.495 1.00 94.12 328 GLY A C 1
ATOM 2422 O O . GLY A 1 328 ? 22.518 -17.959 -41.344 1.00 94.12 328 GLY A O 1
ATOM 2423 N N . THR A 1 329 ? 20.873 -16.563 -40.697 1.00 95.00 329 THR A N 1
ATOM 2424 C CA . THR A 1 329 ? 20.836 -15.720 -41.896 1.00 95.00 329 THR A CA 1
ATOM 2425 C C . THR A 1 329 ? 21.392 -14.342 -41.546 1.00 95.00 329 THR A C 1
ATOM 2427 O O . THR A 1 329 ? 20.799 -13.668 -40.703 1.00 95.00 329 THR A O 1
ATOM 2430 N N . PRO A 1 330 ? 22.520 -13.913 -42.142 1.00 95.06 330 PRO A N 1
ATOM 2431 C CA . PRO A 1 330 ? 23.017 -12.558 -41.948 1.00 95.06 330 PRO A CA 1
ATOM 2432 C C . PRO A 1 330 ? 22.041 -11.537 -42.534 1.00 95.06 330 PRO A C 1
ATOM 2434 O O . PRO A 1 330 ? 21.649 -11.655 -43.694 1.00 95.06 330 PRO A O 1
ATOM 2437 N N . CYS A 1 331 ? 21.682 -10.553 -41.724 1.00 92.12 331 CYS A N 1
ATOM 2438 C CA . CYS A 1 331 ? 20.912 -9.377 -42.078 1.00 92.12 331 CYS A CA 1
ATOM 2439 C C . CYS A 1 331 ? 21.831 -8.168 -41.928 1.00 92.12 331 CYS A C 1
ATOM 2441 O O . CYS A 1 331 ? 22.340 -7.900 -40.840 1.00 92.12 331 CYS A O 1
ATOM 2443 N N . GLU A 1 332 ? 22.087 -7.489 -43.035 1.00 84.81 332 GLU A N 1
ATOM 2444 C CA . GLU A 1 332 ? 22.851 -6.249 -43.093 1.00 84.81 332 GLU A CA 1
ATOM 2445 C C . GLU A 1 332 ? 22.016 -5.275 -43.924 1.00 84.81 332 GLU A C 1
ATOM 2447 O O . GLU A 1 332 ? 21.471 -5.686 -44.954 1.00 84.81 332 GLU A O 1
ATOM 2452 N N . ASP A 1 333 ? 21.893 -4.025 -43.477 1.00 66.06 333 ASP A N 1
ATOM 2453 C CA . ASP A 1 333 ? 21.310 -2.958 -44.284 1.00 66.06 333 ASP A CA 1
ATOM 2454 C C . ASP A 1 333 ? 22.012 -2.936 -45.647 1.00 66.06 333 ASP A C 1
ATOM 2456 O O . ASP A 1 333 ? 23.244 -2.877 -45.729 1.00 66.06 333 ASP A O 1
ATOM 2460 N N . ASP A 1 334 ? 21.196 -3.034 -46.702 1.00 58.38 334 ASP A N 1
ATOM 2461 C CA . ASP A 1 334 ? 21.583 -3.207 -48.102 1.00 58.38 334 ASP A CA 1
ATOM 2462 C C . ASP A 1 334 ? 22.871 -2.440 -48.425 1.00 58.38 334 ASP A C 1
ATOM 2464 O O . ASP A 1 334 ? 22.912 -1.203 -48.472 1.00 58.38 334 ASP A O 1
ATOM 2468 N N . VAL A 1 335 ? 23.949 -3.187 -48.668 1.00 56.41 335 VAL A N 1
ATOM 2469 C CA . VAL A 1 335 ? 25.157 -2.633 -49.269 1.00 56.41 335 VAL A CA 1
ATOM 2470 C C . VAL A 1 335 ? 24.708 -2.076 -50.612 1.00 56.41 335 VAL A C 1
ATOM 2472 O O . VAL A 1 335 ? 24.398 -2.873 -51.494 1.00 56.41 335 VAL A O 1
ATOM 2475 N N . ASP A 1 336 ? 24.617 -0.744 -50.753 1.00 66.44 336 ASP A N 1
ATOM 2476 C CA . ASP A 1 336 ? 24.221 -0.103 -52.013 1.00 66.44 336 ASP A CA 1
ATOM 2477 C C . ASP A 1 336 ? 25.009 -0.787 -53.141 1.00 66.44 336 ASP A C 1
ATOM 2479 O O . ASP A 1 336 ? 26.237 -0.633 -53.211 1.00 66.44 336 ASP A O 1
ATOM 2483 N N . PRO A 1 337 ? 24.347 -1.585 -54.002 1.00 66.56 337 PRO A N 1
ATOM 2484 C CA . PRO A 1 337 ? 25.041 -2.420 -54.975 1.00 66.56 337 PRO A CA 1
ATOM 2485 C C . PRO A 1 337 ? 25.786 -1.564 -56.008 1.00 66.56 337 PRO A C 1
ATOM 2487 O O . PRO A 1 337 ? 26.604 -2.076 -56.773 1.00 66.56 337 PRO A O 1
ATOM 2490 N N . CYS A 1 338 ? 25.536 -0.252 -56.011 1.00 75.06 338 CYS A N 1
ATOM 2491 C CA . CYS A 1 338 ? 26.175 0.749 -56.838 1.00 75.06 338 CYS A CA 1
ATOM 2492 C C . CYS A 1 338 ? 27.244 1.588 -56.111 1.00 75.06 338 CYS A C 1
ATOM 2494 O O . CYS A 1 338 ? 27.895 2.398 -56.774 1.00 75.06 338 CYS A O 1
ATOM 2496 N N . ALA A 1 339 ? 27.495 1.382 -54.811 1.00 75.81 339 ALA A N 1
ATOM 2497 C CA . ALA A 1 339 ? 28.447 2.176 -54.021 1.00 75.81 339 ALA A CA 1
ATOM 2498 C C . ALA A 1 339 ? 29.873 2.182 -54.605 1.00 75.81 339 ALA A C 1
ATOM 2500 O O . ALA A 1 339 ? 30.553 3.209 -54.579 1.00 75.81 339 ALA A O 1
ATOM 2501 N N . ASP A 1 340 ? 30.299 1.056 -55.188 1.00 74.00 340 ASP A N 1
ATOM 2502 C CA . ASP A 1 340 ? 31.621 0.880 -55.806 1.00 74.00 340 ASP A CA 1
ATOM 2503 C C . ASP A 1 340 ? 31.579 0.829 -57.348 1.00 74.00 340 ASP A C 1
ATOM 2505 O O . ASP A 1 340 ? 32.585 0.540 -58.008 1.00 74.00 340 ASP A O 1
ATOM 2509 N N . VAL A 1 341 ? 30.429 1.125 -57.964 1.00 77.75 341 VAL A N 1
ATOM 2510 C CA . VAL A 1 341 ? 30.244 1.035 -59.419 1.00 77.75 341 VAL A CA 1
ATOM 2511 C C . VAL A 1 341 ? 30.357 2.419 -60.056 1.00 77.75 341 VAL A C 1
ATOM 2513 O O . VAL A 1 341 ? 29.492 3.277 -59.916 1.00 77.75 341 VAL A O 1
ATOM 2516 N N . THR A 1 342 ? 31.425 2.647 -60.826 1.00 83.75 342 THR A N 1
ATOM 2517 C CA . THR A 1 342 ? 31.567 3.864 -61.646 1.00 83.75 342 THR A CA 1
ATOM 2518 C C . THR A 1 342 ? 31.127 3.591 -63.083 1.00 83.75 342 THR A C 1
ATOM 2520 O O . THR A 1 34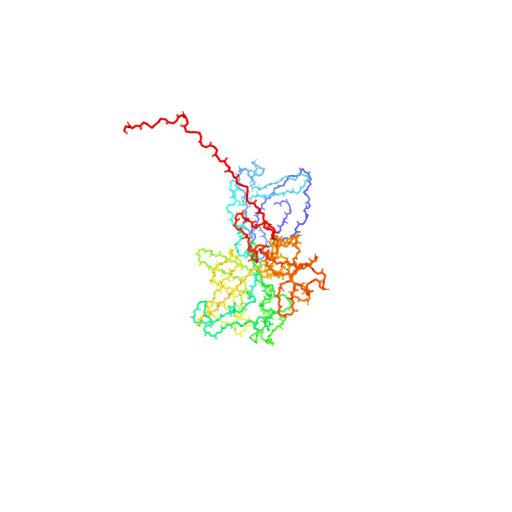2 ? 31.840 2.926 -63.837 1.00 83.75 342 THR A O 1
ATOM 2523 N N . CYS A 1 343 ? 29.972 4.124 -63.479 1.00 85.31 343 CYS A N 1
ATOM 2524 C CA . CYS A 1 343 ? 29.458 3.996 -64.843 1.00 85.31 343 CYS A CA 1
ATOM 2525 C C . CYS A 1 343 ? 30.028 5.054 -65.802 1.00 85.31 343 CYS A C 1
ATOM 2527 O O . CYS A 1 343 ? 30.428 6.144 -65.392 1.00 85.31 343 CYS A O 1
ATOM 2529 N N . GLY A 1 344 ? 30.105 4.709 -67.092 1.00 84.12 344 GLY A N 1
ATOM 2530 C CA . GLY A 1 344 ? 30.568 5.620 -68.143 1.00 84.12 344 GLY A CA 1
ATOM 2531 C C . GLY A 1 344 ? 29.530 6.685 -68.518 1.00 84.12 344 GLY A C 1
ATOM 2532 O O . GLY A 1 344 ? 28.367 6.602 -68.128 1.00 84.12 344 GLY A O 1
ATOM 2533 N N . ASP A 1 345 ? 29.940 7.678 -69.315 1.00 80.12 345 ASP A N 1
ATOM 2534 C CA . ASP A 1 345 ? 29.061 8.762 -69.779 1.00 80.12 345 ASP A CA 1
ATOM 2535 C C . ASP A 1 345 ? 27.775 8.217 -70.438 1.00 80.12 345 ASP A C 1
ATOM 2537 O O . ASP A 1 345 ? 27.827 7.511 -71.447 1.00 80.12 345 ASP A O 1
ATOM 2541 N N . GLY A 1 346 ? 26.614 8.578 -69.879 1.00 77.12 346 GLY A N 1
ATOM 2542 C CA . GLY A 1 346 ? 25.292 8.158 -70.369 1.00 77.12 346 GLY A CA 1
ATOM 2543 C C . GLY A 1 346 ? 24.791 6.811 -69.831 1.00 77.12 346 GLY A C 1
ATOM 2544 O O . GLY A 1 346 ? 23.788 6.297 -70.332 1.00 77.12 346 GLY A O 1
ATOM 2545 N N . GLN A 1 347 ? 25.472 6.236 -68.837 1.00 84.81 347 GLN A N 1
ATOM 2546 C CA . GLN A 1 347 ? 25.030 5.041 -68.123 1.00 84.81 347 GLN A CA 1
ATOM 2547 C C . GLN A 1 347 ? 24.648 5.357 -66.672 1.00 84.81 347 GLN A C 1
ATOM 2549 O O . GLN A 1 347 ? 25.234 6.232 -66.038 1.00 84.81 347 GLN A O 1
ATOM 2554 N N . GLU A 1 348 ? 23.686 4.606 -66.151 1.00 87.06 348 GLU A N 1
ATOM 2555 C CA . GLU A 1 348 ? 23.199 4.655 -64.772 1.00 87.06 348 GLU A CA 1
ATOM 2556 C C . GLU A 1 348 ? 23.427 3.271 -64.149 1.00 87.06 348 GLU A C 1
ATOM 2558 O O . GLU A 1 348 ? 23.307 2.264 -64.849 1.00 87.06 348 GLU A O 1
ATOM 2563 N N . CYS A 1 349 ? 23.805 3.195 -62.872 1.00 80.75 349 CYS A N 1
ATOM 2564 C CA . CYS A 1 349 ? 23.913 1.907 -62.187 1.00 80.75 349 CYS A CA 1
ATOM 2565 C C . CYS A 1 349 ? 22.527 1.467 -61.702 1.00 80.75 349 CYS A C 1
ATOM 2567 O O . CYS A 1 349 ? 21.834 2.241 -61.044 1.00 80.75 349 CYS A O 1
ATOM 2569 N N . VAL A 1 350 ? 22.132 0.240 -62.040 1.00 84.06 350 VAL A N 1
ATOM 2570 C CA . VAL A 1 350 ? 20.906 -0.418 -61.570 1.00 84.06 350 VAL A CA 1
ATOM 2571 C C . VAL A 1 350 ? 21.293 -1.843 -61.173 1.00 84.06 350 VAL A C 1
ATOM 2573 O O . VAL A 1 350 ? 21.882 -2.554 -61.983 1.00 84.06 350 VAL A O 1
ATOM 2576 N N . ASP A 1 351 ? 21.020 -2.238 -59.927 1.00 78.31 351 ASP A N 1
ATOM 2577 C CA . ASP A 1 351 ? 21.360 -3.556 -59.355 1.00 78.31 351 ASP A CA 1
ATOM 2578 C C . ASP A 1 351 ? 22.834 -3.980 -59.546 1.00 78.31 351 ASP A C 1
ATOM 2580 O O . ASP A 1 351 ? 23.144 -5.138 -59.823 1.00 78.31 351 ASP A O 1
ATOM 2584 N N . GLY A 1 352 ? 23.771 -3.033 -59.424 1.00 80.19 352 GLY A N 1
ATOM 2585 C CA . GLY A 1 352 ? 25.211 -3.294 -59.552 1.00 80.19 352 GLY A CA 1
ATOM 2586 C C . GLY A 1 352 ? 25.732 -3.398 -60.992 1.00 80.19 352 GLY A C 1
ATOM 2587 O O . GLY A 1 352 ? 26.924 -3.635 -61.200 1.00 80.19 352 GLY A O 1
ATOM 2588 N N . GLU A 1 353 ? 24.883 -3.172 -61.999 1.00 83.50 353 GLU A N 1
ATOM 2589 C CA . GLU A 1 353 ? 25.272 -3.155 -63.411 1.00 83.50 353 GLU A CA 1
ATOM 2590 C C . GLU A 1 353 ? 25.019 -1.787 -64.068 1.00 83.50 353 GLU A C 1
ATOM 2592 O O . GLU A 1 353 ? 24.005 -1.127 -63.844 1.00 83.50 353 GLU A O 1
ATOM 2597 N N . CYS A 1 354 ? 25.941 -1.349 -64.933 1.00 87.44 354 CYS A N 1
ATOM 2598 C CA . CYS A 1 354 ? 25.787 -0.102 -65.684 1.00 87.44 354 CYS A CA 1
ATOM 2599 C C . CYS A 1 354 ? 24.873 -0.290 -66.899 1.00 87.44 354 CYS A C 1
ATOM 2601 O O . CYS A 1 354 ? 25.271 -0.879 -67.910 1.00 87.44 354 CYS A O 1
ATOM 2603 N N . VAL A 1 355 ? 23.682 0.298 -66.849 1.00 87.62 355 VAL A N 1
ATOM 2604 C CA . VAL A 1 355 ? 22.709 0.301 -67.945 1.00 87.62 355 VAL A CA 1
ATOM 2605 C C . VAL A 1 355 ? 22.752 1.629 -68.702 1.00 87.62 355 VAL A C 1
ATOM 2607 O O . VAL A 1 355 ? 22.933 2.690 -68.118 1.00 87.62 355 VAL A O 1
ATOM 2610 N N . SER A 1 356 ? 22.631 1.601 -70.030 1.00 80.88 356 SER A N 1
ATOM 2611 C CA . SER A 1 356 ? 22.575 2.825 -70.844 1.00 80.88 356 SER A CA 1
ATOM 2612 C C . SER A 1 356 ? 21.208 3.500 -70.714 1.00 80.88 356 SER A C 1
ATOM 2614 O O . SER A 1 356 ? 20.196 2.861 -71.012 1.00 80.88 356 SER A O 1
ATOM 2616 N N . GLY A 1 357 ? 21.179 4.778 -70.325 1.00 67.94 357 GLY A N 1
ATOM 2617 C CA . GLY A 1 357 ? 19.944 5.549 -70.170 1.00 67.94 357 GLY A CA 1
ATOM 2618 C C . GLY A 1 357 ? 19.164 5.673 -71.484 1.00 67.94 357 GLY A C 1
ATOM 2619 O O . GLY A 1 357 ? 19.737 5.851 -72.563 1.00 67.94 357 GLY A O 1
ATOM 2620 N N . VAL A 1 358 ? 17.834 5.571 -71.415 1.00 59.12 358 VAL A N 1
ATOM 2621 C CA . VAL A 1 358 ? 16.956 5.764 -72.578 1.00 59.12 358 VAL A CA 1
ATOM 2622 C C . VAL A 1 358 ? 16.919 7.251 -72.920 1.00 59.12 358 VAL A C 1
ATOM 2624 O O . VAL A 1 358 ? 16.336 8.056 -72.197 1.00 59.12 358 VAL A O 1
ATOM 2627 N N . GLN A 1 359 ? 17.517 7.629 -74.047 1.00 49.97 359 GLN A N 1
ATOM 2628 C CA . GLN A 1 359 ? 17.407 8.983 -74.580 1.00 49.97 359 GLN A CA 1
ATOM 2629 C C . GLN A 1 359 ? 15.956 9.222 -75.049 1.00 49.97 359 GLN A C 1
ATOM 2631 O O . GLN A 1 359 ? 15.540 8.707 -76.087 1.00 49.97 359 GLN A O 1
ATOM 2636 N 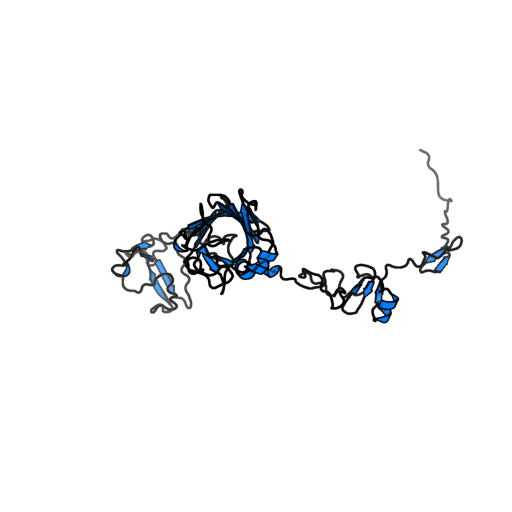N . ILE A 1 360 ? 15.158 9.972 -74.281 1.00 52.34 360 ILE A N 1
ATOM 2637 C CA . ILE A 1 360 ? 13.833 10.427 -74.726 1.00 52.34 360 ILE A CA 1
ATOM 2638 C C . ILE A 1 360 ? 14.032 11.641 -75.641 1.00 52.34 360 ILE A C 1
ATOM 2640 O O . ILE A 1 360 ? 14.254 12.755 -75.167 1.00 52.34 360 ILE A O 1
ATOM 2644 N N . ASP A 1 361 ? 13.925 11.440 -76.954 1.00 49.00 361 ASP A N 1
ATOM 2645 C CA . ASP A 1 361 ? 13.744 12.542 -77.903 1.00 49.00 361 ASP A CA 1
ATOM 2646 C C . ASP A 1 361 ? 12.308 13.075 -77.776 1.00 49.00 361 ASP A C 1
ATOM 2648 O O . ASP A 1 361 ? 11.343 12.417 -78.169 1.00 49.00 361 ASP A O 1
ATOM 2652 N N . LEU A 1 362 ? 12.154 14.281 -77.226 1.00 45.81 362 LEU A N 1
ATOM 2653 C CA . LEU A 1 362 ? 10.906 15.041 -77.299 1.00 45.81 362 LEU A CA 1
ATOM 2654 C C . LEU A 1 362 ? 10.886 15.836 -78.617 1.00 45.81 362 LEU A C 1
ATOM 2656 O O . LEU A 1 362 ? 11.648 16.798 -78.745 1.00 45.81 362 LEU A O 1
ATOM 2660 N N . PRO A 1 363 ? 10.019 15.517 -79.596 1.00 47.69 363 PRO A N 1
ATOM 2661 C CA . PRO A 1 363 ? 9.827 16.384 -80.747 1.00 47.69 363 PRO A CA 1
ATOM 2662 C C . PRO A 1 363 ? 9.008 17.599 -80.302 1.00 47.69 363 PRO A C 1
ATOM 2664 O O . PRO A 1 363 ? 7.786 17.536 -80.179 1.00 47.69 363 PRO A O 1
ATOM 2667 N N . VAL A 1 364 ? 9.679 18.719 -80.034 1.00 52.22 364 VAL A N 1
ATOM 2668 C CA . VAL A 1 364 ? 8.996 20.006 -79.876 1.00 52.22 364 VAL A CA 1
ATOM 2669 C C . VAL A 1 364 ? 8.674 20.538 -81.272 1.00 52.22 364 VAL A C 1
ATOM 2671 O O . VAL A 1 364 ? 9.553 21.028 -81.980 1.00 52.22 364 VAL A O 1
ATOM 2674 N N . ASP A 1 365 ? 7.412 20.404 -81.676 1.00 53.38 365 ASP A N 1
ATOM 2675 C CA . ASP A 1 365 ? 6.861 21.034 -82.875 1.00 53.38 365 ASP A CA 1
ATOM 2676 C C . ASP A 1 365 ? 6.541 22.511 -82.584 1.00 53.38 365 ASP A C 1
ATOM 2678 O O . ASP A 1 365 ? 5.668 22.830 -81.774 1.00 53.38 365 ASP A O 1
ATOM 2682 N N . PHE A 1 366 ? 7.271 23.421 -83.231 1.00 55.50 366 PHE A N 1
ATOM 2683 C CA . PHE A 1 366 ? 7.064 24.869 -83.131 1.00 55.50 366 PHE A CA 1
ATOM 2684 C C . PHE A 1 366 ? 6.155 25.435 -84.239 1.00 55.50 366 PHE A C 1
ATOM 2686 O O . PHE A 1 366 ? 5.976 26.653 -84.299 1.00 55.50 366 PHE A O 1
ATOM 2693 N N . GLU A 1 367 ? 5.542 24.615 -85.104 1.00 54.38 367 GLU A N 1
ATOM 2694 C CA . GLU A 1 367 ? 4.720 25.117 -86.222 1.00 54.38 367 GLU A CA 1
ATOM 2695 C C . GLU A 1 367 ? 3.374 25.744 -85.796 1.00 54.38 367 GLU A C 1
ATOM 2697 O O . GLU A 1 367 ? 2.666 26.315 -86.625 1.00 54.38 367 GLU A O 1
ATOM 2702 N N . GLY A 1 368 ? 3.022 25.717 -84.504 1.00 55.03 368 GLY A N 1
ATOM 2703 C CA . GLY A 1 368 ? 1.744 26.240 -83.998 1.00 55.03 368 GLY A CA 1
ATOM 2704 C C . GLY A 1 368 ? 1.807 27.426 -83.030 1.00 55.03 368 GLY A C 1
ATOM 2705 O O . GLY A 1 368 ? 0.758 27.945 -82.648 1.00 55.03 368 GLY A O 1
ATOM 2706 N N . SER A 1 369 ? 2.984 27.867 -82.583 1.00 47.56 369 SER A N 1
ATOM 2707 C CA . SER A 1 369 ? 3.075 28.814 -81.459 1.00 47.56 369 SER A CA 1
ATOM 2708 C C . SER A 1 369 ? 3.178 30.280 -81.899 1.00 47.56 369 SER A C 1
ATOM 2710 O O . SER A 1 369 ? 4.236 30.747 -82.313 1.00 47.56 369 SER A O 1
ATOM 2712 N N . THR A 1 370 ? 2.090 31.042 -81.743 1.00 54.59 370 THR A N 1
ATOM 2713 C CA . THR A 1 370 ? 2.096 32.516 -81.788 1.00 54.59 370 THR A CA 1
ATOM 2714 C C . THR A 1 370 ? 2.298 33.109 -80.395 1.00 54.59 370 THR A C 1
ATOM 2716 O O . THR A 1 370 ? 1.530 32.818 -79.478 1.00 54.59 370 THR A O 1
ATOM 2719 N N . VAL A 1 371 ? 3.290 33.990 -80.249 1.00 51.34 371 VAL A N 1
ATOM 2720 C CA . VAL A 1 371 ? 3.517 34.790 -79.035 1.00 51.34 371 VAL A CA 1
ATOM 2721 C C . VAL A 1 371 ? 2.645 36.048 -79.099 1.00 51.34 371 VAL A C 1
ATOM 2723 O O . VAL A 1 371 ? 2.857 36.906 -79.954 1.00 51.34 371 VAL A O 1
ATOM 2726 N N . ASN A 1 372 ? 1.667 36.166 -78.198 1.00 41.28 372 ASN A N 1
ATOM 2727 C CA . ASN A 1 372 ? 0.913 37.405 -78.001 1.00 41.28 372 ASN A CA 1
ATOM 2728 C C . ASN A 1 372 ? 1.684 38.325 -77.048 1.00 41.28 372 ASN A C 1
ATOM 2730 O O . ASN A 1 372 ? 1.935 37.956 -75.904 1.00 41.28 372 ASN A O 1
ATOM 2734 N N . TYR A 1 373 ? 2.017 39.527 -77.513 1.00 42.06 373 TYR A N 1
ATOM 2735 C CA . TYR A 1 373 ? 2.434 40.626 -76.646 1.00 42.06 373 TYR A CA 1
ATOM 2736 C C . TYR A 1 373 ? 1.210 41.483 -76.313 1.00 42.06 373 TYR A C 1
ATOM 2738 O O . TYR A 1 373 ? 0.643 42.120 -77.202 1.00 42.06 373 TYR A O 1
ATOM 2746 N N . THR A 1 374 ? 0.838 41.519 -75.036 1.00 44.38 374 THR A N 1
ATOM 2747 C CA . THR A 1 374 ? 0.065 42.609 -74.420 1.00 44.38 374 THR A CA 1
ATOM 2748 C C . THR A 1 374 ? 0.734 43.016 -73.132 1.00 44.38 374 THR A C 1
ATOM 2750 O O . THR A 1 374 ? 1.054 42.086 -72.356 1.00 44.38 374 THR A O 1
#

Sequence (374 aa):
WSGWGVAYGDGVTSIGGLEDGSTHEFLVLCAQGDGWWYDIWASSTLLQPELGSECDFVAGDEYANYGFTVNGGDVDVSLCAGTCDATCDGGGDPEPTVLAGAWRIAPEANALMVGEAPNFGGWWSNSAADVDARACLFDDEYVFGEDGSFNNVLGADTWNEGWQGVAEGCGEPVAPHDGSANASYSYDDAAGTVTINGTGAFLGLAKVYNGGECGSPDDAPESITYDITLSDNDETMTLVINFGPGFWTFKLRTSESIDENTVVLGCLDPNAANYDPDATDQALDQWGNIVCVYASCDDVPYDGCMYADAFSGWNEGFGPAECTMYGGTPCEDDVDPCADVTCGDGQECVDGECVSGVQIDLPVDFEGSTVNYT

Solvent-accessible surface area (backbone atoms only — not comparable to full-atom values): 21704 Å² total; per-residue (Å²): 139,90,86,85,87,81,69,92,87,68,78,81,86,79,70,90,87,77,44,76,75,38,72,50,74,48,72,46,68,53,67,51,74,90,71,25,88,81,43,52,76,84,28,26,54,80,37,39,32,49,72,68,37,93,42,10,60,62,65,80,66,96,64,37,25,32,57,54,66,36,69,90,56,90,75,89,83,88,77,36,86,54,48,74,85,55,74,66,79,52,86,55,74,49,70,68,46,84,69,46,44,46,30,19,43,41,84,49,57,62,20,45,26,29,15,82,40,77,88,35,47,78,75,40,52,41,44,61,67,45,43,69,77,37,43,38,47,44,70,27,31,42,34,31,42,50,83,36,39,33,43,45,48,43,82,78,31,20,62,39,48,58,50,71,75,49,73,67,39,74,35,68,61,54,69,42,50,46,43,78,37,84,25,30,48,50,77,40,78,91,80,29,32,42,36,41,37,18,47,29,58,66,74,97,45,82,49,60,38,73,57,34,64,46,73,35,53,86,59,50,51,58,59,40,62,33,45,45,44,73,38,80,90,61,42,32,36,41,39,33,39,54,29,63,92,31,18,41,27,32,30,31,23,29,44,63,68,60,58,67,66,52,80,31,70,23,14,75,47,85,61,25,81,56,44,32,94,78,37,75,38,70,27,58,49,100,84,68,30,39,41,35,26,53,88,49,70,87,43,49,97,63,55,23,26,43,37,91,65,24,30,35,72,62,53,99,93,40,49,60,69,51,24,46,74,74,71,27,45,61,28,66,80,76,73,61,60,43,77,87,59,85,56,59,97,68,36,44,69,55,94,54,40,69,41,72,62,84,82,79,83,76,87,82,79,70,92,77,76,79,86,83,89,129

=== Feature glossary ===
Key to the feature types in this record:

— What the protein is —

Primary structure: the covalent order of the twenty standard amino acids along the backbone. Two proteins with the same sequence will (almost always) fold to the same structure; two with 30% identity often share a fold but not the details.

Database cross-references. InterPro integrates a dozen domain/family signature databases into unified entries with residue-range hits. GO terms attach function/process/location labels with evidence codes. CATH codes position the fold in a four-level structural taxonomy. Organism is the NCBI-taxonomy species name.

— Where its atoms are —

The mmCIF block holds the 3D Cartesian coordinates of each backbone atom (N, Cα, C, O) in ångströms. mmCIF is the PDB's canonical archive format — a tagged-loop text representation of the atomic model.

Six rendered views show the 3D structure from the faces of a cube — i.e. along ±x, ±y, ±z. Rendering representation is drawn randomly per protein from cartoon (secondary-structure ribbons), sticks (backbone bonds), or molecular surface; coloring is either N→C rainbow (blue at the N-terminus through red at the C-terminus) or one color per chain.

— Local backbone conformation —

DSSP 8-state secondary structure assigns each residue one of H (α-helix), G (3₁₀-helix), I (π-helix), E (extended β-strand), B (isolated β-bridge), T (hydrogen-bonded turn), S (bend), or '-' (coil). The assignment is computed from backbone hydrogen-bond geometry via the Kabsch–Sander algorithm.

P-SEA three-state annotation labels each residue as helix, strand, or coil based purely on the geometry of the Cα trace. It serves as a fallback when the full backbone (and thus DSSP) is unavailable.

The φ/ψ torsion pair specifies the backbone conformation at each residue. φ rotates about the N–Cα bond, ψ about the Cα–C bond. Steric clashes forbid most of the (φ, ψ) plane — the allowed regions (α-helix basin, β-sheet basin, left-handed helix) are the Ramachandran-allowed regions.

— Global shape and packing —

The geometric summary reports three shape descriptors. Rg (radius of gyration) measures how spread out the Cα atoms are about their centre of mass; compact globular proteins have small Rg, elongated or unfolded ones large. Cα contacts (<8 Å, |i−j|>4) count long-range residue pairs in spatial proximity — high for tightly packed folds, near zero for rods or random coil. The bounding-box extents give the protein's footprint along x, y, z in Å.

Accessible surface area quantifies burial. A residue with SASA near zero is packed into the hydrophobic core; one with SASA >100 Å² sits on the surface. Computed here via the Shrake–Rupley numerical algorithm with a 1.4 Å probe.

Plot images: a contact map (which residues are close in 3D, as an N×N binary image), a Ramachandran scatter (backbone torsion angles, revealing secondary-structure composition at a glance), and — for AlphaFold structures — a PAE heatmap (pairwise prediction confidence).

— Structural neighborhood —

The Foldseek 3Di string encodes local tertiary geometry as a 20-letter alphabet — one character per residue — derived from the relative positions of nearby Cα atoms. Unlike the amino-acid sequence, 3Di is a direct function of the 3D structure, so two proteins with the same fold have similar 3Di strings even at low sequence identity.

Nearest PDB neighbors are the top structural matches found by Foldseek when searching this structure against the entire Protein Data Bank. Each hit reports a TM-score (0 to 1; >0.5 almost always implies the same fold) and an E-value. These are *structural* homologs — they may share no detectable sequence similarity.

— Confidence and disorder —

For AlphaFold models, the B-factor field carries pLDDT — the model's own estimate of local accuracy on a 0–100 scale. Regions with pLDDT<50 should be treated as essentially unmodeled; they often correspond to intrinsically disordered segments.

B-factor (Debye–Waller factor) reflects atomic displacement in the crystal lattice. It is an experimental observable (units Å²), not a prediction; low values mean the atom is pinned down, high values mean it moves or is heterogeneous across the crystal.

Predicted aligned error is AlphaFold's pairwise confidence. Unlike pLDDT (per-residue), PAE is per-residue-pair and captures whether two parts of the structure are correctly placed relative to each other. Units are ångströms of expected positional error.